Protein AF-A0A0G1GA88-F1 (afdb_monomer_lite)

Foldseek 3Di:
DDWDDADWDDAPLKIKHKDLAWDKIFAQAKDKKKKKWFFWWWWWEAALKWWTFFWFIDTDGIDTDDGGIWTWHWKAWWAWFAFPPLADDFTGWIGWIDTRPDIIKTIWTMKAQRPPPPQDTGETAAICWWTWTGWHQADFDYTYAHDLRWGTWAYWDPDHPAFTHIWWITFRPAYWAYADRQAWTAWHAFAWDCQVPDTAGAGWIATIAGEADDPHAWHHIHGQFHWTAAYPNRHAIGEGAAQRSYIWHYHYHDGGIIHITHMHMMMMMDRPPPPDCAQEEAEAADEAEDESPDRPPHYQEYEYACYAEAEDQDAHAHNAEYYYEHYAEYEYADEYHHAEEYEYAHYEEYYYNDAEYEAAYEYYYEHYEEYEDEAEYEYAAEYEEEQYAEYEAYAYYEYQEEYEYENYHQYEDAYDYPHYQEYEYECYEDYEHEEEDDHEEEYAYENYEEYENHYQEYAYAYEYYAYQYEEYHHEYYYEYEEEYEYENYAEEEDYQEYEYAEEYYYYNHAYYDDDLHYDYDHYQEYEYEEYNDDDDRPDAEDEHDHYYYYDDYPDDDPPQPHDDYVFRWDDDPNFIWTFDDDVPDPDTDTDTD

Structure (mmCIF, N/CA/C/O backbone):
data_AF-A0A0G1GA88-F1
#
_entry.id   AF-A0A0G1GA88-F1
#
loop_
_atom_site.group_PDB
_atom_site.id
_atom_site.type_symbol
_atom_site.label_atom_id
_atom_site.label_alt_id
_atom_site.label_comp_id
_atom_site.label_asym_id
_atom_site.label_entity_id
_atom_site.label_seq_id
_atom_site.pdbx_PDB_ins_code
_atom_site.Cartn_x
_atom_site.Cartn_y
_atom_site.Cartn_z
_atom_site.occupancy
_atom_site.B_iso_or_equiv
_atom_site.auth_seq_id
_atom_site.auth_comp_id
_atom_site.auth_asym_id
_atom_site.auth_atom_id
_atom_site.pdbx_PDB_model_num
ATOM 1 N N . MET A 1 1 ? -11.119 6.695 6.666 1.00 80.75 1 MET A N 1
ATOM 2 C CA . MET A 1 1 ? -10.913 5.857 5.469 1.00 80.75 1 MET A CA 1
ATOM 3 C C . MET A 1 1 ? -10.252 4.564 5.887 1.00 80.75 1 MET A C 1
ATOM 5 O O . MET A 1 1 ? -9.245 4.596 6.592 1.00 80.75 1 MET A O 1
ATOM 9 N N . LEU A 1 2 ? -10.794 3.452 5.393 1.00 86.62 2 LEU A N 1
ATOM 10 C CA . LEU A 1 2 ? -10.327 2.091 5.621 1.00 86.62 2 LEU A CA 1
ATOM 11 C C . LEU A 1 2 ? -10.459 1.292 4.323 1.00 86.62 2 LEU A C 1
ATOM 13 O O . LEU A 1 2 ? -11.441 1.429 3.588 1.00 86.62 2 LEU A O 1
ATOM 17 N N . ALA A 1 3 ? -9.447 0.479 4.035 1.00 90.44 3 ALA A N 1
ATOM 18 C CA . ALA A 1 3 ? -9.379 -0.340 2.841 1.00 90.44 3 ALA A CA 1
ATOM 19 C C . ALA A 1 3 ? -8.477 -1.564 3.053 1.00 90.44 3 ALA A C 1
ATOM 21 O O . ALA A 1 3 ? -7.673 -1.619 3.984 1.00 90.44 3 ALA A O 1
ATOM 22 N N . THR A 1 4 ? -8.601 -2.550 2.167 1.00 93.25 4 THR A N 1
ATOM 23 C CA . THR A 1 4 ? -7.779 -3.769 2.136 1.00 93.25 4 THR A CA 1
ATOM 24 C C . THR A 1 4 ? -7.273 -4.057 0.720 1.00 93.25 4 THR A C 1
ATOM 26 O O . THR A 1 4 ? -7.712 -3.443 -0.254 1.00 93.25 4 THR A O 1
ATOM 29 N N . GLY A 1 5 ? -6.320 -4.986 0.604 1.00 92.62 5 GLY A N 1
ATOM 30 C CA . GLY A 1 5 ? -5.713 -5.389 -0.667 1.00 92.62 5 GLY A CA 1
ATOM 31 C C . GLY A 1 5 ? -4.247 -4.979 -0.789 1.00 92.62 5 GLY A C 1
ATOM 32 O O . GLY A 1 5 ? -3.790 -4.038 -0.140 1.00 92.62 5 GLY A O 1
ATOM 33 N N . GLY A 1 6 ? -3.497 -5.706 -1.618 1.00 93.81 6 GLY A N 1
ATOM 34 C CA . GLY A 1 6 ? -2.049 -5.527 -1.747 1.00 93.81 6 GLY A CA 1
ATOM 35 C C . GLY A 1 6 ? -1.298 -5.794 -0.437 1.00 93.81 6 GLY A C 1
ATOM 36 O O . GLY A 1 6 ? -1.842 -6.344 0.521 1.00 93.81 6 GLY A O 1
ATOM 37 N N . THR A 1 7 ? -0.029 -5.399 -0.395 1.00 93.31 7 THR A N 1
ATOM 38 C CA . THR A 1 7 ? 0.760 -5.391 0.841 1.00 93.31 7 THR A CA 1
ATOM 39 C C . THR A 1 7 ? 0.498 -4.088 1.586 1.00 93.31 7 THR A C 1
ATOM 41 O O . THR A 1 7 ? 0.827 -3.018 1.071 1.00 93.31 7 THR A O 1
ATOM 44 N N . LEU A 1 8 ? -0.079 -4.177 2.785 1.00 91.75 8 LEU A N 1
ATOM 45 C CA . LEU A 1 8 ? -0.352 -3.033 3.654 1.00 91.75 8 LEU A CA 1
ATOM 46 C C . LEU A 1 8 ? 0.834 -2.761 4.590 1.00 91.75 8 LEU A C 1
ATOM 48 O O . LEU A 1 8 ? 1.299 -3.652 5.297 1.00 91.75 8 LEU A O 1
ATOM 52 N N . THR A 1 9 ? 1.288 -1.512 4.616 1.00 88.00 9 THR A N 1
ATOM 53 C CA . THR A 1 9 ? 2.276 -0.978 5.565 1.00 88.00 9 THR A CA 1
ATOM 54 C C . THR A 1 9 ? 1.813 0.371 6.108 1.00 88.00 9 THR A C 1
ATOM 56 O O . THR A 1 9 ? 1.001 1.039 5.471 1.00 88.00 9 THR A O 1
ATOM 59 N N . THR A 1 10 ? 2.355 0.808 7.241 1.00 84.31 10 THR A N 1
ATOM 60 C CA . THR A 1 10 ? 2.098 2.141 7.800 1.00 84.31 10 THR A CA 1
ATOM 61 C C . THR A 1 10 ? 3.313 3.050 7.637 1.00 84.31 10 THR A C 1
ATOM 63 O O . THR A 1 10 ? 4.462 2.613 7.712 1.00 84.31 10 THR A O 1
ATOM 66 N N . ASN A 1 11 ? 3.061 4.334 7.405 1.00 76.19 11 ASN A N 1
ATOM 67 C CA . ASN A 1 11 ? 4.074 5.379 7.372 1.00 76.19 11 ASN A CA 1
ATOM 68 C C . ASN A 1 11 ? 3.533 6.620 8.094 1.00 76.19 11 ASN A C 1
ATOM 70 O O . ASN A 1 11 ? 2.767 7.404 7.528 1.00 76.19 11 ASN A O 1
ATOM 74 N N . GLY A 1 12 ? 3.894 6.772 9.369 1.00 81.12 12 GLY A N 1
ATOM 75 C CA . GLY A 1 12 ? 3.258 7.754 10.245 1.00 81.12 12 GLY A CA 1
ATOM 76 C C . GLY A 1 12 ? 1.763 7.458 10.391 1.00 81.12 12 GLY A C 1
ATOM 77 O O . GLY A 1 12 ? 1.390 6.348 10.754 1.00 81.12 12 GLY A O 1
ATOM 78 N N . ASN A 1 13 ? 0.914 8.436 10.066 1.00 79.50 13 ASN A N 1
ATOM 79 C CA . ASN A 1 13 ? -0.550 8.310 10.086 1.00 79.50 13 ASN A CA 1
ATOM 80 C C . ASN A 1 13 ? -1.156 7.819 8.756 1.00 79.50 13 ASN A C 1
ATOM 82 O O . ASN A 1 13 ? -2.378 7.816 8.599 1.00 79.50 13 ASN A O 1
ATOM 86 N N . LYS A 1 14 ? -0.323 7.457 7.773 1.00 86.56 14 LYS A N 1
ATOM 87 C CA . LYS A 1 14 ? -0.791 6.968 6.475 1.00 86.56 14 LYS A CA 1
ATOM 88 C C . LYS A 1 14 ? -0.715 5.449 6.396 1.00 86.56 14 LYS A C 1
ATOM 90 O O . LYS A 1 14 ? 0.330 4.861 6.677 1.00 86.56 14 LYS A O 1
ATOM 95 N N . ASN A 1 15 ? -1.792 4.840 5.917 1.00 91.25 15 ASN A N 1
ATOM 96 C CA . ASN A 1 15 ? -1.778 3.478 5.405 1.00 91.25 15 ASN A CA 1
ATOM 97 C C . ASN A 1 15 ? -1.314 3.501 3.953 1.00 91.25 15 ASN A C 1
ATOM 99 O O . ASN A 1 15 ? -1.795 4.302 3.154 1.00 91.25 15 ASN A O 1
ATOM 103 N N . VAL A 1 16 ? -0.391 2.605 3.612 1.00 94.19 16 VAL A N 1
ATOM 104 C CA . VAL A 1 16 ? 0.182 2.460 2.275 1.00 94.19 16 VAL A CA 1
ATOM 105 C C . VAL A 1 16 ? -0.074 1.040 1.788 1.00 94.19 16 VAL A C 1
ATOM 107 O O . VAL A 1 16 ? 0.448 0.082 2.354 1.00 94.19 16 VAL A O 1
ATOM 110 N N . HIS A 1 17 ? -0.846 0.912 0.715 1.00 96.06 17 HIS A N 1
ATOM 111 C CA . HIS A 1 17 ? -1.103 -0.340 0.015 1.00 96.06 17 HIS A CA 1
ATOM 112 C C . HIS A 1 17 ? -0.232 -0.414 -1.234 1.00 96.06 17 HIS A C 1
ATOM 114 O O . HIS A 1 17 ? -0.317 0.442 -2.115 1.00 96.06 17 HIS A O 1
ATOM 120 N N . THR A 1 18 ? 0.597 -1.450 -1.323 1.00 97.19 18 THR A N 1
ATOM 121 C CA . THR A 1 18 ? 1.492 -1.675 -2.461 1.00 97.19 18 THR A CA 1
ATOM 122 C C . THR A 1 18 ? 1.086 -2.924 -3.230 1.00 97.19 18 THR A C 1
ATOM 124 O O . THR A 1 18 ? 1.027 -4.020 -2.674 1.00 97.19 18 THR A O 1
ATOM 127 N N . PHE A 1 19 ? 0.860 -2.773 -4.531 1.00 98.31 19 PHE A N 1
ATOM 128 C CA . PHE A 1 19 ? 0.539 -3.855 -5.451 1.00 98.31 19 PHE A CA 1
ATOM 129 C C . PHE A 1 19 ? 1.711 -4.081 -6.407 1.00 98.31 19 PHE A C 1
ATOM 131 O O . PHE A 1 19 ? 2.003 -3.256 -7.273 1.00 98.31 19 PHE A O 1
ATOM 138 N N . THR A 1 20 ? 2.373 -5.227 -6.258 1.00 97.12 20 THR A N 1
ATOM 139 C CA . THR A 1 20 ? 3.399 -5.751 -7.184 1.00 97.12 20 THR A CA 1
ATOM 140 C C . THR A 1 20 ? 2.853 -6.875 -8.072 1.00 97.12 20 THR A C 1
ATOM 142 O O . THR A 1 20 ? 3.552 -7.427 -8.918 1.00 97.12 20 THR A O 1
ATOM 145 N N . SER A 1 21 ? 1.585 -7.237 -7.883 1.00 96.56 21 SER A N 1
ATOM 146 C CA . SER A 1 21 ? 0.805 -8.160 -8.706 1.00 96.56 21 SER A CA 1
ATOM 147 C C . SER A 1 21 ? -0.636 -7.657 -8.773 1.00 96.56 21 SER A C 1
ATOM 149 O O . SER A 1 21 ? -1.081 -6.947 -7.869 1.00 96.56 21 SER A O 1
ATOM 151 N N . SER A 1 22 ? -1.350 -7.982 -9.854 1.00 97.62 22 SER A N 1
ATOM 152 C CA . SER A 1 22 ? -2.746 -7.565 -10.036 1.00 97.62 22 SER A CA 1
ATOM 153 C C . SER A 1 22 ? -3.644 -8.103 -8.921 1.00 97.62 22 SER A C 1
ATOM 155 O O . SER A 1 22 ? -3.422 -9.201 -8.410 1.00 97.62 22 SER A O 1
ATOM 157 N N . GLY A 1 23 ? -4.677 -7.344 -8.570 1.00 97.25 23 GLY A N 1
ATOM 158 C CA . GLY A 1 23 ? -5.604 -7.682 -7.498 1.00 97.25 23 GLY A CA 1
ATOM 159 C C . GLY A 1 23 ? -6.717 -6.651 -7.363 1.00 97.25 23 GLY A C 1
ATOM 160 O O . GLY A 1 23 ? -7.040 -5.933 -8.310 1.00 97.25 23 GLY A O 1
ATOM 161 N N . THR A 1 24 ? -7.284 -6.569 -6.166 1.00 96.38 24 THR A N 1
ATOM 162 C CA . THR A 1 24 ? -8.374 -5.647 -5.844 1.00 96.38 24 THR A CA 1
ATOM 163 C C . THR A 1 24 ? -7.979 -4.796 -4.647 1.00 96.38 24 THR A C 1
ATOM 165 O O . THR A 1 24 ? -7.403 -5.308 -3.686 1.00 96.38 24 THR A O 1
ATOM 168 N N . PHE A 1 25 ? -8.272 -3.502 -4.724 1.00 97.31 25 PHE A N 1
ATOM 169 C CA . PHE A 1 25 ? -8.246 -2.576 -3.602 1.00 97.31 25 PHE A CA 1
ATOM 170 C C . PHE A 1 25 ? -9.686 -2.351 -3.136 1.00 97.31 25 PHE A C 1
ATOM 172 O O . PHE A 1 25 ? -10.487 -1.765 -3.864 1.00 97.31 25 PHE A O 1
ATOM 179 N N . SER A 1 26 ? -10.022 -2.859 -1.955 1.00 95.44 26 SER A N 1
ATOM 180 C CA . SER A 1 26 ? -11.391 -2.880 -1.433 1.00 95.44 26 SER A CA 1
ATOM 181 C C . SER A 1 26 ? -11.553 -1.805 -0.372 1.00 95.44 26 SER A C 1
ATOM 183 O O . SER A 1 26 ? -10.977 -1.919 0.708 1.00 95.44 26 SER A O 1
ATOM 185 N N . VAL A 1 27 ? -12.322 -0.762 -0.676 1.00 94.88 27 VAL A N 1
ATOM 186 C CA . VAL A 1 27 ? -12.597 0.362 0.227 1.00 94.88 27 VAL A CA 1
ATOM 187 C C . VAL A 1 27 ? -13.838 0.045 1.051 1.00 94.88 27 VAL A C 1
ATOM 189 O O . VAL A 1 27 ? -14.925 -0.103 0.495 1.00 94.88 27 VAL A O 1
ATOM 192 N N . THR A 1 28 ? -13.686 -0.027 2.372 1.00 90.44 28 THR A N 1
ATOM 193 C CA . THR A 1 28 ? -14.782 -0.299 3.319 1.00 90.44 28 THR A CA 1
ATOM 194 C C . THR A 1 28 ? -15.318 0.971 3.975 1.00 90.44 28 THR A C 1
ATOM 196 O O . THR A 1 28 ? -16.463 0.998 4.410 1.00 90.44 28 THR A O 1
ATOM 199 N N . GLU A 1 29 ? -14.531 2.046 3.987 1.00 89.44 29 GLU A N 1
ATOM 200 C CA . GLU A 1 29 ? -14.944 3.380 4.427 1.00 89.44 29 GLU A CA 1
ATOM 201 C C . GLU A 1 29 ? -14.401 4.402 3.426 1.00 89.44 29 GLU A C 1
ATOM 203 O O . GLU A 1 29 ? -13.196 4.431 3.167 1.00 89.44 29 GLU A O 1
ATOM 208 N N . ALA A 1 30 ? -15.281 5.225 2.853 1.00 90.38 30 ALA A N 1
ATOM 209 C CA . ALA A 1 30 ? -14.924 6.193 1.819 1.00 90.38 30 ALA A CA 1
ATOM 210 C C . ALA A 1 30 ? -13.864 7.205 2.296 1.00 90.38 30 ALA A C 1
ATOM 212 O O . ALA A 1 30 ? -13.726 7.496 3.486 1.00 90.38 30 ALA A O 1
ATOM 213 N N . GLY A 1 31 ? -13.119 7.776 1.354 1.00 91.06 31 GLY A N 1
ATOM 214 C CA . GLY A 1 31 ? -12.124 8.797 1.663 1.00 91.06 31 GLY A CA 1
ATOM 215 C C . GLY A 1 31 ? -11.255 9.168 0.475 1.00 91.06 31 GLY A C 1
ATOM 216 O O . GLY A 1 31 ? -11.473 8.701 -0.642 1.00 91.06 31 GLY A O 1
ATOM 217 N N . SER A 1 32 ? -10.279 10.040 0.715 1.00 91.88 32 SER A N 1
ATOM 218 C CA . SER A 1 32 ? -9.361 10.512 -0.322 1.00 91.88 32 SER A CA 1
ATOM 219 C C . SER A 1 32 ? -8.015 9.802 -0.231 1.00 91.88 32 SER A C 1
ATOM 221 O O . SER A 1 32 ? -7.433 9.706 0.849 1.00 91.88 32 SER A O 1
ATOM 223 N N . VAL A 1 33 ? -7.512 9.350 -1.379 1.00 95.12 33 VAL A N 1
ATOM 224 C CA . VAL A 1 33 ? -6.223 8.659 -1.507 1.00 95.12 33 VAL A CA 1
ATOM 225 C C . VAL A 1 33 ? -5.252 9.436 -2.392 1.00 95.12 33 VAL A C 1
ATOM 227 O O . VAL A 1 33 ? -5.650 10.090 -3.356 1.00 95.12 33 VAL A O 1
ATOM 230 N N . GLU A 1 34 ? -3.965 9.312 -2.096 1.00 96.25 34 GLU A N 1
ATOM 231 C CA . GLU A 1 34 ? -2.862 9.527 -3.030 1.00 96.25 34 GLU A CA 1
ATOM 232 C C . GLU A 1 34 ? -2.591 8.218 -3.778 1.00 96.25 34 GLU A C 1
ATOM 234 O O . GLU A 1 34 ? -2.625 7.139 -3.184 1.00 96.25 34 GLU A O 1
ATOM 239 N N . SER A 1 35 ? -2.275 8.286 -5.071 1.00 97.25 35 SER A N 1
ATOM 240 C CA . SER A 1 35 ? -1.901 7.096 -5.839 1.00 97.25 35 SER A CA 1
ATOM 241 C C . SER A 1 35 ? -0.737 7.349 -6.783 1.00 97.25 35 SER A C 1
ATOM 243 O O . SER A 1 35 ? -0.683 8.374 -7.463 1.00 97.25 35 SER A O 1
ATOM 245 N N . LEU A 1 36 ? 0.158 6.373 -6.875 1.00 98.06 36 LEU A N 1
ATOM 246 C CA . LEU A 1 36 ? 1.230 6.295 -7.855 1.00 98.06 36 LEU A CA 1
ATOM 247 C C . LEU A 1 36 ? 1.034 5.027 -8.689 1.00 98.06 36 LEU A C 1
ATOM 249 O O . LEU A 1 36 ? 1.139 3.919 -8.166 1.00 98.06 36 LEU A O 1
ATOM 253 N N . VAL A 1 37 ? 0.756 5.190 -9.981 1.00 98.56 37 VAL A N 1
ATOM 254 C CA . VAL A 1 37 ? 0.559 4.096 -10.939 1.00 98.56 37 VAL A CA 1
ATOM 255 C C . VAL A 1 37 ? 1.730 4.102 -11.913 1.00 98.56 37 VAL A C 1
ATOM 257 O O . VAL A 1 37 ? 1.930 5.070 -12.644 1.00 98.56 37 VAL A O 1
ATOM 260 N N . VAL A 1 38 ? 2.506 3.020 -11.930 1.00 98.69 38 VAL A N 1
ATOM 261 C CA . VAL A 1 38 ? 3.664 2.850 -12.814 1.00 98.69 38 VAL A CA 1
ATOM 262 C C . VAL A 1 38 ? 3.436 1.630 -13.698 1.00 98.69 38 VAL A C 1
ATOM 264 O O . VAL A 1 38 ? 3.183 0.531 -13.197 1.00 98.69 38 VAL A O 1
ATOM 267 N N . ALA A 1 39 ? 3.514 1.810 -15.015 1.00 98.75 39 ALA A N 1
ATOM 268 C CA . ALA A 1 39 ? 3.363 0.732 -15.991 1.00 98.75 39 ALA A CA 1
ATOM 269 C C . ALA A 1 39 ? 4.614 -0.159 -16.092 1.00 98.75 39 ALA A C 1
ATOM 271 O O . ALA A 1 39 ? 5.676 0.169 -15.563 1.00 98.75 39 ALA A O 1
ATOM 272 N N . GLY A 1 40 ? 4.509 -1.283 -16.802 1.00 98.75 40 GLY A N 1
ATOM 273 C CA . GLY A 1 40 ? 5.672 -2.109 -17.124 1.00 98.75 40 GLY A CA 1
ATOM 274 C C . GLY A 1 40 ? 6.615 -1.404 -18.105 1.00 98.75 40 GLY A C 1
ATOM 275 O O . GLY A 1 40 ? 6.166 -0.735 -19.038 1.00 98.75 40 GLY A O 1
ATOM 276 N N . GLY A 1 41 ? 7.925 -1.564 -17.915 1.00 98.75 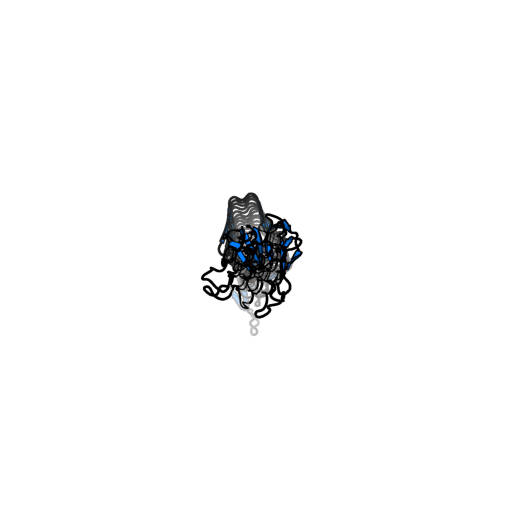41 GLY A N 1
ATOM 277 C CA . GLY A 1 41 ? 8.943 -1.039 -18.829 1.00 98.75 41 GLY A CA 1
ATOM 278 C C . GLY A 1 41 ? 9.083 -1.886 -20.095 1.00 98.75 41 GLY A C 1
ATOM 279 O O . GLY A 1 41 ? 8.787 -3.078 -20.086 1.00 98.75 41 GLY A O 1
ATOM 280 N N . GLY A 1 42 ? 9.548 -1.289 -21.191 1.00 98.62 42 GLY A N 1
ATOM 281 C CA . GLY A 1 42 ? 9.849 -1.993 -22.438 1.00 98.62 42 GLY A CA 1
ATOM 282 C C . GLY A 1 42 ? 11.131 -2.827 -22.350 1.00 98.62 42 GLY A C 1
ATOM 283 O O . GLY A 1 42 ? 12.054 -2.505 -21.598 1.00 98.62 42 GLY A O 1
ATOM 284 N N . GLY A 1 43 ? 11.209 -3.898 -23.139 1.00 98.00 43 GLY A N 1
ATOM 285 C CA . GLY A 1 43 ? 12.430 -4.688 -23.307 1.00 98.00 43 GLY A CA 1
ATOM 286 C C . GLY A 1 43 ? 13.450 -3.987 -24.210 1.00 98.00 43 GLY A C 1
ATOM 287 O O . GLY A 1 43 ? 13.082 -3.203 -25.085 1.00 98.00 43 GLY A O 1
ATOM 288 N N . GLY A 1 44 ? 14.738 -4.271 -24.024 1.00 95.88 44 GLY A N 1
ATOM 289 C CA . GLY A 1 44 ? 15.796 -3.818 -24.931 1.00 95.88 44 GLY A CA 1
ATOM 290 C C . GLY A 1 44 ? 15.789 -4.587 -26.256 1.00 95.88 44 GLY A C 1
ATOM 291 O O . GLY A 1 44 ? 15.361 -5.745 -26.312 1.00 95.88 44 GLY A O 1
ATOM 292 N N . GLY A 1 45 ? 16.278 -3.961 -27.328 1.00 92.88 45 GLY A N 1
ATOM 293 C CA . GLY A 1 45 ? 16.488 -4.647 -28.608 1.00 92.88 45 GLY A CA 1
ATOM 294 C C . GLY A 1 45 ? 17.740 -5.539 -28.600 1.00 92.88 45 GLY A C 1
ATOM 295 O O . GLY A 1 45 ? 18.515 -5.542 -27.639 1.00 92.88 45 GLY A O 1
ATOM 296 N N . SER A 1 46 ? 17.979 -6.261 -29.697 1.00 87.50 46 SER A N 1
ATOM 297 C CA . SER A 1 46 ? 19.162 -7.116 -29.895 1.00 87.50 46 SER A CA 1
ATOM 298 C C . SER A 1 46 ? 20.126 -6.518 -30.921 1.00 87.50 46 SER A C 1
ATOM 300 O O . SER A 1 46 ? 19.666 -5.965 -31.914 1.00 87.50 46 SER A O 1
ATOM 302 N N . ASN A 1 47 ? 21.438 -6.711 -30.740 1.00 83.25 47 ASN A N 1
ATOM 303 C CA . ASN A 1 47 ? 22.496 -6.311 -31.687 1.00 83.25 47 ASN A CA 1
ATOM 304 C C . ASN A 1 47 ? 22.601 -4.788 -31.940 1.00 83.25 47 ASN A C 1
ATOM 306 O O . ASN A 1 47 ? 21.860 -4.223 -32.743 1.00 83.25 47 ASN A O 1
ATOM 310 N N . HIS A 1 48 ? 23.572 -4.137 -31.288 1.00 83.94 48 HIS A N 1
ATOM 311 C CA . HIS A 1 48 ? 23.773 -2.675 -31.332 1.00 83.94 48 HIS A CA 1
ATOM 312 C C . HIS A 1 48 ? 22.496 -1.909 -30.967 1.00 83.94 48 HIS A C 1
ATOM 314 O O . HIS A 1 48 ? 22.126 -0.929 -31.605 1.00 83.94 48 HIS A O 1
ATOM 320 N N . ALA A 1 49 ? 21.758 -2.417 -29.992 1.00 89.88 49 ALA A N 1
ATOM 321 C CA . ALA A 1 49 ? 20.363 -2.068 -29.828 1.00 89.88 49 ALA A CA 1
ATOM 322 C C . ALA A 1 49 ? 20.125 -0.935 -28.842 1.00 89.88 49 ALA A C 1
ATOM 324 O O . ALA A 1 49 ? 20.884 -0.732 -27.889 1.00 89.88 49 ALA A O 1
ATOM 325 N N . GLY A 1 50 ? 19.011 -0.245 -29.052 1.00 93.81 50 GLY A N 1
ATOM 326 C CA . GLY A 1 50 ? 18.505 0.732 -28.112 1.00 93.81 50 GLY A CA 1
ATOM 327 C C . GLY A 1 50 ? 18.006 0.081 -26.823 1.00 93.81 50 GLY A C 1
ATOM 328 O O . GLY A 1 50 ? 17.557 -1.073 -26.808 1.00 93.81 50 GLY A O 1
ATOM 329 N N . GLY A 1 51 ? 18.088 0.833 -25.728 1.00 96.88 51 GLY A N 1
ATOM 330 C CA . GLY A 1 51 ? 17.471 0.456 -24.457 1.00 96.88 51 GLY A CA 1
ATOM 331 C C . GLY A 1 51 ? 15.945 0.559 -24.517 1.00 96.88 51 GLY A C 1
ATOM 332 O O . GLY A 1 51 ? 15.397 1.376 -25.256 1.00 96.88 51 GLY A O 1
ATOM 333 N N . GLY A 1 52 ? 15.241 -0.261 -23.740 1.00 98.31 52 GLY A N 1
ATOM 334 C CA . GLY A 1 52 ? 13.794 -0.142 -23.570 1.00 98.31 52 GLY A CA 1
ATOM 335 C C . GLY A 1 52 ? 13.420 1.133 -22.810 1.00 98.31 52 GLY A C 1
ATOM 336 O O . GLY A 1 52 ? 14.133 1.556 -21.898 1.00 98.31 52 GLY A O 1
ATOM 337 N N . GLY A 1 53 ? 12.307 1.758 -23.186 1.00 98.62 53 GLY A N 1
ATOM 338 C CA . GLY A 1 53 ? 11.724 2.885 -22.464 1.00 98.62 53 GLY A CA 1
ATOM 339 C C . GLY A 1 53 ? 11.095 2.432 -21.149 1.00 98.62 53 GLY A C 1
ATOM 340 O O . GLY A 1 53 ? 10.607 1.305 -21.035 1.00 98.62 53 GLY A O 1
ATOM 341 N N . ALA A 1 54 ? 11.101 3.302 -20.147 1.00 98.69 54 ALA A N 1
ATOM 342 C CA . ALA A 1 54 ? 10.371 3.060 -18.912 1.00 98.69 54 ALA A CA 1
ATOM 343 C C . ALA A 1 54 ? 8.850 2.982 -19.135 1.00 98.69 54 ALA A C 1
ATOM 345 O O . ALA A 1 54 ? 8.316 3.503 -20.119 1.00 98.69 54 ALA A O 1
ATOM 346 N N . GLY A 1 55 ? 8.142 2.354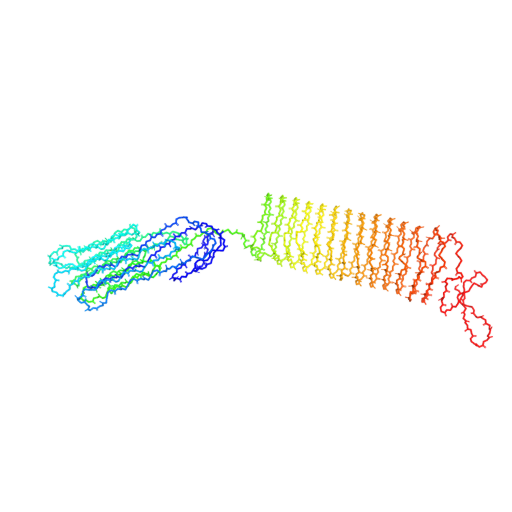 -18.198 1.00 98.56 55 GLY A N 1
ATOM 347 C CA . GLY A 1 55 ? 6.691 2.480 -18.110 1.00 98.56 55 GLY A CA 1
ATOM 348 C C . GLY A 1 55 ? 6.284 3.933 -17.873 1.00 98.56 55 GLY A C 1
ATOM 349 O O . GLY A 1 55 ? 7.037 4.708 -17.283 1.00 98.56 55 GLY A O 1
ATOM 350 N N . GLY A 1 56 ? 5.095 4.308 -18.336 1.00 98.44 56 GLY A N 1
ATOM 351 C CA . GLY A 1 56 ? 4.466 5.564 -17.952 1.00 98.44 56 GLY A CA 1
ATOM 352 C C . GLY A 1 56 ? 4.266 5.615 -16.440 1.00 98.44 56 GLY A C 1
ATOM 353 O O . GLY A 1 56 ? 4.031 4.585 -15.796 1.00 98.44 56 GLY A O 1
ATOM 354 N N . LEU A 1 57 ? 4.384 6.814 -15.882 1.00 98.25 57 LEU A N 1
ATOM 355 C CA . LEU A 1 57 ? 4.164 7.082 -14.471 1.00 98.25 57 LEU A CA 1
ATOM 356 C C . LEU A 1 57 ? 3.069 8.135 -14.329 1.00 98.25 57 LEU A C 1
ATOM 358 O O . LEU A 1 57 ? 3.176 9.236 -14.866 1.00 98.25 57 LEU A O 1
ATOM 362 N N . VAL A 1 58 ? 2.038 7.804 -13.557 1.00 98.31 58 VAL A N 1
ATOM 363 C CA . VAL A 1 58 ? 0.950 8.722 -13.222 1.00 98.31 58 VAL A CA 1
ATOM 364 C C . VAL A 1 58 ? 0.869 8.848 -11.709 1.00 98.31 58 VAL A C 1
ATOM 366 O O . VAL A 1 58 ? 0.645 7.867 -11.000 1.00 98.31 58 VAL A O 1
ATOM 369 N N . TYR A 1 59 ? 1.056 10.070 -11.217 1.00 97.44 59 TYR A N 1
ATOM 370 C CA . TYR A 1 59 ? 0.867 10.415 -9.814 1.00 97.44 59 TYR A CA 1
ATOM 371 C C . TYR A 1 59 ? -0.397 11.249 -9.647 1.00 97.44 59 TYR A C 1
ATOM 373 O O . TYR A 1 59 ? -0.614 12.225 -10.368 1.00 97.44 59 TYR A O 1
ATOM 381 N N . THR A 1 60 ? -1.207 10.895 -8.660 1.00 96.38 60 THR A N 1
ATOM 382 C CA . THR A 1 60 ? -2.412 11.631 -8.297 1.00 96.38 60 THR A CA 1
ATOM 383 C C . THR A 1 60 ? -2.361 11.956 -6.814 1.00 96.38 60 THR A C 1
ATOM 385 O O . THR A 1 60 ? -2.322 11.062 -5.975 1.00 96.38 60 THR A O 1
ATOM 388 N N . ALA A 1 61 ? -2.332 13.253 -6.499 1.00 92.69 61 ALA A N 1
ATOM 389 C CA . ALA A 1 61 ? -2.143 13.752 -5.136 1.00 92.69 61 ALA A CA 1
ATOM 390 C C . ALA A 1 61 ? -3.400 13.645 -4.256 1.00 92.69 61 ALA A C 1
ATOM 392 O O . ALA A 1 61 ? -3.312 13.756 -3.041 1.00 92.69 61 ALA A O 1
ATOM 393 N N . SER A 1 62 ? -4.580 13.504 -4.859 1.00 91.94 62 SER A N 1
ATOM 394 C CA . SER A 1 62 ? -5.831 13.295 -4.132 1.00 91.94 62 SER A CA 1
ATOM 395 C C . SER A 1 62 ? -6.903 12.790 -5.091 1.00 91.94 62 SER A C 1
ATOM 397 O O . SER A 1 62 ? -7.138 13.387 -6.142 1.00 91.94 62 SER A O 1
ATOM 399 N N . THR A 1 63 ? -7.543 11.677 -4.758 1.00 93.25 63 THR A N 1
ATOM 400 C CA . THR A 1 63 ? -8.736 11.160 -5.436 1.00 93.25 63 THR A CA 1
ATOM 401 C C . THR A 1 63 ? -9.692 10.617 -4.395 1.00 93.25 63 THR A C 1
ATOM 403 O O . THR A 1 63 ? -9.312 9.772 -3.588 1.00 93.25 63 THR A O 1
ATOM 406 N N . SER A 1 64 ? -10.931 11.102 -4.405 1.00 92.44 64 SER A N 1
ATOM 407 C CA . SER A 1 64 ? -11.969 10.608 -3.506 1.00 92.44 64 SER A CA 1
ATOM 408 C C . SER A 1 64 ? -12.551 9.306 -4.042 1.00 92.44 64 SER A C 1
ATOM 410 O O . SER A 1 64 ? -13.004 9.245 -5.184 1.00 92.44 64 SER A O 1
ATOM 412 N N . LEU A 1 65 ? -12.539 8.274 -3.206 1.00 94.25 65 LEU A N 1
ATOM 413 C CA . LEU A 1 65 ? -13.077 6.954 -3.496 1.00 94.25 65 LEU A CA 1
ATOM 414 C C . LEU A 1 65 ? -14.285 6.686 -2.599 1.00 94.25 65 LEU A C 1
ATOM 416 O O . LEU A 1 65 ? -14.234 6.890 -1.384 1.00 94.25 65 LEU A O 1
ATOM 420 N N . SER A 1 66 ? -15.374 6.214 -3.203 1.00 94.81 66 SER A N 1
ATOM 421 C CA . SER A 1 66 ? -16.519 5.660 -2.480 1.00 94.81 66 SER A CA 1
ATOM 422 C C . SER A 1 66 ? -16.229 4.237 -2.004 1.00 94.81 66 SER A C 1
ATOM 424 O O . SER A 1 66 ? -15.324 3.577 -2.520 1.00 94.81 66 SER A O 1
ATOM 426 N N . VAL A 1 67 ? -17.039 3.746 -1.064 1.00 94.38 67 VAL A N 1
ATOM 427 C CA . VAL A 1 67 ? -17.053 2.328 -0.673 1.00 94.38 67 VAL A CA 1
ATOM 428 C C . VAL A 1 67 ? -17.256 1.456 -1.913 1.00 94.38 67 VAL A C 1
ATOM 430 O O . VAL A 1 67 ? -18.099 1.764 -2.761 1.00 94.38 67 VAL A O 1
ATOM 433 N N . GLY A 1 68 ? -16.465 0.392 -2.025 1.00 94.19 68 GLY A N 1
ATOM 434 C CA . GLY A 1 68 ? -16.494 -0.521 -3.161 1.00 94.19 68 GLY A CA 1
ATOM 435 C C . GLY A 1 68 ? -15.128 -1.099 -3.515 1.00 94.19 68 GLY A C 1
ATOM 436 O O . GLY A 1 68 ? -14.103 -0.763 -2.920 1.00 94.19 68 GLY A O 1
ATOM 437 N N . ASP A 1 69 ? -15.138 -1.966 -4.522 1.00 95.56 69 ASP A N 1
ATOM 438 C CA . ASP A 1 69 ? -13.957 -2.661 -5.020 1.00 95.56 69 ASP A CA 1
ATOM 439 C C . ASP A 1 69 ? -13.384 -1.971 -6.258 1.00 95.56 69 ASP A C 1
ATOM 441 O O . ASP A 1 69 ? -14.073 -1.764 -7.259 1.00 95.56 69 ASP A O 1
ATOM 445 N N . TYR A 1 70 ? -12.088 -1.671 -6.213 1.00 97.12 70 TYR A N 1
ATOM 446 C CA . TYR A 1 70 ? -11.346 -1.063 -7.309 1.00 97.12 70 TYR A CA 1
ATOM 447 C C . TYR A 1 70 ? -10.329 -2.060 -7.850 1.00 97.12 70 TYR A C 1
ATOM 449 O O . TYR A 1 70 ? -9.433 -2.519 -7.139 1.00 97.12 70 TYR A O 1
ATOM 457 N N . THR A 1 71 ? -10.446 -2.398 -9.132 1.00 96.12 71 THR A N 1
ATOM 458 C CA . THR A 1 71 ? -9.482 -3.282 -9.791 1.00 96.12 71 THR A CA 1
ATOM 459 C C . THR A 1 71 ? -8.115 -2.608 -9.896 1.00 96.12 71 THR A C 1
ATOM 461 O O . THR A 1 71 ? -8.002 -1.461 -10.340 1.00 96.12 71 THR A O 1
ATOM 464 N N . VAL A 1 72 ? -7.074 -3.358 -9.534 1.00 98.44 72 VAL A N 1
ATOM 465 C CA . VAL A 1 72 ? -5.669 -2.987 -9.702 1.00 98.44 72 VAL A CA 1
ATOM 466 C C . VAL A 1 72 ? -5.024 -3.961 -10.682 1.00 98.44 72 VAL A C 1
ATOM 468 O O . VAL A 1 72 ? -4.960 -5.164 -10.433 1.00 98.44 72 VAL A O 1
ATOM 471 N N . THR A 1 73 ? -4.524 -3.453 -11.806 1.00 98.44 73 THR A N 1
ATOM 472 C CA . THR A 1 73 ? -3.773 -4.247 -12.789 1.00 98.44 73 THR A CA 1
ATOM 473 C C . THR A 1 73 ? -2.322 -3.806 -12.799 1.00 98.44 73 THR A C 1
ATOM 475 O O . THR A 1 73 ? -2.045 -2.617 -12.937 1.00 98.44 73 THR A O 1
ATOM 478 N N . ILE A 1 74 ? -1.399 -4.761 -12.696 1.00 98.56 74 ILE A N 1
ATOM 479 C CA . ILE A 1 74 ? 0.036 -4.502 -12.805 1.00 98.56 74 ILE A CA 1
ATOM 480 C C . ILE A 1 74 ? 0.529 -4.908 -14.189 1.00 98.56 74 ILE A C 1
ATOM 482 O O . ILE A 1 74 ? 0.447 -6.072 -14.583 1.00 98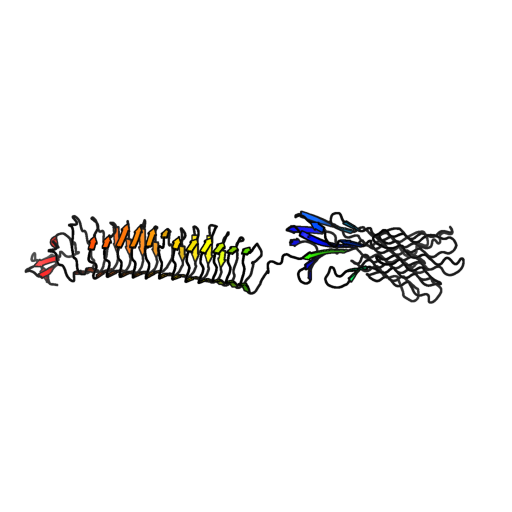.56 74 ILE A O 1
ATOM 486 N N . GLY A 1 75 ? 1.065 -3.933 -14.919 1.00 98.38 75 GLY A N 1
ATOM 487 C CA . GLY A 1 75 ? 1.654 -4.143 -16.230 1.00 98.38 75 GLY A CA 1
ATOM 488 C C . GLY A 1 75 ? 2.910 -5.004 -16.158 1.00 98.38 75 GLY A C 1
ATOM 489 O O . GLY A 1 75 ? 3.830 -4.736 -15.382 1.00 98.38 75 GLY A O 1
ATOM 490 N N . THR A 1 76 ? 2.983 -6.036 -16.994 1.00 98.38 76 THR A N 1
ATOM 491 C CA . THR A 1 76 ? 4.189 -6.858 -17.124 1.00 98.38 76 THR A CA 1
ATOM 492 C C . THR A 1 76 ? 5.297 -6.087 -17.835 1.00 98.38 76 THR A C 1
ATOM 494 O O . THR A 1 76 ? 5.031 -5.262 -18.709 1.00 98.38 76 THR A O 1
ATOM 497 N N . GLY A 1 77 ? 6.553 -6.391 -17.516 1.00 98.44 77 GLY A N 1
ATOM 498 C CA . GLY A 1 77 ? 7.679 -5.902 -18.305 1.00 98.44 77 GLY A CA 1
ATOM 499 C C . GLY A 1 77 ? 7.674 -6.484 -19.722 1.00 98.44 77 GLY A C 1
ATOM 500 O O . GLY A 1 77 ? 7.272 -7.629 -19.936 1.00 98.44 77 GLY A O 1
ATOM 501 N N . GLY A 1 78 ? 8.120 -5.694 -20.693 1.00 98.25 78 GLY A N 1
ATOM 502 C CA . GLY A 1 78 ? 8.281 -6.118 -22.076 1.00 98.25 78 GLY A CA 1
ATOM 503 C C . GLY A 1 78 ? 9.432 -7.109 -22.225 1.00 98.25 78 GLY A C 1
ATOM 504 O O . GLY A 1 78 ? 10.482 -6.975 -21.592 1.00 98.25 78 GLY A O 1
ATOM 505 N N . THR A 1 79 ? 9.255 -8.113 -23.078 1.00 97.06 79 THR A N 1
ATOM 506 C CA . THR A 1 79 ? 10.295 -9.111 -23.357 1.00 97.06 79 THR A CA 1
ATOM 507 C C . THR A 1 79 ? 11.453 -8.486 -24.133 1.00 97.06 79 THR A C 1
ATOM 509 O O . THR A 1 79 ? 11.230 -7.795 -25.125 1.00 97.06 79 THR A O 1
ATOM 512 N N . GLY A 1 80 ? 12.694 -8.740 -23.724 1.00 94.94 80 GLY A N 1
ATOM 513 C CA . GLY A 1 80 ? 13.878 -8.366 -24.492 1.00 94.94 80 GLY A CA 1
ATOM 514 C C . GLY A 1 80 ? 13.957 -9.141 -25.808 1.00 94.94 80 GLY A C 1
ATOM 515 O O . GLY A 1 80 ? 13.453 -10.261 -25.918 1.00 94.94 80 GLY A O 1
ATOM 516 N N . ALA A 1 81 ? 14.580 -8.547 -26.822 1.00 92.38 81 ALA A N 1
ATOM 517 C CA . ALA A 1 81 ? 14.759 -9.221 -28.103 1.00 92.38 81 ALA A CA 1
ATOM 518 C C . ALA A 1 81 ? 15.739 -10.414 -27.981 1.00 92.38 81 ALA A C 1
ATOM 520 O O . ALA A 1 81 ? 16.787 -10.285 -27.338 1.00 92.38 81 ALA A O 1
ATOM 521 N N . PRO A 1 82 ? 15.442 -11.571 -28.600 1.00 86.94 82 PRO A N 1
ATOM 522 C CA . PRO A 1 82 ? 16.246 -12.785 -28.475 1.00 86.94 82 PRO A CA 1
ATOM 523 C C . PRO A 1 82 ? 17.626 -12.670 -29.146 1.00 86.94 82 PRO A C 1
ATOM 525 O O . PRO A 1 82 ? 17.811 -11.961 -30.136 1.00 86.94 82 PRO A O 1
ATOM 528 N N . SER A 1 83 ? 18.600 -13.423 -28.622 1.00 78.50 83 SER A N 1
ATOM 529 C CA . SER A 1 83 ? 19.953 -13.553 -29.193 1.00 78.50 83 SER A CA 1
ATOM 530 C C . SER A 1 83 ? 19.925 -14.204 -30.584 1.00 78.50 83 SER A C 1
ATOM 532 O O . SER A 1 83 ? 19.043 -15.003 -30.888 1.00 78.50 83 SER A O 1
ATOM 534 N N . GLY A 1 84 ? 20.914 -13.892 -31.428 1.00 62.41 84 GLY A N 1
ATOM 535 C CA . GLY A 1 84 ? 21.169 -14.614 -32.687 1.00 62.41 84 GLY A CA 1
ATOM 536 C C . GLY A 1 84 ? 20.317 -14.188 -33.882 1.00 62.41 84 GLY A C 1
ATOM 537 O O . GLY A 1 84 ? 20.557 -14.643 -35.000 1.00 62.41 84 GLY A O 1
ATOM 538 N N . THR A 1 85 ? 19.361 -13.283 -33.684 1.00 57.78 85 THR A N 1
ATOM 539 C CA . THR A 1 85 ? 18.506 -12.798 -34.767 1.00 57.78 85 THR A CA 1
ATOM 540 C C . THR A 1 85 ? 19.125 -11.549 -35.389 1.00 57.78 85 THR A C 1
ATOM 542 O O . THR A 1 85 ? 18.889 -10.430 -34.953 1.00 57.78 85 THR A O 1
ATOM 545 N N . TYR A 1 86 ? 19.898 -11.721 -36.462 1.00 57.12 86 TYR A N 1
ATOM 546 C CA . TYR A 1 86 ? 20.327 -10.621 -37.348 1.00 57.12 86 TYR A CA 1
ATOM 547 C C . TYR A 1 86 ? 19.144 -9.932 -38.071 1.00 57.12 86 TYR A C 1
ATOM 549 O O . TYR A 1 86 ? 19.323 -8.978 -38.825 1.00 57.12 86 TYR A O 1
ATOM 557 N N . LYS A 1 87 ? 17.919 -10.427 -37.856 1.00 58.50 87 LYS A N 1
ATOM 558 C CA . LYS A 1 87 ? 16.685 -9.990 -38.505 1.00 58.50 87 LYS A CA 1
ATOM 559 C C . LYS A 1 87 ? 15.730 -9.378 -37.474 1.00 58.50 87 LYS A C 1
ATOM 561 O O . LYS A 1 87 ? 15.252 -10.090 -36.606 1.00 58.50 87 LYS A O 1
ATOM 566 N N . THR A 1 88 ? 15.481 -8.073 -37.596 1.00 61.00 88 THR A N 1
ATOM 567 C CA . THR A 1 88 ? 14.232 -7.363 -37.228 1.00 61.00 88 THR A CA 1
ATOM 568 C C . THR A 1 88 ? 13.497 -7.804 -35.947 1.00 61.00 88 THR A C 1
ATOM 570 O O . THR A 1 88 ? 12.303 -8.104 -36.012 1.00 61.00 88 THR A O 1
ATOM 573 N N . VAL A 1 89 ? 14.147 -7.836 -34.777 1.00 76.06 89 VAL A N 1
ATOM 574 C CA . VAL A 1 89 ? 13.409 -7.980 -33.506 1.00 76.06 89 VAL A CA 1
ATOM 575 C C . VAL A 1 89 ? 13.741 -6.827 -32.569 1.00 76.06 89 VAL A C 1
ATOM 577 O O . VAL A 1 89 ? 14.773 -6.812 -31.897 1.00 76.06 89 VAL A O 1
ATOM 580 N N . LYS A 1 90 ? 12.833 -5.849 -32.528 1.00 87.62 90 LYS A N 1
ATOM 581 C CA . LYS A 1 90 ? 12.789 -4.842 -31.468 1.00 87.62 90 LYS A CA 1
ATOM 582 C C . LYS A 1 90 ? 12.403 -5.499 -30.145 1.00 87.62 90 LYS A C 1
ATOM 584 O O . LYS A 1 90 ? 11.775 -6.560 -30.132 1.00 87.62 90 LYS A O 1
ATOM 589 N N . GLY A 1 91 ? 12.731 -4.852 -29.035 1.00 94.00 91 GLY A N 1
ATOM 590 C CA . GLY A 1 91 ? 12.187 -5.251 -27.742 1.00 94.00 91 GLY A CA 1
ATOM 591 C C . GLY A 1 91 ? 10.654 -5.198 -27.735 1.00 94.00 91 GLY A C 1
ATOM 592 O O . GLY A 1 91 ? 10.032 -4.414 -28.457 1.00 94.00 91 GLY A O 1
ATOM 593 N N . GLY A 1 92 ? 10.034 -6.040 -26.916 1.00 96.50 92 GLY A N 1
ATOM 594 C CA . GLY A 1 92 ? 8.603 -5.983 -26.642 1.00 96.50 92 GLY A CA 1
ATOM 595 C C . GLY A 1 92 ? 8.254 -4.748 -25.814 1.00 96.50 92 GLY A C 1
ATOM 596 O O . GLY A 1 92 ? 9.029 -4.327 -24.953 1.00 96.50 92 GLY A O 1
ATOM 597 N N . ASN A 1 93 ? 7.076 -4.178 -26.056 1.00 98.19 93 ASN A N 1
ATOM 598 C CA . ASN A 1 93 ? 6.540 -3.114 -25.210 1.00 98.19 93 ASN A CA 1
ATOM 599 C C . ASN A 1 93 ? 6.126 -3.678 -23.843 1.00 98.19 93 ASN A C 1
ATOM 601 O O . ASN A 1 93 ? 5.746 -4.846 -23.737 1.00 98.19 93 ASN A O 1
ATOM 605 N N . GLY A 1 94 ? 6.186 -2.842 -22.809 1.00 98.56 94 GLY A N 1
ATOM 606 C CA . GLY A 1 94 ? 5.612 -3.157 -21.506 1.00 98.56 94 GLY A CA 1
ATOM 607 C C . GLY A 1 94 ? 4.083 -3.133 -21.528 1.00 98.56 94 GLY A C 1
ATOM 608 O O . GLY A 1 94 ? 3.465 -2.542 -22.415 1.00 98.56 94 GLY A O 1
ATOM 609 N N . GLY A 1 95 ? 3.469 -3.785 -20.543 1.00 98.62 95 GLY A N 1
ATOM 610 C CA . GLY A 1 95 ? 2.028 -3.740 -20.308 1.00 98.62 95 GLY A CA 1
ATOM 611 C C . GLY A 1 95 ? 1.609 -2.508 -19.503 1.00 98.62 95 GLY A C 1
ATOM 612 O O . GLY A 1 95 ? 2.393 -1.969 -18.720 1.00 98.62 95 GLY A O 1
ATOM 613 N N . ASN A 1 96 ? 0.356 -2.087 -19.669 1.00 98.69 96 ASN A N 1
ATOM 614 C CA . ASN A 1 96 ? -0.231 -0.988 -18.899 1.00 98.69 96 ASN A CA 1
ATOM 615 C C . ASN A 1 96 ? -0.490 -1.406 -17.445 1.00 98.69 96 ASN A C 1
ATOM 617 O O . ASN A 1 96 ? -0.858 -2.553 -17.191 1.00 98.69 96 ASN A O 1
ATOM 621 N N . SER A 1 97 ? -0.369 -0.456 -16.518 1.00 98.75 97 SER A N 1
ATOM 622 C CA . SER A 1 97 ? -0.885 -0.603 -15.150 1.00 98.75 97 SER A CA 1
ATOM 623 C C . SER A 1 97 ? -2.147 0.238 -14.982 1.00 98.75 97 SER A C 1
ATOM 625 O O . SER A 1 97 ? -2.260 1.308 -15.582 1.00 98.75 97 SER A O 1
ATOM 627 N N . VAL A 1 98 ? -3.092 -0.240 -14.174 1.00 98.31 98 VAL A N 1
ATOM 628 C CA . VAL A 1 98 ? -4.398 0.402 -13.976 1.00 98.31 98 VAL A CA 1
ATOM 629 C C . VAL A 1 98 ? -4.759 0.422 -12.497 1.00 98.31 98 VAL A C 1
ATOM 631 O O . VAL A 1 98 ? -4.616 -0.592 -11.816 1.00 98.31 98 VAL A O 1
ATOM 634 N N . PHE A 1 99 ? -5.271 1.557 -12.028 1.00 97.75 99 PHE A N 1
ATOM 635 C CA . PHE A 1 99 ? -5.951 1.698 -10.743 1.00 97.75 99 PHE A CA 1
ATOM 636 C C . PHE A 1 99 ? -7.263 2.459 -10.945 1.00 97.75 99 PHE A C 1
ATOM 638 O O . PHE A 1 99 ? -7.254 3.656 -11.236 1.00 97.75 99 PHE A O 1
ATOM 645 N N . GLY A 1 100 ? -8.400 1.767 -10.828 1.00 92.69 100 GLY A N 1
ATOM 646 C CA . GLY A 1 100 ? -9.702 2.368 -11.131 1.00 92.69 100 GLY A CA 1
ATOM 647 C C . GLY A 1 100 ? -9.747 2.907 -12.568 1.00 92.69 100 GLY A C 1
ATOM 648 O O . GLY A 1 100 ? -9.581 2.148 -13.520 1.00 92.69 100 GLY A O 1
ATOM 649 N N . SER A 1 101 ? -9.945 4.219 -12.733 1.00 91.31 101 SER A N 1
ATOM 650 C CA . SER A 1 101 ? -9.919 4.897 -14.041 1.00 91.31 101 SER A CA 1
ATOM 651 C C . SER A 1 101 ? -8.533 5.399 -14.468 1.00 91.31 101 SER A C 1
ATOM 653 O O . SER A 1 101 ? -8.378 5.871 -15.593 1.00 91.31 101 SER A O 1
ATOM 655 N N . ILE A 1 102 ? -7.529 5.342 -13.588 1.00 96.06 102 ILE A N 1
ATOM 656 C CA . ILE A 1 102 ? -6.170 5.813 -13.869 1.00 96.06 102 ILE A CA 1
ATOM 657 C C . ILE A 1 102 ? -5.425 4.705 -14.610 1.00 96.06 102 ILE A C 1
ATOM 659 O O . ILE A 1 102 ? -5.263 3.604 -14.087 1.00 96.06 102 ILE A O 1
ATOM 663 N N . THR A 1 103 ? -4.956 4.996 -15.822 1.00 97.81 103 THR A N 1
ATOM 664 C CA . THR A 1 103 ? -4.148 4.074 -16.631 1.00 97.81 103 THR A CA 1
ATOM 665 C C . THR A 1 103 ? -2.786 4.695 -16.885 1.00 97.81 103 THR A C 1
ATOM 667 O O . THR A 1 103 ? -2.723 5.818 -17.367 1.00 97.81 103 THR A O 1
ATOM 670 N N . ALA A 1 104 ? -1.719 3.954 -16.597 1.00 98.31 104 ALA A N 1
ATOM 671 C CA . ALA A 1 104 ? -0.369 4.288 -17.027 1.00 98.31 104 ALA A CA 1
ATOM 672 C C . ALA A 1 104 ? 0.024 3.400 -18.214 1.00 98.31 104 ALA A C 1
ATOM 674 O O . ALA A 1 104 ? -0.162 2.176 -18.181 1.00 98.31 104 ALA A O 1
ATOM 675 N N . THR A 1 105 ? 0.575 4.008 -19.261 1.00 98.62 105 THR A N 1
ATOM 676 C CA . THR A 1 105 ? 0.893 3.332 -20.523 1.00 98.62 105 THR A CA 1
ATOM 677 C C . THR A 1 105 ? 2.227 2.594 -20.438 1.00 98.62 105 THR A C 1
ATOM 679 O O . THR A 1 105 ? 3.225 3.153 -19.994 1.00 98.62 105 THR A O 1
ATOM 682 N N . GLY A 1 106 ? 2.291 1.347 -20.903 1.00 98.62 106 GLY A N 1
ATOM 683 C CA . GLY A 1 106 ? 3.524 0.559 -20.932 1.00 98.62 106 GLY A CA 1
ATOM 684 C C . GLY A 1 106 ? 4.654 1.201 -21.748 1.00 98.62 106 GLY A C 1
ATOM 685 O O . GLY A 1 106 ? 4.421 1.958 -22.694 1.00 98.62 106 GLY A O 1
ATOM 686 N N . GLY A 1 107 ? 5.898 0.907 -21.373 1.00 98.62 107 GLY A N 1
ATOM 687 C CA . GLY A 1 107 ? 7.091 1.457 -22.017 1.00 98.62 107 GLY A CA 1
ATOM 688 C C . GLY A 1 107 ? 7.345 0.892 -23.413 1.00 98.62 107 GLY A C 1
ATOM 689 O O . GLY A 1 107 ? 7.062 -0.276 -23.690 1.00 98.62 107 GLY A O 1
ATOM 690 N N . GLY A 1 108 ? 7.907 1.711 -24.298 1.00 98.44 108 GLY A N 1
ATOM 691 C CA . GLY A 1 108 ? 8.266 1.305 -25.652 1.00 98.44 108 GLY A CA 1
ATOM 692 C C . GLY A 1 108 ? 9.505 0.406 -25.685 1.00 98.44 108 GLY A C 1
ATOM 693 O O . GLY A 1 108 ? 10.503 0.680 -25.022 1.00 98.44 108 GLY A O 1
ATOM 694 N N . GLY A 1 109 ? 9.473 -0.672 -26.464 1.00 97.50 109 GLY A N 1
ATOM 695 C CA . GLY A 1 109 ? 10.633 -1.536 -26.683 1.00 97.50 109 GLY A CA 1
ATOM 696 C C . GLY A 1 109 ? 11.772 -0.860 -27.459 1.00 97.50 109 GLY A C 1
ATOM 697 O O . GLY A 1 109 ? 11.542 -0.014 -28.326 1.00 97.50 109 GLY A O 1
ATOM 698 N N . GLY A 1 110 ? 13.013 -1.240 -27.153 1.00 95.62 110 GLY A N 1
ATOM 699 C CA . GLY A 1 110 ? 14.215 -0.713 -27.802 1.00 95.62 110 GLY A CA 1
ATOM 700 C C . GLY A 1 110 ? 14.371 -1.190 -29.249 1.00 95.62 110 GLY A C 1
ATOM 701 O O . GLY A 1 110 ? 14.079 -2.346 -29.568 1.00 95.62 110 GLY A O 1
ATOM 702 N N . GLY A 1 111 ? 14.844 -0.300 -30.119 1.00 91.75 111 GLY A N 1
ATOM 703 C CA . GLY A 1 111 ? 15.122 -0.593 -31.523 1.00 91.75 111 GLY A CA 1
ATOM 704 C C . GLY A 1 111 ? 16.340 -1.500 -31.708 1.00 91.75 111 GLY A C 1
ATOM 705 O O . GLY A 1 111 ? 17.200 -1.609 -30.832 1.00 91.75 111 GLY A O 1
ATOM 706 N N . ASN A 1 112 ? 16.438 -2.144 -32.866 1.00 85.81 112 ASN A N 1
ATOM 707 C CA . ASN A 1 112 ? 17.560 -3.005 -33.241 1.00 85.81 112 ASN A CA 1
ATOM 708 C C . ASN A 1 112 ? 18.159 -2.582 -34.585 1.00 85.81 112 ASN A C 1
ATOM 710 O O . ASN A 1 112 ? 17.476 -2.017 -35.444 1.00 85.81 112 ASN A O 1
ATOM 714 N N . ARG A 1 113 ? 19.428 -2.938 -34.797 1.00 81.00 113 ARG A N 1
ATOM 715 C CA . ARG A 1 113 ? 20.044 -2.879 -36.124 1.00 81.00 113 ARG A CA 1
ATOM 716 C C . ARG A 1 113 ? 19.486 -4.008 -37.000 1.00 81.00 113 ARG A C 1
ATOM 718 O O . ARG A 1 113 ? 19.345 -5.135 -36.510 1.00 81.00 113 ARG A O 1
ATOM 725 N N . ARG A 1 114 ? 19.138 -3.738 -38.266 1.00 73.69 114 ARG A N 1
ATOM 726 C CA . ARG A 1 114 ? 18.829 -4.804 -39.239 1.00 73.69 114 ARG A CA 1
ATOM 727 C C . ARG A 1 114 ? 20.106 -5.181 -39.987 1.00 73.69 114 ARG A C 1
ATOM 729 O O . ARG A 1 114 ? 20.756 -4.314 -40.557 1.00 73.69 114 ARG A O 1
ATOM 736 N N . ASP A 1 115 ? 20.414 -6.476 -40.022 1.00 63.72 115 ASP A N 1
ATOM 737 C CA . ASP A 1 115 ? 21.581 -7.039 -40.718 1.00 63.72 115 ASP A CA 1
ATOM 738 C C . ASP A 1 115 ? 21.144 -7.943 -41.897 1.00 63.72 115 ASP A C 1
ATOM 740 O O . ASP A 1 115 ? 21.853 -8.869 -42.286 1.00 63.72 115 ASP A O 1
ATOM 744 N N . ASP A 1 116 ? 19.957 -7.717 -42.476 1.00 61.31 116 ASP A N 1
ATOM 745 C CA . ASP A 1 116 ? 19.386 -8.550 -43.552 1.00 61.31 116 ASP A CA 1
ATOM 746 C C . ASP A 1 116 ? 19.778 -8.117 -44.980 1.00 61.31 116 ASP A C 1
ATOM 748 O O . ASP A 1 116 ? 19.259 -8.655 -45.959 1.00 61.31 116 ASP A O 1
ATOM 752 N N . GLY A 1 117 ? 20.708 -7.167 -45.112 1.00 54.66 117 GLY A N 1
ATOM 753 C CA . GLY A 1 117 ? 21.160 -6.633 -46.400 1.00 54.66 117 GLY A CA 1
ATOM 754 C C . GLY A 1 117 ? 20.220 -5.594 -47.020 1.00 54.66 117 GLY A C 1
ATOM 755 O O . GLY A 1 117 ? 20.559 -5.030 -48.060 1.00 54.66 117 GLY A O 1
ATOM 756 N N . THR A 1 118 ? 19.081 -5.292 -46.388 1.00 55.75 118 THR A N 1
ATOM 757 C CA . THR A 1 118 ? 18.287 -4.098 -46.691 1.00 55.75 118 THR A CA 1
ATOM 758 C C . THR A 1 118 ? 18.704 -2.983 -45.731 1.00 55.75 118 THR A C 1
ATOM 760 O O . THR A 1 118 ? 18.663 -3.151 -44.516 1.00 55.75 118 THR A O 1
ATOM 763 N N . SER A 1 119 ? 19.176 -1.846 -46.249 1.00 52.38 119 SER A N 1
ATOM 764 C CA . SER A 1 119 ? 19.539 -0.692 -45.415 1.00 52.38 119 SER A CA 1
ATOM 765 C C . SER A 1 119 ? 18.309 -0.188 -44.654 1.00 52.38 119 SER A C 1
ATOM 767 O O . SER A 1 119 ? 17.481 0.530 -45.207 1.00 52.38 119 SER A O 1
ATOM 769 N N . GLY A 1 120 ? 18.173 -0.563 -43.384 1.00 58.56 120 GLY A N 1
ATOM 770 C CA . GLY A 1 120 ? 17.111 -0.081 -42.511 1.00 58.56 120 GLY A CA 1
ATOM 771 C C . GLY A 1 120 ? 17.412 -0.386 -41.051 1.00 58.56 120 GLY A C 1
ATOM 772 O O . GLY A 1 120 ? 18.099 -1.350 -40.736 1.00 58.56 120 GLY A O 1
ATOM 773 N N . ILE A 1 121 ? 16.897 0.434 -40.148 1.00 63.97 121 ILE A N 1
ATOM 774 C CA . ILE A 1 121 ? 16.940 0.183 -38.708 1.00 63.97 121 ILE A CA 1
ATOM 775 C C . ILE A 1 121 ? 15.516 0.043 -38.180 1.00 63.97 121 ILE A C 1
ATOM 777 O O . ILE A 1 121 ? 14.588 0.616 -38.753 1.00 63.97 121 ILE A O 1
ATOM 781 N N . GLU A 1 122 ? 15.325 -0.717 -37.102 1.00 74.00 122 GLU A N 1
ATOM 782 C CA . GLU A 1 122 ? 14.069 -0.626 -36.361 1.00 74.00 122 GLU A CA 1
ATOM 783 C C . GLU A 1 122 ? 14.155 0.567 -35.414 1.00 74.00 122 GLU A C 1
ATOM 785 O O . GLU A 1 122 ? 14.995 0.606 -34.508 1.00 74.00 122 GLU A O 1
ATOM 790 N N . SER A 1 123 ? 13.263 1.530 -35.624 1.00 88.25 123 SER A N 1
ATOM 791 C CA . SER A 1 123 ? 13.032 2.617 -34.682 1.00 88.25 123 SER A CA 1
ATOM 792 C C . SER A 1 123 ? 12.681 2.069 -33.299 1.00 88.25 123 SER A C 1
ATOM 794 O O . SER A 1 123 ? 12.065 1.004 -33.166 1.00 88.25 123 SER A O 1
ATOM 796 N N . GLY A 1 124 ? 13.034 2.827 -32.262 1.00 92.38 124 GLY A N 1
ATOM 797 C CA . GLY A 1 124 ? 12.498 2.567 -30.930 1.00 92.38 124 GLY A CA 1
ATOM 798 C C . GLY A 1 124 ? 10.970 2.630 -30.967 1.00 92.38 124 GLY A C 1
ATOM 799 O O . GLY A 1 124 ? 10.388 3.432 -31.699 1.00 92.38 124 GLY A O 1
ATOM 800 N N . ALA A 1 125 ? 10.297 1.762 -30.217 1.00 96.12 125 ALA A N 1
ATOM 801 C CA . ALA A 1 125 ? 8.845 1.796 -30.155 1.00 96.12 125 ALA A CA 1
ATOM 802 C C . ALA A 1 125 ? 8.363 2.936 -29.250 1.00 96.12 125 ALA A C 1
ATOM 804 O O . ALA A 1 125 ? 9.012 3.295 -28.266 1.00 96.12 125 ALA A O 1
ATOM 805 N N . ASN A 1 126 ? 7.189 3.473 -29.569 1.00 97.62 126 ASN A N 1
ATOM 806 C CA . ASN A 1 126 ? 6.497 4.434 -28.716 1.00 97.62 126 ASN A CA 1
ATOM 807 C C . ASN A 1 126 ? 5.880 3.721 -27.503 1.00 97.62 126 ASN A C 1
ATOM 809 O O . ASN A 1 126 ? 5.553 2.532 -27.573 1.00 97.62 126 ASN A O 1
ATOM 813 N N . GLY A 1 127 ? 5.683 4.465 -26.420 1.00 97.75 127 GLY A N 1
ATOM 814 C CA . GLY A 1 127 ? 5.048 3.995 -25.189 1.00 97.75 127 GLY A CA 1
ATOM 815 C C . GLY A 1 127 ? 4.894 5.138 -24.191 1.00 97.75 127 GLY A C 1
ATOM 816 O O . GLY A 1 127 ? 5.083 6.294 -24.567 1.00 97.75 127 GLY A O 1
ATOM 817 N N . GLY A 1 128 ? 4.592 4.825 -22.926 1.00 97.62 128 GLY A N 1
ATOM 818 C CA . GLY A 1 128 ? 4.586 5.823 -21.847 1.00 97.62 128 GLY A CA 1
ATOM 819 C C . GLY A 1 128 ? 5.906 6.600 -21.811 1.00 97.62 128 GLY A C 1
ATOM 820 O O . GLY A 1 128 ? 5.912 7.824 -21.919 1.00 97.62 128 GLY A O 1
ATOM 821 N N . SER A 1 129 ? 7.028 5.874 -21.833 1.00 98.56 129 SER A N 1
ATOM 822 C CA . SER A 1 129 ? 8.310 6.394 -22.324 1.00 98.56 129 SER A CA 1
ATOM 823 C C . SER A 1 129 ? 8.741 5.674 -23.603 1.00 98.56 129 SER A C 1
ATOM 825 O O . SER A 1 129 ? 8.486 4.480 -23.784 1.00 98.56 129 SER A O 1
ATOM 827 N N . GLY A 1 130 ? 9.419 6.395 -24.492 1.00 98.19 130 GLY A N 1
ATOM 828 C CA . GLY A 1 130 ? 9.879 5.875 -25.775 1.00 98.19 130 GLY A CA 1
ATOM 829 C C . GLY A 1 130 ? 11.136 5.008 -25.669 1.00 98.19 130 GLY A C 1
ATOM 830 O O . GLY A 1 130 ? 12.045 5.298 -24.887 1.00 98.19 130 GLY A O 1
ATOM 831 N N . GLY A 1 131 ? 11.209 3.948 -26.475 1.00 97.81 131 GLY A N 1
ATOM 832 C CA . GLY A 1 131 ? 12.408 3.117 -26.602 1.00 97.81 131 GLY A CA 1
ATOM 833 C C . GLY A 1 131 ? 13.548 3.839 -27.325 1.00 97.81 131 GLY A C 1
ATOM 834 O O . GLY A 1 131 ? 13.318 4.687 -28.187 1.00 97.81 131 GLY A O 1
ATOM 835 N N . GLY A 1 132 ? 14.789 3.495 -26.991 1.00 95.88 132 GLY A N 1
ATOM 836 C CA . GLY A 1 132 ? 15.972 3.995 -27.683 1.00 95.88 132 GLY A CA 1
ATOM 837 C C . GLY A 1 132 ? 16.071 3.449 -29.105 1.00 95.88 132 GLY A C 1
ATOM 838 O O . GLY A 1 132 ? 15.596 2.351 -29.406 1.00 95.88 132 GLY A O 1
ATOM 839 N N . GLU A 1 133 ? 16.698 4.214 -29.988 1.00 92.44 133 GLU A N 1
ATOM 840 C CA . GLU A 1 133 ? 16.950 3.800 -31.367 1.00 92.44 133 GLU A CA 1
ATOM 841 C C . GLU A 1 133 ? 18.042 2.713 -31.441 1.00 92.44 133 GLU A C 1
ATOM 843 O O . GLU A 1 133 ? 19.004 2.732 -30.666 1.00 92.44 133 GLU A O 1
ATOM 848 N N . GLY A 1 134 ? 17.918 1.772 -32.383 1.00 88.56 134 GLY A N 1
ATOM 849 C CA . GLY A 1 134 ? 19.002 0.846 -32.722 1.00 88.56 134 GLY A CA 1
ATOM 850 C C . GLY A 1 134 ? 20.138 1.534 -33.491 1.00 88.56 134 GLY A C 1
ATOM 851 O O . GLY A 1 134 ? 19.932 2.548 -34.148 1.00 88.56 134 GLY A O 1
ATOM 852 N N . GLY A 1 135 ? 21.346 0.983 -33.421 1.00 82.31 135 GLY A N 1
ATOM 853 C CA . GLY A 1 135 ? 22.524 1.505 -34.111 1.00 82.31 135 GLY A CA 1
ATOM 854 C C . GLY A 1 135 ? 22.397 1.467 -35.643 1.00 82.31 135 GLY A C 1
ATOM 855 O O . GLY A 1 135 ? 21.815 0.536 -36.199 1.00 82.31 135 GLY A O 1
ATOM 856 N N . GLN A 1 136 ? 22.973 2.466 -36.323 1.00 71.69 136 GLN A N 1
ATOM 857 C CA . GLN A 1 136 ? 22.855 2.690 -37.772 1.00 71.69 136 GLN A CA 1
ATOM 858 C C . GLN A 1 136 ? 24.136 2.380 -38.562 1.00 71.69 136 GLN A C 1
ATOM 860 O O . GLN A 1 136 ? 25.209 2.840 -38.190 1.00 71.69 136 GLN A O 1
ATOM 865 N N . ASP A 1 137 ? 24.004 1.731 -39.728 1.00 59.91 137 ASP A N 1
ATOM 866 C CA . ASP A 1 137 ? 25.109 1.603 -40.700 1.00 59.91 137 ASP A CA 1
ATOM 867 C C . ASP A 1 137 ? 24.970 2.561 -41.913 1.00 59.91 137 ASP A C 1
ATOM 869 O O . ASP A 1 137 ? 25.983 2.932 -42.507 1.00 59.91 137 ASP A O 1
ATOM 873 N N . SER A 1 138 ? 23.752 2.973 -42.324 1.00 55.28 138 SER A N 1
ATOM 874 C CA . SER A 1 138 ? 23.568 3.800 -43.548 1.00 55.28 138 SER A CA 1
ATOM 875 C C . SER A 1 138 ? 22.216 4.526 -43.758 1.00 55.28 138 SER A C 1
ATOM 877 O O . SER A 1 138 ? 22.073 5.232 -44.757 1.00 55.28 138 SER A O 1
ATOM 879 N N . SER A 1 139 ? 21.207 4.403 -42.882 1.00 58.59 139 SER A N 1
ATOM 880 C CA . SER A 1 139 ? 19.941 5.163 -42.998 1.00 58.59 139 SER A CA 1
ATOM 881 C C . SER A 1 139 ? 19.343 5.505 -41.630 1.00 58.59 139 SER A C 1
ATOM 883 O O . SER A 1 139 ? 19.332 4.627 -40.765 1.00 58.59 139 SER A O 1
ATOM 885 N N . PRO A 1 140 ? 18.840 6.740 -41.433 1.00 62.28 140 PRO A N 1
ATOM 886 C CA . PRO A 1 140 ? 18.337 7.176 -40.142 1.00 62.28 140 PRO A CA 1
ATOM 887 C C . PRO A 1 140 ? 16.953 6.600 -39.849 1.00 62.28 140 PRO A C 1
ATOM 889 O O . PRO A 1 140 ? 16.059 6.649 -40.693 1.00 62.28 140 PRO A O 1
ATOM 892 N N . GLY A 1 141 ? 16.769 6.071 -38.645 1.00 71.19 141 GLY A N 1
ATOM 893 C CA . GLY A 1 141 ? 15.459 5.798 -38.069 1.00 71.19 141 GLY A CA 1
ATOM 894 C C . GLY A 1 141 ? 15.169 6.836 -37.001 1.00 71.19 141 GLY A C 1
ATOM 895 O O . GLY A 1 141 ? 15.609 7.985 -37.092 1.00 71.19 141 GLY A O 1
ATOM 896 N N . SER A 1 142 ? 14.344 6.488 -36.019 1.00 87.75 142 SER A N 1
ATOM 897 C CA . SER A 1 142 ? 13.979 7.434 -34.966 1.00 87.75 142 SER A CA 1
ATOM 898 C C . SER A 1 142 ? 13.877 6.751 -33.608 1.00 87.75 142 SER A C 1
ATOM 900 O O . SER A 1 142 ? 13.468 5.588 -33.528 1.00 87.75 142 SER A O 1
ATOM 902 N N . PRO A 1 143 ? 14.229 7.449 -32.519 1.00 91.75 143 PRO A N 1
ATOM 903 C CA . PRO A 1 143 ? 13.869 6.986 -31.192 1.00 91.75 143 PRO A CA 1
ATOM 904 C C . PRO A 1 143 ? 12.346 6.930 -31.056 1.00 91.75 143 PRO A C 1
ATOM 906 O O . PRO A 1 143 ? 11.616 7.683 -31.706 1.00 91.75 143 PRO A O 1
ATOM 909 N N . GLY A 1 144 ? 11.873 6.052 -30.180 1.00 95.62 144 GLY A N 1
ATOM 910 C CA . GLY A 1 144 ? 10.475 6.031 -29.790 1.00 95.62 144 GLY A CA 1
ATOM 911 C C . GLY A 1 144 ? 10.101 7.309 -29.046 1.00 95.62 144 GLY A C 1
ATOM 912 O O . GLY A 1 144 ? 10.908 7.876 -28.300 1.00 95.62 144 GLY A O 1
ATOM 913 N N . THR A 1 145 ? 8.861 7.751 -29.215 1.00 97.25 145 THR A N 1
ATOM 914 C CA . THR A 1 145 ? 8.307 8.891 -28.483 1.00 97.25 145 THR A CA 1
ATOM 915 C C . THR A 1 145 ? 7.630 8.436 -27.192 1.00 97.25 145 THR A C 1
ATOM 917 O O . THR A 1 145 ? 6.946 7.407 -27.179 1.00 97.25 145 THR A O 1
ATOM 920 N N . GLY A 1 146 ? 7.810 9.210 -26.121 1.00 93.69 146 GLY A N 1
ATOM 921 C CA . GLY A 1 146 ? 7.029 9.096 -24.890 1.00 93.69 146 GLY A CA 1
ATOM 922 C C . GLY A 1 146 ? 5.694 9.837 -24.994 1.00 93.69 146 GLY A C 1
ATOM 923 O O . GLY A 1 146 ? 5.474 10.615 -25.927 1.00 93.69 146 GLY A O 1
ATOM 924 N N . THR A 1 147 ? 4.803 9.598 -24.036 1.00 95.69 147 THR A N 1
ATOM 925 C CA . THR A 1 147 ? 3.589 10.403 -23.829 1.00 95.69 147 THR A CA 1
ATOM 926 C C . THR A 1 147 ? 3.855 11.490 -22.782 1.00 95.69 147 THR A C 1
ATOM 928 O O . THR A 1 147 ? 4.995 11.758 -22.431 1.00 95.69 147 THR A O 1
ATOM 931 N N . THR A 1 148 ? 2.813 12.123 -22.243 1.00 94.44 148 THR A N 1
ATOM 932 C CA . THR A 1 148 ? 2.937 13.026 -21.085 1.00 94.44 148 THR A CA 1
ATOM 933 C C . THR A 1 148 ? 3.364 12.316 -19.794 1.00 94.44 148 THR A C 1
ATOM 935 O O . THR A 1 148 ? 3.701 12.982 -18.823 1.00 94.44 148 THR A O 1
ATOM 938 N N . GLU A 1 149 ? 3.329 10.982 -19.768 1.00 95.12 149 GLU A N 1
ATOM 939 C CA . GLU A 1 149 ? 3.666 10.134 -18.612 1.00 95.12 149 GLU A CA 1
ATOM 940 C C . GLU A 1 149 ? 5.151 9.738 -18.582 1.00 95.12 149 GLU A C 1
ATOM 942 O O . GLU A 1 149 ? 5.581 8.983 -17.707 1.00 95.12 149 GLU A O 1
ATOM 947 N N . GLY A 1 150 ? 5.927 10.196 -19.566 1.00 97.31 150 GLY A N 1
ATOM 948 C CA . GLY A 1 150 ? 7.333 9.869 -19.707 1.00 97.31 150 GLY A CA 1
ATOM 949 C C . GLY A 1 150 ? 8.025 10.684 -20.788 1.00 97.31 150 GLY A C 1
ATOM 950 O O . GLY A 1 150 ? 7.555 11.738 -21.205 1.00 97.31 150 GLY A O 1
ATOM 951 N N . SER A 1 151 ? 9.195 10.222 -21.217 1.00 98.50 151 SER A N 1
ATOM 952 C CA . SER A 1 151 ? 10.044 10.961 -22.156 1.00 98.50 151 SER A CA 1
ATOM 953 C C . SER A 1 151 ? 10.413 10.138 -23.385 1.00 98.50 151 SER A C 1
ATOM 955 O O . SER A 1 151 ? 10.300 8.911 -23.411 1.00 98.50 151 SER A O 1
ATOM 957 N N . ASN A 1 152 ? 10.893 10.822 -24.422 1.00 98.44 152 ASN A N 1
ATOM 958 C CA . ASN A 1 152 ? 11.393 10.184 -25.639 1.00 98.44 152 ASN A CA 1
ATOM 959 C C . ASN A 1 152 ? 12.675 9.379 -25.376 1.00 98.44 152 ASN A C 1
ATOM 961 O O . ASN A 1 152 ? 13.461 9.702 -24.479 1.00 98.44 152 ASN A O 1
ATOM 965 N N . GLY A 1 153 ? 12.902 8.359 -26.202 1.00 97.69 153 GLY A N 1
ATOM 966 C CA . GLY A 1 153 ? 14.186 7.670 -26.273 1.00 97.69 153 GLY A CA 1
ATOM 967 C C . GLY A 1 153 ? 15.285 8.544 -26.882 1.00 97.69 153 GLY A C 1
ATOM 968 O O . GLY A 1 153 ? 15.025 9.590 -27.477 1.00 97.69 153 GLY A O 1
ATOM 969 N N . GLY A 1 154 ? 16.524 8.090 -26.736 1.00 95.44 154 GLY A N 1
ATOM 970 C CA . GLY A 1 154 ? 17.701 8.666 -27.367 1.00 95.44 154 GLY A CA 1
ATOM 971 C C . GLY A 1 154 ? 17.943 8.083 -28.755 1.00 95.44 154 GLY A C 1
ATOM 972 O O . GLY A 1 154 ? 17.666 6.907 -29.020 1.00 95.44 154 GLY A O 1
ATOM 973 N N . SER A 1 155 ? 18.487 8.913 -29.635 1.00 92.12 155 SER A N 1
ATOM 974 C CA . SER A 1 155 ? 18.920 8.528 -30.975 1.00 92.12 155 SER A CA 1
ATOM 975 C C . SER A 1 155 ? 20.234 7.747 -30.957 1.00 92.12 155 SER A C 1
ATOM 977 O O . SER A 1 155 ? 21.028 7.822 -30.016 1.00 92.12 155 SER A O 1
ATOM 979 N N . SER A 1 156 ? 20.485 7.024 -32.036 1.00 86.69 156 SER A N 1
ATOM 980 C CA . SER A 1 156 ? 21.785 6.447 -32.369 1.00 86.69 156 SER A CA 1
ATOM 981 C C . SER A 1 156 ? 22.758 7.515 -32.904 1.00 86.69 156 SER A C 1
ATOM 983 O O . SER A 1 156 ? 22.411 8.690 -33.053 1.00 86.69 156 SER A O 1
ATOM 985 N N . ASN A 1 157 ? 24.009 7.131 -33.171 1.00 78.12 157 ASN A N 1
ATOM 986 C CA . ASN A 1 157 ? 25.016 8.017 -33.754 1.00 78.12 157 ASN A CA 1
ATOM 987 C C . ASN A 1 157 ? 24.922 8.052 -35.297 1.00 78.12 157 ASN A C 1
ATOM 989 O O . ASN A 1 157 ? 25.184 7.062 -35.966 1.00 78.12 157 ASN A O 1
ATOM 993 N N . ASN A 1 158 ? 24.638 9.224 -35.879 1.00 62.84 158 ASN A N 1
ATOM 994 C CA . ASN A 1 158 ? 24.399 9.416 -37.326 1.00 62.84 158 ASN A CA 1
ATOM 995 C C . ASN A 1 158 ? 25.666 9.421 -38.224 1.00 62.84 158 ASN A C 1
ATOM 997 O O . ASN A 1 158 ? 25.646 9.999 -39.312 1.00 62.84 158 ASN A O 1
ATOM 1001 N N . ASN A 1 159 ? 26.794 8.844 -37.795 1.00 60.72 159 ASN A N 1
ATOM 1002 C CA . ASN A 1 159 ? 28.030 8.885 -38.588 1.00 60.72 159 ASN A CA 1
ATOM 1003 C C . ASN A 1 159 ? 28.135 7.674 -39.523 1.00 60.72 159 ASN A C 1
ATOM 1005 O O . ASN A 1 159 ? 28.549 6.591 -39.113 1.00 60.72 159 ASN A O 1
ATOM 1009 N N . SER A 1 160 ? 27.822 7.889 -40.802 1.00 53.38 160 SER A N 1
ATOM 1010 C CA . SER A 1 160 ? 27.980 6.910 -41.880 1.00 53.38 160 SER A CA 1
ATOM 1011 C C . SER A 1 160 ? 29.390 6.297 -41.886 1.00 53.38 160 SER A C 1
ATOM 1013 O O . SER A 1 160 ? 30.376 7.001 -42.107 1.00 53.38 160 SER A O 1
ATOM 1015 N N . GLY A 1 161 ? 29.489 4.981 -41.666 1.00 56.94 161 GLY A N 1
ATOM 1016 C CA . GLY A 1 161 ? 30.736 4.211 -41.791 1.00 56.94 161 GLY A CA 1
ATOM 1017 C C . GLY A 1 161 ? 31.592 4.053 -40.523 1.00 56.94 161 GLY A C 1
ATOM 1018 O O . GLY A 1 161 ? 32.712 3.555 -40.624 1.00 56.94 161 GLY A O 1
ATOM 1019 N N . ALA A 1 162 ? 31.097 4.440 -39.343 1.00 58.88 162 ALA A N 1
ATOM 1020 C CA . ALA A 1 162 ? 31.786 4.294 -38.055 1.00 58.88 162 ALA A CA 1
ATOM 1021 C C . ALA A 1 162 ? 30.878 3.530 -37.053 1.00 58.88 162 ALA A C 1
ATOM 1023 O O . ALA A 1 162 ? 29.663 3.562 -37.206 1.00 58.88 162 ALA A O 1
ATOM 1024 N N . PRO A 1 163 ? 31.431 2.824 -36.049 1.00 65.75 163 PRO A N 1
ATOM 1025 C CA . PRO A 1 163 ? 30.711 1.863 -35.180 1.00 65.75 163 PRO A CA 1
ATOM 1026 C C . PRO A 1 163 ? 29.333 2.321 -34.674 1.00 65.75 163 PRO A C 1
ATOM 1028 O O . PRO A 1 163 ? 29.202 3.330 -33.974 1.00 65.75 163 PRO A O 1
ATOM 1031 N N . CYS A 1 164 ? 28.312 1.516 -34.923 1.00 79.50 164 CYS A N 1
ATOM 1032 C CA . CYS A 1 164 ? 26.957 1.801 -34.481 1.00 79.50 164 CYS A CA 1
ATOM 1033 C C . CYS A 1 164 ? 26.736 1.409 -33.010 1.00 79.50 164 CYS A C 1
ATOM 1035 O O . CYS A 1 164 ? 27.074 0.307 -32.589 1.00 79.50 164 CYS A O 1
ATOM 1037 N N . ALA A 1 165 ? 26.172 2.309 -32.206 1.00 87.62 165 ALA A N 1
ATOM 1038 C CA . ALA A 1 165 ? 25.724 2.017 -30.842 1.00 87.62 165 ALA A CA 1
ATOM 1039 C C . ALA A 1 165 ? 24.265 2.458 -30.672 1.00 87.62 165 ALA A C 1
ATOM 1041 O O . ALA A 1 165 ? 23.796 3.359 -31.371 1.00 87.62 165 ALA A O 1
ATOM 1042 N N . GLY A 1 166 ? 23.541 1.799 -29.769 1.00 90.25 166 GLY A N 1
ATOM 1043 C CA . GLY A 1 166 ? 22.125 2.079 -29.546 1.00 90.25 166 GLY A CA 1
ATOM 1044 C C . GLY A 1 166 ? 21.900 3.254 -28.599 1.00 90.25 166 GLY A C 1
ATOM 1045 O O . GLY A 1 166 ? 22.676 3.468 -27.662 1.00 90.25 166 GLY A O 1
ATOM 1046 N N . GLY A 1 167 ? 20.826 4.008 -28.822 1.00 93.75 167 GLY A N 1
ATOM 1047 C CA . GLY A 1 167 ? 20.390 5.070 -27.916 1.00 93.75 167 GLY A CA 1
ATOM 1048 C C . GLY A 1 167 ? 19.783 4.522 -26.618 1.00 93.75 167 GLY A C 1
ATOM 1049 O O . GLY A 1 167 ? 19.322 3.380 -26.556 1.00 93.75 167 GLY A O 1
ATOM 1050 N N . GLY A 1 168 ? 19.781 5.322 -25.553 1.00 96.94 168 GLY A N 1
ATOM 1051 C CA . GLY A 1 168 ? 19.109 4.959 -24.303 1.00 96.94 168 GLY A CA 1
ATOM 1052 C C . GLY A 1 168 ? 17.588 5.085 -24.413 1.00 96.94 168 GLY A C 1
ATOM 1053 O O . GLY A 1 168 ? 17.085 5.905 -25.173 1.00 96.94 168 GLY A O 1
ATOM 1054 N N . GLY A 1 169 ? 16.831 4.297 -23.656 1.00 98.12 169 GLY A N 1
ATOM 1055 C CA . GLY A 1 169 ? 15.385 4.477 -23.520 1.00 98.12 169 GLY A CA 1
ATOM 1056 C C . GLY A 1 169 ? 15.042 5.710 -22.683 1.00 98.12 169 GLY A C 1
ATOM 1057 O O . GLY A 1 169 ? 15.814 6.103 -21.806 1.00 98.12 169 GLY A O 1
ATOM 1058 N N . GLY A 1 170 ? 13.888 6.324 -22.940 1.00 98.56 170 GLY A N 1
ATOM 1059 C CA . GLY A 1 170 ? 13.366 7.424 -22.129 1.00 98.56 170 GLY A CA 1
ATOM 1060 C C . GLY A 1 170 ? 12.969 6.961 -20.727 1.00 98.56 170 GLY A C 1
ATOM 1061 O O . GLY A 1 170 ? 12.543 5.817 -20.547 1.00 98.56 170 GLY A O 1
ATOM 1062 N N . GLY A 1 171 ? 13.127 7.842 -19.741 1.00 98.50 171 GLY A N 1
ATOM 1063 C CA . GLY A 1 171 ? 12.600 7.659 -18.389 1.00 98.50 171 GLY A CA 1
ATOM 1064 C C . GLY A 1 171 ? 11.413 8.582 -18.119 1.00 98.50 171 GLY A C 1
ATOM 1065 O O . GLY A 1 171 ? 11.047 9.406 -18.960 1.00 98.50 171 GLY A O 1
ATOM 1066 N N . ALA A 1 172 ? 10.834 8.478 -16.924 1.00 98.19 172 ALA A N 1
ATOM 1067 C CA . ALA A 1 172 ? 9.707 9.321 -16.531 1.00 98.19 172 ALA A CA 1
ATOM 1068 C C . ALA A 1 172 ? 10.051 10.821 -16.437 1.00 98.19 172 ALA A C 1
ATOM 1070 O O . ALA A 1 172 ? 9.172 11.649 -16.651 1.00 98.19 172 ALA A O 1
ATOM 1071 N N . SER A 1 173 ? 11.304 11.193 -16.132 1.00 97.56 173 SER A N 1
ATOM 1072 C CA . SER A 1 173 ? 11.694 12.598 -15.898 1.00 97.56 173 SER A CA 1
ATOM 1073 C C . SER A 1 173 ? 12.723 13.160 -16.880 1.00 97.56 173 SER A C 1
ATOM 1075 O O . SER A 1 173 ? 12.952 14.370 -16.901 1.00 97.56 173 SER A O 1
ATOM 1077 N N . ALA A 1 174 ? 13.352 12.313 -17.697 1.00 98.31 174 ALA A N 1
ATOM 1078 C CA . ALA A 1 174 ? 14.318 12.758 -18.689 1.00 98.31 174 ALA A CA 1
ATOM 1079 C C . ALA A 1 174 ? 14.319 11.870 -19.933 1.00 98.31 174 ALA A C 1
ATOM 1081 O O . ALA A 1 174 ? 14.109 10.654 -19.870 1.00 98.31 174 ALA A O 1
ATOM 1082 N N . THR A 1 175 ? 14.630 12.486 -21.070 1.00 98.44 175 THR A N 1
ATOM 1083 C CA . THR A 1 175 ? 14.859 11.785 -22.334 1.00 98.44 175 THR A CA 1
ATOM 1084 C C . THR A 1 175 ? 16.050 10.840 -22.236 1.00 98.44 175 THR A C 1
ATOM 1086 O O . THR A 1 175 ? 17.017 11.113 -21.519 1.00 98.44 175 THR A O 1
ATOM 1089 N N . GLY A 1 176 ? 16.004 9.749 -22.999 1.00 97.94 176 GLY A N 1
ATOM 1090 C CA . GLY A 1 176 ? 17.151 8.865 -23.166 1.00 97.94 176 GLY A CA 1
ATOM 1091 C C . GLY A 1 176 ? 18.340 9.614 -23.768 1.00 97.94 176 GLY A C 1
ATOM 1092 O O . GLY A 1 176 ? 18.185 10.473 -24.634 1.00 97.94 176 GLY A O 1
ATOM 1093 N N . GLY A 1 177 ? 19.540 9.295 -23.300 1.00 96.31 177 GLY A N 1
ATOM 1094 C CA . GLY A 1 177 ? 20.779 9.809 -23.861 1.00 96.31 177 GLY A CA 1
ATOM 1095 C C . GLY A 1 177 ? 21.007 9.252 -25.261 1.00 96.31 177 GLY A C 1
ATOM 1096 O O . GLY A 1 177 ? 20.792 8.064 -25.517 1.00 96.31 177 GLY A O 1
ATOM 1097 N N . ASN A 1 178 ? 21.475 10.105 -26.165 1.00 93.75 178 ASN A N 1
ATOM 1098 C CA . ASN A 1 178 ? 21.887 9.669 -27.492 1.00 93.75 178 ASN A CA 1
ATOM 1099 C C . ASN A 1 178 ? 23.157 8.814 -27.400 1.00 93.75 178 ASN A C 1
ATOM 1101 O O . ASN A 1 178 ? 24.003 9.025 -26.525 1.00 93.75 178 ASN A O 1
ATOM 1105 N N . ALA A 1 179 ? 23.303 7.863 -28.316 1.00 90.38 179 ALA A N 1
ATOM 1106 C CA . ALA A 1 179 ? 24.543 7.121 -28.467 1.00 90.38 179 ALA A CA 1
ATOM 1107 C C . ALA A 1 179 ? 25.679 8.042 -28.939 1.00 90.38 179 ALA A C 1
ATOM 1109 O O . ALA A 1 179 ? 25.464 9.043 -29.626 1.00 90.38 179 ALA A O 1
ATOM 1110 N N . SER A 1 180 ? 26.912 7.674 -28.603 1.00 86.56 180 SER A N 1
ATOM 1111 C CA . SER A 1 180 ? 28.121 8.322 -29.120 1.00 86.56 180 SER A CA 1
ATOM 1112 C C . SER A 1 180 ? 29.081 7.266 -29.673 1.00 86.56 180 SER A C 1
ATOM 1114 O O . SER A 1 180 ? 28.750 6.083 -29.715 1.00 86.56 180 SER A O 1
ATOM 1116 N N . ASN A 1 181 ? 30.261 7.666 -30.154 1.00 82.31 181 ASN A N 1
ATOM 1117 C CA . ASN A 1 181 ? 31.195 6.747 -30.812 1.00 82.31 181 ASN A CA 1
ATOM 1118 C C . ASN A 1 181 ? 31.501 5.521 -29.934 1.00 82.31 181 ASN A C 1
ATOM 1120 O O . ASN A 1 181 ? 32.155 5.651 -28.903 1.00 82.31 181 ASN A O 1
ATOM 1124 N N . TYR A 1 182 ? 31.059 4.337 -30.376 1.00 82.50 182 TYR A N 1
ATOM 1125 C CA . TYR A 1 182 ? 31.171 3.045 -29.677 1.00 82.50 182 TYR A CA 1
ATOM 1126 C C . TYR A 1 182 ? 30.409 2.922 -28.339 1.00 82.50 182 TYR A C 1
ATOM 1128 O O . TYR A 1 182 ? 30.357 1.820 -27.792 1.00 82.50 182 TYR A O 1
ATOM 1136 N N . ILE A 1 183 ? 29.827 4.000 -27.808 1.00 88.38 183 ILE A N 1
ATOM 1137 C CA . ILE A 1 183 ? 29.248 4.063 -26.458 1.00 88.38 183 ILE A CA 1
ATOM 1138 C C . ILE A 1 183 ? 27.727 4.137 -26.567 1.00 88.38 183 ILE A C 1
ATOM 1140 O O . ILE A 1 183 ? 27.180 5.035 -27.213 1.00 88.38 183 ILE A O 1
ATOM 1144 N N . GLY A 1 184 ? 27.051 3.202 -25.900 1.00 90.81 184 GLY A N 1
ATOM 1145 C CA . GLY A 1 184 ? 25.593 3.186 -25.830 1.00 90.81 184 GLY A CA 1
ATOM 1146 C C . GLY A 1 184 ? 25.047 4.387 -25.058 1.00 90.81 184 GLY A C 1
ATOM 1147 O O . GLY A 1 184 ? 25.643 4.836 -24.077 1.00 90.81 184 GLY A O 1
ATOM 1148 N N . GLY A 1 185 ? 23.901 4.906 -25.489 1.00 94.56 185 GLY A N 1
ATOM 1149 C CA . GLY A 1 185 ? 23.238 6.023 -24.822 1.00 94.56 185 GLY A CA 1
ATOM 1150 C C . GLY A 1 185 ? 22.762 5.658 -23.412 1.00 94.56 185 GLY A C 1
ATOM 1151 O O . GLY A 1 185 ? 22.302 4.542 -23.169 1.00 94.56 185 GLY A O 1
ATOM 1152 N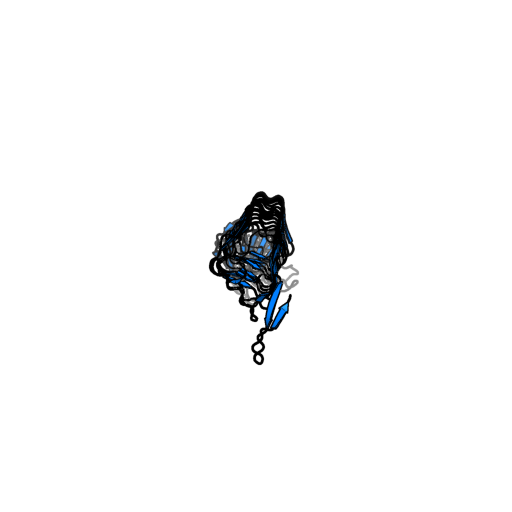 N . THR A 1 186 ? 22.870 6.579 -22.456 1.00 97.06 186 THR A N 1
ATOM 1153 C CA . THR A 1 186 ? 22.366 6.363 -21.089 1.00 97.06 186 THR A CA 1
ATOM 1154 C C . THR A 1 186 ? 20.841 6.347 -21.065 1.00 97.06 186 THR A C 1
ATOM 1156 O O . THR A 1 186 ? 20.207 7.128 -21.765 1.00 97.06 186 THR A O 1
ATOM 1159 N N . GLY A 1 187 ? 20.232 5.508 -20.235 1.00 98.25 187 GLY A N 1
ATOM 1160 C CA . GLY A 1 187 ? 18.796 5.556 -19.990 1.00 98.25 187 GLY A CA 1
ATOM 1161 C C . GLY A 1 187 ? 18.374 6.873 -19.336 1.00 98.25 187 GLY A C 1
ATOM 1162 O O . GLY A 1 187 ? 19.106 7.432 -18.517 1.00 98.25 187 GLY A O 1
ATOM 1163 N N . GLY A 1 188 ? 17.198 7.373 -19.706 1.00 98.56 188 GLY A N 1
ATOM 1164 C CA . GLY A 1 188 ? 16.598 8.557 -19.102 1.00 98.56 188 GLY A CA 1
ATOM 1165 C C . GLY A 1 188 ? 16.254 8.324 -17.630 1.00 98.56 188 GLY A C 1
ATOM 1166 O O . GLY A 1 188 ? 15.877 7.219 -17.233 1.00 98.56 188 GLY A O 1
ATOM 1167 N N . ALA A 1 189 ? 16.401 9.358 -16.806 1.00 98.56 189 ALA A N 1
ATOM 1168 C CA . ALA A 1 189 ? 16.113 9.286 -15.379 1.00 98.56 189 ALA A CA 1
ATOM 1169 C C . ALA A 1 189 ? 14.620 9.035 -15.104 1.00 98.56 189 ALA A C 1
ATOM 1171 O O . ALA A 1 189 ? 13.738 9.542 -15.802 1.00 98.56 189 ALA A O 1
ATOM 1172 N N . GLY A 1 190 ? 14.352 8.255 -14.060 1.00 98.00 190 GLY A N 1
ATOM 1173 C CA . GLY A 1 190 ? 13.026 8.086 -13.483 1.00 98.00 190 GLY A CA 1
ATOM 1174 C C . GLY A 1 190 ? 12.611 9.271 -12.613 1.00 98.00 190 GLY A C 1
ATOM 1175 O O . GLY A 1 190 ? 13.360 10.238 -12.455 1.00 98.00 190 GLY A O 1
ATOM 1176 N N . ALA A 1 191 ? 11.417 9.202 -12.035 1.00 97.56 191 ALA A N 1
ATOM 1177 C CA . ALA A 1 191 ? 10.890 10.220 -11.128 1.00 97.56 191 ALA A CA 1
ATOM 1178 C C . ALA A 1 191 ? 10.806 9.677 -9.696 1.00 97.56 191 ALA A C 1
ATOM 1180 O O . ALA A 1 191 ? 10.438 8.518 -9.487 1.00 97.56 191 ALA A O 1
ATOM 1181 N N . SER A 1 192 ? 11.165 10.509 -8.716 1.00 96.81 192 SER A N 1
ATOM 1182 C CA . SER A 1 192 ? 11.181 10.124 -7.302 1.00 96.81 192 SER A CA 1
ATOM 1183 C C . SER A 1 192 ? 9.919 10.563 -6.576 1.00 96.81 192 SER A C 1
ATOM 1185 O O . SER A 1 192 ? 9.522 11.722 -6.672 1.00 96.81 192 SER A O 1
ATOM 1187 N N . TYR A 1 193 ? 9.338 9.650 -5.800 1.00 95.44 193 TYR A N 1
ATOM 1188 C CA . TYR A 1 193 ? 8.156 9.894 -4.976 1.00 95.44 193 TYR A CA 1
ATOM 1189 C C . TYR A 1 193 ? 8.360 9.338 -3.571 1.00 95.44 193 TYR A C 1
ATOM 1191 O O . TYR A 1 193 ? 8.900 8.247 -3.400 1.00 95.44 193 TYR A O 1
ATOM 1199 N N . SER A 1 194 ? 7.868 10.069 -2.570 1.00 93.38 194 SER A N 1
ATOM 1200 C CA . SER A 1 194 ? 7.917 9.668 -1.155 1.00 93.38 194 SER A CA 1
ATOM 1201 C C . SER A 1 194 ? 6.618 9.013 -0.669 1.00 93.38 194 SER A C 1
ATOM 1203 O O . SER A 1 194 ? 6.334 9.011 0.526 1.00 93.38 194 SER A O 1
ATOM 1205 N N . ILE A 1 195 ? 5.808 8.473 -1.588 1.00 91.50 195 ILE A N 1
ATOM 1206 C CA . ILE A 1 195 ? 4.464 7.943 -1.293 1.00 91.50 195 ILE A CA 1
ATOM 1207 C C . ILE A 1 195 ? 4.488 6.753 -0.315 1.00 91.50 195 ILE A C 1
ATOM 1209 O O . ILE A 1 195 ? 3.559 6.582 0.470 1.00 91.50 195 ILE A O 1
ATOM 1213 N N . SER A 1 196 ? 5.578 5.980 -0.307 1.00 84.12 196 SER A N 1
ATOM 1214 C CA . SER A 1 196 ? 5.821 4.860 0.612 1.00 84.12 196 SER A CA 1
ATOM 1215 C C . SER A 1 196 ? 6.623 5.245 1.866 1.00 84.12 196 SER A C 1
ATOM 1217 O O . SER A 1 196 ? 7.084 4.370 2.590 1.00 84.12 196 SER A O 1
ATOM 1219 N N . GLY A 1 197 ? 6.838 6.542 2.114 1.00 82.19 197 GLY A N 1
ATOM 1220 C CA . GLY A 1 197 ? 7.533 7.076 3.296 1.00 82.19 197 GLY A CA 1
ATOM 1221 C C . GLY A 1 197 ? 9.019 7.352 3.155 1.00 82.19 197 GLY A C 1
ATOM 1222 O O . GLY A 1 197 ? 9.565 8.167 3.894 1.00 82.19 197 GLY A O 1
ATOM 1223 N N . SER A 1 198 ? 9.659 6.782 2.143 1.00 85.88 198 SER A N 1
ATOM 1224 C CA . SER A 1 198 ? 10.996 7.167 1.703 1.00 85.88 198 SER A CA 1
ATOM 1225 C C . SER A 1 198 ? 10.955 7.580 0.236 1.00 85.88 198 SER A C 1
ATOM 1227 O O . SER A 1 198 ? 10.103 7.119 -0.522 1.00 85.88 198 SER A O 1
ATOM 1229 N N . SER A 1 199 ? 11.855 8.483 -0.162 1.00 92.12 199 SER A N 1
ATOM 1230 C CA . SER A 1 199 ? 11.961 8.912 -1.559 1.00 92.12 199 SER A CA 1
ATOM 1231 C C . SER A 1 199 ? 12.519 7.767 -2.403 1.00 92.12 199 SER A C 1
ATOM 1233 O O . SER A 1 199 ? 13.687 7.399 -2.264 1.00 92.12 199 SER A O 1
ATOM 1235 N N . VAL A 1 200 ? 11.679 7.198 -3.267 1.00 95.62 200 VAL A N 1
ATOM 1236 C CA . VAL A 1 200 ? 12.033 6.098 -4.171 1.00 95.62 200 VAL A CA 1
ATOM 1237 C C . VAL A 1 200 ? 11.840 6.553 -5.612 1.00 95.62 200 VAL A C 1
ATOM 1239 O O . VAL A 1 200 ? 10.818 7.149 -5.948 1.00 95.62 200 VAL A O 1
ATOM 1242 N N . ALA A 1 201 ? 12.827 6.274 -6.465 1.00 97.06 201 ALA A N 1
ATOM 1243 C CA . ALA A 1 201 ? 12.746 6.534 -7.898 1.00 97.06 201 ALA A CA 1
ATOM 1244 C C . ALA A 1 201 ? 12.053 5.378 -8.630 1.00 97.06 201 ALA A C 1
ATOM 1246 O O . ALA A 1 201 ? 12.367 4.212 -8.387 1.00 97.06 201 ALA A O 1
ATOM 1247 N N . TYR A 1 202 ? 11.187 5.711 -9.584 1.00 98.25 202 TYR A N 1
ATOM 1248 C CA . TYR A 1 202 ? 10.476 4.767 -10.447 1.00 98.25 202 TYR A CA 1
ATOM 1249 C C . TYR A 1 202 ? 10.612 5.174 -11.916 1.00 98.25 202 TYR A C 1
ATOM 1251 O O . TYR A 1 202 ? 10.891 6.332 -12.224 1.00 98.25 202 TYR A O 1
ATOM 1259 N N . ALA A 1 203 ? 10.384 4.222 -12.818 1.00 98.31 203 ALA A N 1
ATOM 1260 C CA . ALA A 1 203 ? 10.339 4.411 -14.263 1.00 98.31 203 ALA A CA 1
ATOM 1261 C C . ALA A 1 203 ? 11.644 4.979 -14.862 1.00 98.31 203 ALA A C 1
ATOM 1263 O O . ALA A 1 203 ? 11.642 5.964 -15.604 1.00 98.31 203 ALA A O 1
ATOM 1264 N N . GLY A 1 204 ? 12.777 4.338 -14.551 1.00 98.62 204 GLY A N 1
ATOM 1265 C CA . GLY A 1 204 ? 14.065 4.614 -15.199 1.00 98.62 204 GLY A CA 1
ATOM 1266 C C . GLY A 1 204 ? 14.210 3.932 -16.561 1.00 98.62 204 GLY A C 1
ATOM 1267 O O . GLY A 1 204 ? 13.921 2.743 -16.692 1.00 98.62 204 GLY A O 1
ATOM 1268 N N . GLY A 1 205 ? 14.684 4.652 -17.579 1.00 98.56 205 GLY A N 1
ATOM 1269 C CA . GLY A 1 205 ? 14.915 4.103 -18.920 1.00 98.56 205 GLY A CA 1
ATOM 1270 C C . GLY A 1 205 ? 16.107 3.141 -18.979 1.00 98.56 205 GLY A C 1
ATOM 1271 O O . GLY A 1 205 ? 17.052 3.250 -18.197 1.00 98.56 205 GLY A O 1
ATOM 1272 N N . GLY A 1 206 ? 16.095 2.193 -19.915 1.00 98.50 206 GLY A N 1
ATOM 1273 C CA . GLY A 1 206 ? 17.210 1.269 -20.140 1.00 98.50 206 GLY A CA 1
ATOM 1274 C C . GLY A 1 206 ? 18.375 1.924 -20.890 1.00 98.50 206 GLY A C 1
ATOM 1275 O O . GLY A 1 206 ? 18.173 2.771 -21.756 1.00 98.50 206 GLY A O 1
ATOM 1276 N N . GLY A 1 207 ? 19.608 1.525 -20.596 1.00 97.12 207 GLY A N 1
ATOM 1277 C CA . GLY A 1 207 ? 20.790 1.957 -21.343 1.00 97.12 207 GLY A CA 1
ATOM 1278 C C . GLY A 1 207 ? 20.935 1.229 -22.683 1.00 97.12 207 GLY A C 1
ATOM 1279 O O . GLY A 1 207 ? 20.612 0.046 -22.798 1.00 97.12 207 GLY A O 1
ATOM 1280 N N . GLY A 1 208 ? 21.443 1.926 -23.697 1.00 94.00 208 GLY A N 1
ATOM 1281 C CA . GLY A 1 208 ? 21.735 1.369 -25.016 1.00 94.00 208 GLY A CA 1
ATOM 1282 C C . GLY A 1 208 ? 22.961 0.450 -25.028 1.00 94.00 208 GLY A C 1
ATOM 1283 O O . GLY A 1 208 ? 23.882 0.587 -24.213 1.00 94.00 208 GLY A O 1
ATOM 1284 N N . GLY A 1 209 ? 22.973 -0.500 -25.961 1.00 91.44 209 GLY A N 1
ATOM 1285 C CA . GLY A 1 209 ? 24.082 -1.425 -26.178 1.00 91.44 209 GLY A CA 1
ATOM 1286 C C . GLY A 1 209 ? 25.269 -0.769 -26.887 1.00 91.44 209 GLY A C 1
ATOM 1287 O O . GLY A 1 209 ? 25.097 0.070 -27.775 1.00 91.44 209 GLY A O 1
ATOM 1288 N N . ALA A 1 210 ? 26.480 -1.168 -26.499 1.00 88.75 210 ALA A N 1
ATOM 1289 C CA . ALA A 1 210 ? 27.725 -0.698 -27.105 1.00 88.75 210 ALA A CA 1
ATOM 1290 C C . ALA A 1 210 ? 28.105 -1.482 -28.378 1.00 88.75 210 ALA A C 1
ATOM 1292 O O . ALA A 1 210 ? 27.607 -2.584 -28.642 1.00 88.75 210 ALA A O 1
ATOM 1293 N N . HIS A 1 211 ? 29.034 -0.913 -29.150 1.00 84.25 211 HIS A N 1
ATOM 1294 C CA . HIS A 1 211 ? 29.604 -1.547 -30.342 1.00 84.25 211 HIS A CA 1
ATOM 1295 C C . HIS A 1 211 ? 30.674 -2.600 -30.001 1.00 84.25 211 HIS A C 1
ATOM 1297 O O . HIS A 1 211 ? 31.332 -2.517 -28.965 1.00 84.25 211 HIS A O 1
ATOM 1303 N N . SER A 1 212 ? 30.902 -3.564 -30.901 1.00 71.62 212 SER A N 1
ATOM 1304 C CA . SER A 1 212 ? 31.723 -4.748 -30.624 1.00 71.62 212 SER A CA 1
ATOM 1305 C C . SER A 1 212 ? 33.240 -4.591 -30.589 1.00 71.62 212 SER A C 1
ATOM 1307 O O . SER A 1 212 ? 33.927 -5.438 -30.029 1.00 71.62 212 SER A O 1
ATOM 1309 N N . SER A 1 213 ? 33.788 -3.559 -31.225 1.00 62.50 213 SER A N 1
ATOM 1310 C CA . SER A 1 213 ? 35.213 -3.530 -31.595 1.00 62.50 213 SER A CA 1
ATOM 1311 C C . SER A 1 213 ? 36.097 -2.547 -30.815 1.00 62.50 213 SER A C 1
ATOM 1313 O O . SER A 1 213 ? 37.226 -2.300 -31.230 1.00 62.50 213 SER A O 1
ATOM 1315 N N . SER A 1 214 ? 35.632 -1.965 -29.705 1.00 58.47 214 SER A N 1
ATOM 1316 C CA . SER A 1 214 ? 36.419 -0.993 -28.923 1.00 58.47 214 SER A CA 1
ATOM 1317 C C . SER A 1 214 ? 35.997 -1.005 -27.443 1.00 58.47 214 SER A C 1
ATOM 1319 O O . SER A 1 214 ? 34.904 -1.499 -27.167 1.00 58.47 214 SER A O 1
ATOM 1321 N N . PRO A 1 215 ? 36.774 -0.454 -26.481 1.00 61.47 215 PRO A N 1
ATOM 1322 C CA . PRO A 1 215 ? 36.430 -0.400 -25.049 1.00 61.47 215 PRO A CA 1
ATOM 1323 C C . PRO A 1 215 ? 35.180 0.431 -24.697 1.00 61.47 215 PRO A C 1
ATOM 1325 O O . PRO A 1 215 ? 35.062 0.891 -23.567 1.00 61.47 215 PRO A O 1
ATOM 1328 N N . GLY A 1 216 ? 34.277 0.680 -25.651 1.00 60.41 216 GLY A N 1
ATOM 1329 C CA . GLY A 1 216 ? 33.080 1.489 -25.476 1.00 60.41 216 GLY A CA 1
ATOM 1330 C C . GLY A 1 216 ? 32.229 0.983 -24.317 1.00 60.41 216 GLY A C 1
ATOM 1331 O O . GLY A 1 216 ? 31.840 -0.190 -24.254 1.00 60.41 216 GLY A O 1
ATOM 1332 N N . ASN A 1 217 ? 31.950 1.884 -23.380 1.00 78.62 217 ASN A N 1
ATOM 1333 C CA . ASN A 1 217 ? 31.107 1.581 -22.240 1.00 78.62 217 ASN A CA 1
ATOM 1334 C C . ASN A 1 217 ? 29.660 1.395 -22.719 1.00 78.62 217 ASN A C 1
ATOM 1336 O O . ASN A 1 217 ? 29.149 2.148 -23.548 1.00 78.62 217 ASN A O 1
ATOM 1340 N N . SER A 1 218 ? 28.984 0.389 -22.176 1.00 86.50 218 SER A N 1
ATOM 1341 C CA . SER A 1 218 ? 27.528 0.277 -22.264 1.00 86.50 218 SER A CA 1
ATOM 1342 C C . SER A 1 218 ? 26.852 1.517 -21.680 1.00 86.50 218 SER A C 1
ATOM 1344 O O . SER A 1 218 ? 27.333 2.046 -20.672 1.00 86.50 218 SER A O 1
ATOM 1346 N N . GLY A 1 219 ? 25.697 1.907 -22.219 1.00 93.31 219 GLY A N 1
ATOM 1347 C CA . GLY A 1 219 ? 24.873 2.938 -21.599 1.00 93.31 219 GLY A CA 1
ATOM 1348 C C . GLY A 1 219 ? 24.443 2.520 -20.194 1.00 93.31 219 GLY A C 1
ATOM 1349 O O . GLY A 1 219 ? 23.950 1.405 -19.996 1.00 93.31 219 GLY A O 1
ATOM 1350 N N . ALA A 1 220 ? 24.637 3.394 -19.204 1.00 96.00 220 ALA A N 1
ATOM 1351 C CA . ALA A 1 220 ? 24.077 3.196 -17.869 1.00 96.00 220 ALA A CA 1
ATOM 1352 C C . ALA A 1 220 ? 22.542 3.193 -17.937 1.00 96.00 220 ALA A C 1
ATOM 1354 O O . ALA A 1 220 ? 21.966 3.902 -18.760 1.00 96.00 220 ALA A O 1
ATOM 1355 N N . GLY A 1 221 ? 21.883 2.405 -17.088 1.00 97.50 221 GLY A N 1
ATOM 1356 C CA . GLY A 1 221 ? 20.437 2.516 -16.903 1.00 97.50 221 GLY A CA 1
ATOM 1357 C C . GLY A 1 221 ? 20.080 3.777 -16.115 1.00 97.50 221 GLY A C 1
ATOM 1358 O O . GLY A 1 221 ? 20.882 4.260 -15.312 1.00 97.50 221 GLY A O 1
ATOM 1359 N N . GLY A 1 222 ? 18.888 4.313 -16.354 1.00 98.25 222 GLY A N 1
ATOM 1360 C CA . GLY A 1 222 ? 18.358 5.454 -15.620 1.00 98.25 222 GLY A CA 1
ATOM 1361 C C . GLY A 1 222 ? 18.020 5.114 -14.168 1.00 98.25 222 GLY A C 1
ATOM 1362 O O . GLY A 1 222 ? 17.706 3.968 -13.826 1.00 98.25 222 GLY A O 1
ATOM 1363 N N . THR A 1 223 ? 18.046 6.129 -13.302 1.00 97.81 223 THR A N 1
ATOM 1364 C CA . THR A 1 223 ? 17.550 6.017 -11.921 1.00 97.81 223 THR A CA 1
ATOM 1365 C C . THR A 1 223 ? 16.091 5.556 -11.920 1.00 97.81 223 THR A C 1
ATOM 1367 O O . THR A 1 223 ? 15.330 5.925 -12.803 1.00 97.81 223 THR A O 1
ATOM 1370 N N . GLY A 1 224 ? 15.689 4.730 -10.953 1.00 96.81 224 GLY A N 1
ATOM 1371 C CA . GLY A 1 224 ? 14.354 4.110 -10.949 1.00 96.81 224 GLY A CA 1
ATOM 1372 C C . GLY A 1 224 ? 14.282 2.742 -11.633 1.00 96.81 224 GLY A C 1
ATOM 1373 O O . GLY A 1 224 ? 13.232 2.334 -12.131 1.00 96.81 224 GLY A O 1
ATOM 1374 N N . GLY A 1 225 ? 15.409 2.025 -11.643 1.00 97.88 225 GLY A N 1
ATOM 1375 C CA . GLY A 1 225 ? 15.481 0.614 -12.023 1.00 97.88 225 GLY A CA 1
ATOM 1376 C C . GLY A 1 225 ? 15.717 0.352 -13.507 1.00 97.88 225 GLY A C 1
ATOM 1377 O O . GLY A 1 225 ? 15.415 -0.741 -13.976 1.00 97.88 225 GLY A O 1
ATOM 1378 N N . GLY A 1 226 ? 16.247 1.322 -14.255 1.00 98.44 226 GLY A N 1
ATOM 1379 C CA . GLY A 1 226 ? 16.662 1.095 -15.634 1.00 98.44 226 GLY A CA 1
ATOM 1380 C C . GLY A 1 226 ? 17.806 0.080 -15.722 1.00 98.44 226 GLY A C 1
ATOM 1381 O O . GLY A 1 226 ? 18.793 0.161 -14.988 1.00 98.44 226 GLY A O 1
ATOM 1382 N N . GLY A 1 227 ? 17.695 -0.868 -16.645 1.00 98.25 227 GLY A N 1
ATOM 1383 C CA . GLY A 1 227 ? 18.730 -1.850 -16.929 1.00 98.25 227 GLY A CA 1
ATOM 1384 C C . GLY A 1 227 ? 19.896 -1.243 -17.710 1.00 98.25 227 GLY A C 1
ATOM 1385 O O . GLY A 1 227 ? 19.698 -0.504 -18.673 1.00 98.25 227 GLY A O 1
ATOM 1386 N N . ARG A 1 228 ? 21.137 -1.551 -17.325 1.00 96.69 228 ARG A N 1
ATOM 1387 C CA . ARG A 1 228 ? 22.337 -1.163 -18.087 1.00 96.69 228 ARG A CA 1
ATOM 1388 C C . ARG A 1 228 ? 22.386 -1.912 -19.423 1.00 96.69 228 ARG A C 1
ATOM 1390 O O . ARG A 1 228 ? 22.104 -3.109 -19.459 1.00 96.69 228 ARG A O 1
ATOM 1397 N N . GLY A 1 229 ? 22.800 -1.239 -20.494 1.00 94.56 229 GLY A N 1
ATOM 1398 C CA . GLY A 1 229 ? 23.065 -1.886 -21.780 1.00 94.56 229 GLY A CA 1
ATOM 1399 C C . GLY A 1 229 ? 24.211 -2.901 -21.706 1.00 94.56 229 GLY A C 1
ATOM 1400 O O . GLY A 1 229 ? 24.968 -2.952 -20.734 1.00 94.56 229 GLY A O 1
ATOM 1401 N N . GLY A 1 230 ? 24.355 -3.720 -22.739 1.00 91.62 230 GLY A N 1
ATOM 1402 C CA . GLY A 1 230 ? 25.453 -4.676 -22.837 1.00 91.62 230 GLY A CA 1
ATOM 1403 C C . GLY A 1 230 ? 26.713 -4.075 -23.468 1.00 91.62 230 GLY A C 1
ATOM 1404 O O . GLY A 1 230 ? 26.640 -3.113 -24.237 1.00 91.62 230 GLY A O 1
ATOM 1405 N N . SER A 1 231 ? 27.871 -4.667 -23.177 1.00 88.44 231 SER A N 1
ATOM 1406 C CA . SER A 1 231 ? 29.138 -4.434 -23.888 1.00 88.44 231 SER A CA 1
ATOM 1407 C C . SER A 1 231 ? 30.056 -5.650 -23.739 1.00 88.44 231 SER A C 1
ATOM 1409 O O . SER A 1 231 ? 29.924 -6.428 -22.797 1.00 88.44 231 SER A O 1
ATOM 1411 N N . PHE A 1 232 ? 31.047 -5.783 -24.620 1.00 79.88 232 PHE A N 1
ATOM 1412 C CA . PHE A 1 232 ? 32.098 -6.798 -24.486 1.00 79.88 232 PHE A CA 1
ATOM 1413 C C . PHE A 1 232 ? 32.902 -6.646 -23.191 1.00 79.88 232 PHE A C 1
ATOM 1415 O O . PHE A 1 232 ? 33.401 -7.635 -22.664 1.00 79.88 232 PHE A O 1
ATOM 1422 N N . THR A 1 233 ? 33.024 -5.421 -22.671 1.00 77.81 233 THR A N 1
ATOM 1423 C CA . THR A 1 233 ? 33.790 -5.128 -21.452 1.00 77.81 233 THR A CA 1
ATOM 1424 C C . THR A 1 233 ? 32.952 -5.216 -20.176 1.00 77.81 233 THR A C 1
ATOM 1426 O O . THR A 1 233 ? 33.473 -5.608 -19.136 1.00 77.81 233 THR A O 1
ATOM 1429 N N . THR A 1 234 ? 31.660 -4.867 -20.233 1.00 78.31 234 THR A N 1
ATOM 1430 C CA . THR A 1 234 ? 30.760 -4.809 -19.062 1.00 78.31 234 THR A CA 1
ATOM 1431 C C . THR A 1 234 ? 29.800 -5.998 -18.949 1.00 78.31 234 THR A C 1
ATOM 1433 O O . THR A 1 234 ? 29.106 -6.121 -17.935 1.00 78.31 234 THR A O 1
ATOM 1436 N N . GLY A 1 235 ? 29.775 -6.881 -19.951 1.00 85.50 235 GLY A N 1
ATOM 1437 C CA . GLY A 1 235 ? 28.981 -8.107 -19.981 1.00 85.50 235 GLY A CA 1
ATOM 1438 C C . GLY A 1 235 ? 27.600 -7.951 -20.626 1.00 85.50 235 GLY A C 1
ATOM 1439 O O . GLY A 1 235 ? 27.308 -6.983 -21.332 1.00 85.50 235 GLY A O 1
ATOM 1440 N N . ALA A 1 236 ? 26.745 -8.950 -20.397 1.00 90.50 236 ALA A N 1
ATOM 1441 C CA . ALA A 1 236 ? 25.370 -8.975 -20.892 1.00 90.50 236 ALA A CA 1
ATOM 1442 C C . ALA A 1 236 ? 24.548 -7.770 -20.380 1.00 90.50 236 ALA A C 1
ATOM 1444 O O . ALA A 1 236 ? 24.827 -7.266 -19.285 1.00 90.50 236 ALA A O 1
ATOM 1445 N N . PRO A 1 237 ? 23.537 -7.304 -21.141 1.00 93.62 237 PRO A N 1
ATOM 1446 C CA . PRO A 1 237 ? 22.642 -6.263 -20.654 1.00 93.62 237 PRO A CA 1
ATOM 1447 C C . PRO A 1 237 ? 21.868 -6.729 -19.421 1.00 93.62 237 PRO A C 1
ATOM 1449 O O . PRO A 1 237 ? 21.606 -7.917 -19.227 1.00 93.62 237 PRO A O 1
ATOM 1452 N N . VAL A 1 238 ? 21.482 -5.765 -18.596 1.00 97.00 238 VAL A N 1
ATOM 1453 C CA . VAL A 1 238 ? 20.755 -5.990 -17.347 1.00 97.00 238 VAL A CA 1
ATOM 1454 C C . VAL A 1 238 ? 19.271 -5.723 -17.578 1.00 97.00 238 VAL A C 1
ATOM 1456 O O . VAL A 1 238 ? 18.908 -4.784 -18.290 1.00 97.00 238 VAL A O 1
ATOM 1459 N N . ALA A 1 239 ? 18.410 -6.556 -16.995 1.00 98.25 239 ALA A N 1
ATOM 1460 C CA . ALA A 1 239 ? 16.966 -6.344 -17.028 1.00 98.25 239 ALA A CA 1
ATOM 1461 C C . ALA A 1 239 ? 16.569 -5.099 -16.226 1.00 98.25 239 ALA A C 1
ATOM 1463 O O . ALA A 1 239 ? 17.279 -4.691 -15.306 1.00 98.25 239 ALA A O 1
ATOM 1464 N N . GLY A 1 240 ? 15.423 -4.514 -16.565 1.00 98.31 240 GLY A N 1
ATOM 1465 C CA . GLY A 1 240 ? 14.797 -3.521 -15.702 1.00 98.31 240 GLY A CA 1
ATOM 1466 C C . GLY A 1 240 ? 14.445 -4.141 -14.349 1.00 98.31 240 GLY A C 1
ATOM 1467 O O . GLY A 1 240 ? 14.057 -5.310 -14.271 1.00 98.31 240 GLY A O 1
ATOM 1468 N N . THR A 1 241 ? 14.589 -3.372 -13.274 1.00 98.50 241 THR A N 1
ATOM 1469 C CA . THR A 1 241 ? 14.233 -3.825 -11.928 1.00 98.50 241 THR A CA 1
ATOM 1470 C C . THR A 1 241 ? 12.733 -4.111 -11.861 1.00 98.50 241 THR A C 1
ATOM 1472 O O . THR A 1 241 ? 11.908 -3.303 -12.288 1.00 98.50 241 THR A O 1
ATOM 1475 N N . ALA A 1 242 ? 12.361 -5.277 -11.332 1.00 98.12 242 ALA A N 1
ATOM 1476 C CA . ALA A 1 242 ? 10.958 -5.617 -11.125 1.00 98.12 242 ALA A CA 1
ATOM 1477 C C . ALA A 1 242 ? 10.282 -4.609 -10.180 1.00 98.12 242 ALA A C 1
ATOM 1479 O O . ALA A 1 242 ? 10.900 -4.122 -9.233 1.00 98.12 242 ALA A O 1
ATOM 1480 N N . ASN A 1 243 ? 9.002 -4.333 -10.425 1.00 97.56 243 ASN A N 1
ATOM 1481 C CA . ASN A 1 243 ? 8.159 -3.425 -9.643 1.00 97.56 243 ASN A CA 1
ATOM 1482 C C . ASN A 1 243 ? 8.649 -1.971 -9.623 1.00 97.56 243 ASN A C 1
ATOM 1484 O O . ASN A 1 243 ? 8.351 -1.224 -8.695 1.00 97.56 243 ASN A O 1
ATOM 1488 N N . SER A 1 244 ? 9.415 -1.563 -10.635 1.00 97.31 244 SER A N 1
ATOM 1489 C CA . SER A 1 244 ? 9.841 -0.173 -10.795 1.00 97.31 244 SER A CA 1
ATOM 1490 C C . SER A 1 244 ? 9.399 0.441 -12.119 1.00 97.31 244 SER A C 1
ATOM 1492 O O . SER A 1 244 ? 9.607 1.632 -12.318 1.00 97.31 244 SER A O 1
ATOM 1494 N N . GLY A 1 245 ? 8.840 -0.349 -13.042 1.00 98.38 245 GLY A N 1
ATOM 1495 C CA . GLY A 1 245 ? 8.582 0.073 -14.421 1.00 98.38 245 GLY A CA 1
ATOM 1496 C C . GLY A 1 245 ? 9.850 0.376 -15.225 1.00 98.38 245 GLY A C 1
ATOM 1497 O O . GLY A 1 245 ? 9.783 1.077 -16.234 1.00 98.38 245 GLY A O 1
ATOM 1498 N N . GLY A 1 246 ? 11.020 -0.093 -14.777 1.00 98.56 246 GLY A N 1
ATOM 1499 C CA . GLY A 1 246 ? 12.299 0.197 -15.422 1.00 98.56 246 GLY A CA 1
ATOM 1500 C C . GLY A 1 246 ? 12.442 -0.452 -16.802 1.00 98.56 246 GLY A C 1
ATOM 1501 O O . GLY A 1 246 ? 12.027 -1.590 -17.011 1.00 98.56 246 GLY A O 1
ATOM 1502 N N . GLY A 1 247 ? 13.049 0.250 -17.757 1.00 98.62 247 GLY A N 1
ATOM 1503 C CA . GLY A 1 247 ? 13.331 -0.278 -19.094 1.00 98.62 247 GLY A CA 1
ATOM 1504 C C . GLY A 1 247 ? 14.506 -1.264 -19.112 1.00 98.62 247 GLY A C 1
ATOM 1505 O O . GLY A 1 247 ? 15.461 -1.118 -18.350 1.00 98.62 247 GLY A O 1
ATOM 1506 N N . GLY A 1 248 ? 14.459 -2.267 -19.990 1.00 98.38 248 GLY A N 1
ATOM 1507 C CA . GLY A 1 248 ? 15.538 -3.248 -20.160 1.00 98.38 248 GLY A CA 1
ATOM 1508 C C . GLY A 1 248 ? 16.736 -2.705 -20.947 1.00 98.38 248 GLY A C 1
ATOM 1509 O O . GLY A 1 248 ? 16.576 -1.905 -21.870 1.00 98.38 248 GLY A O 1
ATOM 1510 N N . GLY A 1 249 ? 17.951 -3.149 -20.616 1.00 97.19 249 GLY A N 1
ATOM 1511 C CA . GLY A 1 249 ? 19.165 -2.773 -21.345 1.00 97.19 249 GLY A CA 1
ATOM 1512 C C . GLY A 1 249 ? 19.225 -3.334 -22.774 1.00 97.19 249 GLY A C 1
ATOM 1513 O O . GLY A 1 249 ? 18.814 -4.469 -23.029 1.00 97.19 249 GLY A O 1
ATOM 1514 N N . GLY A 1 250 ? 19.767 -2.550 -23.708 1.00 94.19 250 GLY A N 1
ATOM 1515 C CA . GLY A 1 250 ? 19.970 -2.952 -25.103 1.00 94.19 250 GLY A CA 1
ATOM 1516 C C . GLY A 1 250 ? 21.142 -3.923 -25.289 1.00 94.19 250 GLY A C 1
ATOM 1517 O O . GLY A 1 250 ? 22.175 -3.812 -24.622 1.00 94.19 250 GLY A O 1
ATOM 1518 N N . GLY A 1 251 ? 20.997 -4.875 -26.211 1.00 90.69 251 GLY A N 1
ATOM 1519 C CA . GLY A 1 251 ? 22.045 -5.832 -26.568 1.00 90.69 251 GLY A CA 1
ATOM 1520 C C . GLY A 1 251 ? 23.227 -5.195 -27.309 1.00 90.69 251 GLY A C 1
ATOM 1521 O O . GLY A 1 251 ? 23.058 -4.290 -28.129 1.00 90.69 251 GLY A O 1
ATOM 1522 N N . PHE A 1 252 ? 24.437 -5.692 -27.049 1.00 86.62 252 PHE A N 1
ATOM 1523 C CA . PHE A 1 252 ? 25.657 -5.282 -27.751 1.00 86.62 252 PHE A CA 1
ATOM 1524 C C . PHE A 1 252 ? 25.828 -6.019 -29.087 1.00 86.62 252 PHE A C 1
ATOM 1526 O O . PHE A 1 252 ? 25.134 -6.999 -29.374 1.00 86.62 252 PHE A O 1
ATOM 1533 N N . GLY A 1 253 ? 26.734 -5.528 -29.931 1.00 77.19 253 GLY A N 1
ATOM 1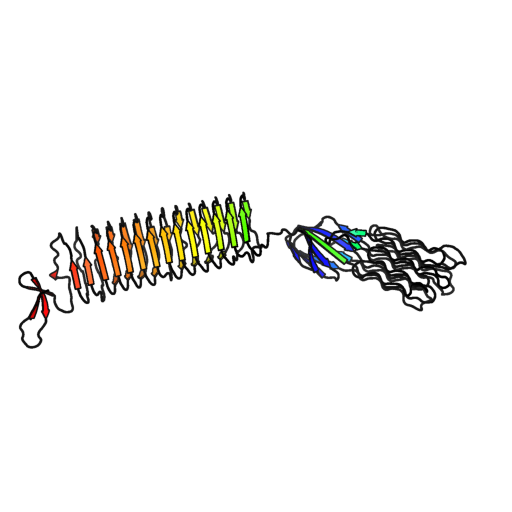534 C CA . GLY A 1 253 ? 26.954 -6.087 -31.263 1.00 77.19 253 GLY A CA 1
ATOM 1535 C C . GLY A 1 253 ? 27.481 -7.527 -31.278 1.00 77.19 253 GLY A C 1
ATOM 1536 O O . GLY A 1 253 ? 28.297 -7.898 -30.438 1.00 77.19 253 GLY A O 1
ATOM 1537 N N . GLY A 1 254 ? 27.070 -8.334 -32.260 1.00 69.31 254 GLY A N 1
ATOM 1538 C CA . GLY A 1 254 ? 27.528 -9.728 -32.394 1.00 69.31 254 GLY A CA 1
ATOM 1539 C C . GLY A 1 254 ? 26.628 -10.755 -31.699 1.00 69.31 254 GLY A C 1
ATOM 1540 O O . GLY A 1 254 ? 27.130 -11.731 -31.153 1.00 69.31 254 GLY A O 1
ATOM 1541 N N . ALA A 1 255 ? 25.306 -10.539 -31.761 1.00 63.69 255 ALA A N 1
ATOM 1542 C CA . ALA A 1 255 ? 24.234 -11.419 -31.268 1.00 63.69 255 ALA A CA 1
ATOM 1543 C C . ALA A 1 255 ? 23.878 -11.348 -29.765 1.00 63.69 255 ALA A C 1
ATOM 1545 O O . ALA A 1 255 ? 23.202 -12.249 -29.265 1.00 63.69 255 ALA A O 1
ATOM 1546 N N . GLY A 1 256 ? 24.227 -10.279 -29.041 1.00 73.06 256 GLY A N 1
ATOM 1547 C CA . GLY A 1 256 ? 23.733 -10.075 -27.672 1.00 73.06 256 GLY A CA 1
ATOM 1548 C C . GLY A 1 256 ? 22.207 -9.887 -27.628 1.00 73.06 256 GLY A C 1
ATOM 1549 O O . GLY A 1 256 ? 21.681 -8.998 -28.303 1.00 73.06 256 GLY A O 1
ATOM 1550 N N . ALA A 1 257 ? 21.503 -10.714 -26.842 1.00 88.94 257 ALA A N 1
ATOM 1551 C CA . ALA A 1 257 ? 20.077 -10.526 -26.547 1.00 88.94 257 ALA A CA 1
ATOM 1552 C C . ALA A 1 257 ? 19.851 -9.195 -25.822 1.00 88.94 257 ALA A C 1
ATOM 1554 O O . ALA A 1 257 ? 20.712 -8.765 -25.054 1.00 88.94 257 ALA A O 1
ATOM 1555 N N . GLY A 1 258 ? 18.695 -8.572 -26.039 1.00 92.94 258 GLY A N 1
ATOM 1556 C CA . GLY A 1 258 ? 18.221 -7.486 -25.189 1.00 92.94 258 GLY A CA 1
ATOM 1557 C C . GLY A 1 258 ? 17.696 -8.026 -23.862 1.00 92.94 258 GLY A C 1
ATOM 1558 O O . GLY A 1 258 ? 17.266 -9.177 -23.773 1.00 92.94 258 GLY A O 1
ATOM 1559 N N . ALA A 1 259 ? 17.719 -7.200 -22.822 1.00 96.75 259 ALA A N 1
ATOM 1560 C CA . ALA A 1 259 ? 17.174 -7.584 -21.528 1.00 96.75 259 ALA A CA 1
ATOM 1561 C C . ALA A 1 259 ? 15.688 -7.209 -21.399 1.00 96.75 259 ALA A C 1
ATOM 1563 O O . ALA A 1 259 ? 15.208 -6.274 -22.042 1.00 96.75 259 ALA A O 1
ATOM 1564 N N . ASN A 1 260 ? 14.958 -7.936 -20.552 1.00 98.19 260 ASN A N 1
ATOM 1565 C CA . ASN A 1 260 ? 13.545 -7.668 -20.276 1.00 98.19 260 ASN A CA 1
ATOM 1566 C C . ASN A 1 260 ? 13.361 -6.339 -19.527 1.00 98.19 260 ASN A C 1
ATOM 1568 O O . ASN A 1 260 ? 14.231 -5.930 -18.755 1.00 98.19 260 ASN A O 1
ATOM 1572 N N . GLY A 1 261 ? 12.214 -5.692 -19.722 1.00 98.50 261 GLY A N 1
ATOM 1573 C CA . GLY A 1 261 ? 11.762 -4.600 -18.866 1.00 98.50 261 GLY A CA 1
ATOM 1574 C C . GLY A 1 261 ? 11.274 -5.106 -17.505 1.00 98.50 261 GLY A C 1
ATOM 1575 O O . GLY A 1 261 ? 10.932 -6.279 -17.344 1.00 98.50 261 GLY A O 1
ATOM 1576 N N . GLY A 1 262 ? 11.241 -4.212 -16.524 1.00 98.69 262 GLY A N 1
ATOM 1577 C CA . GLY A 1 262 ? 10.677 -4.455 -15.201 1.00 98.69 262 GLY A CA 1
ATOM 1578 C C . GLY A 1 262 ? 9.151 -4.361 -15.201 1.00 98.69 262 GLY A C 1
ATOM 1579 O O . GLY A 1 262 ? 8.565 -3.606 -15.981 1.00 98.69 262 GLY A O 1
ATOM 1580 N N . SER A 1 263 ? 8.495 -5.115 -14.316 1.00 98.81 263 SER A N 1
ATOM 1581 C CA . SER A 1 263 ? 7.059 -4.965 -14.048 1.00 98.81 263 SER A CA 1
ATOM 1582 C C . SER A 1 263 ? 6.731 -3.588 -13.467 1.00 98.81 263 SER A C 1
ATOM 1584 O O . SER A 1 263 ? 7.578 -2.937 -12.848 1.00 98.81 263 SER A O 1
ATOM 1586 N N . GLY A 1 264 ? 5.485 -3.165 -13.665 1.00 98.56 264 GLY A N 1
ATOM 1587 C CA . GLY A 1 264 ? 4.916 -1.986 -13.032 1.00 98.56 264 GLY A CA 1
ATOM 1588 C C . GLY A 1 264 ? 4.668 -2.171 -11.534 1.00 98.56 264 GLY A C 1
ATOM 1589 O O . GLY A 1 264 ? 4.920 -3.231 -10.961 1.00 98.56 264 GLY A O 1
ATOM 1590 N N . ILE A 1 265 ? 4.149 -1.123 -10.906 1.00 98.62 265 ILE A N 1
ATOM 1591 C CA . ILE A 1 265 ? 3.759 -1.098 -9.494 1.00 98.62 265 ILE A CA 1
ATOM 1592 C C . ILE A 1 265 ? 2.618 -0.097 -9.315 1.00 98.62 265 ILE A C 1
ATOM 1594 O O . ILE A 1 265 ? 2.565 0.921 -10.008 1.00 98.62 265 ILE A O 1
ATOM 1598 N N . VAL A 1 266 ? 1.705 -0.380 -8.390 1.00 98.69 266 VAL A N 1
ATOM 1599 C CA . VAL A 1 266 ? 0.688 0.578 -7.946 1.00 98.69 266 VAL A CA 1
ATOM 1600 C C . VAL A 1 266 ? 0.827 0.764 -6.443 1.00 98.69 266 VAL A C 1
ATOM 1602 O O . VAL A 1 266 ? 0.837 -0.215 -5.698 1.00 98.69 266 VAL A O 1
ATOM 1605 N N . ILE A 1 267 ? 0.951 2.013 -6.001 1.00 98.06 267 ILE A N 1
ATOM 1606 C CA . ILE A 1 267 ? 1.036 2.378 -4.585 1.00 98.06 267 ILE A CA 1
ATOM 1607 C C . ILE A 1 267 ? -0.103 3.338 -4.278 1.00 98.06 267 ILE A C 1
ATOM 1609 O O . ILE A 1 267 ? -0.249 4.355 -4.953 1.00 98.06 267 ILE A O 1
ATOM 1613 N N . ILE A 1 268 ? -0.900 3.016 -3.268 1.00 97.50 268 ILE A N 1
ATOM 1614 C CA . ILE A 1 268 ? -2.038 3.816 -2.818 1.00 97.50 268 ILE A CA 1
ATOM 1615 C C . ILE A 1 268 ? -1.780 4.178 -1.363 1.00 97.50 268 ILE A C 1
ATOM 1617 O O . ILE A 1 268 ? -1.449 3.306 -0.564 1.00 97.50 268 ILE A O 1
ATOM 1621 N N . SER A 1 269 ? -1.897 5.454 -1.021 1.00 94.81 269 SER A N 1
ATOM 1622 C CA . SER A 1 269 ? -1.626 5.958 0.320 1.00 94.81 269 SER A CA 1
ATOM 1623 C C . SER A 1 269 ? -2.768 6.843 0.784 1.00 94.81 269 SER A C 1
ATOM 1625 O O . SER A 1 269 ? -3.263 7.671 0.025 1.00 94.81 269 SER A O 1
ATOM 1627 N N . TYR A 1 270 ? -3.209 6.678 2.021 1.00 93.12 270 TYR A N 1
ATOM 1628 C CA . TYR A 1 270 ? -4.240 7.528 2.604 1.00 93.12 270 TYR A CA 1
ATOM 1629 C C . TYR A 1 270 ? -4.017 7.676 4.098 1.00 93.12 270 TYR A C 1
ATOM 1631 O O . TYR A 1 270 ? -3.471 6.784 4.744 1.00 93.12 270 TYR A O 1
ATOM 1639 N N . ILE A 1 271 ? -4.440 8.811 4.651 1.00 87.00 271 ILE A N 1
ATOM 1640 C CA . ILE A 1 271 ? -4.462 8.993 6.102 1.00 87.00 271 ILE A CA 1
ATOM 1641 C C . ILE A 1 271 ? -5.540 8.057 6.636 1.00 87.00 271 ILE A C 1
ATOM 1643 O O . ILE A 1 271 ? -6.717 8.201 6.292 1.00 87.00 271 ILE A O 1
ATOM 1647 N N . ALA A 1 272 ? -5.129 7.066 7.420 1.00 68.94 272 ALA A N 1
ATOM 1648 C CA . ALA A 1 272 ? -6.093 6.258 8.132 1.00 68.94 272 ALA A CA 1
ATOM 1649 C C . ALA A 1 272 ? -6.748 7.165 9.172 1.00 68.94 272 ALA A C 1
ATOM 1651 O O . ALA A 1 272 ? -6.071 7.923 9.871 1.00 68.94 272 ALA A O 1
ATOM 1652 N N . ASN A 1 273 ? -8.076 7.105 9.261 1.00 60.09 273 ASN A N 1
ATOM 1653 C CA . ASN A 1 273 ? -8.754 7.629 10.436 1.00 60.09 273 ASN A CA 1
ATOM 1654 C C . ASN A 1 273 ? -8.390 6.651 11.555 1.00 60.09 273 ASN A C 1
ATOM 1656 O O . ASN A 1 273 ? -9.110 5.690 11.803 1.00 60.09 273 ASN A O 1
ATOM 1660 N N . ASN A 1 274 ? -7.201 6.815 12.136 1.00 46.75 274 ASN A N 1
ATOM 1661 C CA . ASN A 1 274 ? -6.805 6.110 13.336 1.00 46.75 274 ASN A CA 1
ATOM 1662 C C . ASN A 1 274 ? -7.733 6.614 14.441 1.00 46.75 274 ASN A C 1
ATOM 1664 O O . ASN A 1 274 ? -7.389 7.546 15.163 1.00 46.75 274 ASN A O 1
ATOM 1668 N N . LEU A 1 275 ? -8.900 5.985 14.598 1.00 47.25 275 LEU A N 1
ATOM 1669 C CA . LEU A 1 275 ? -9.343 5.762 15.960 1.00 47.25 275 LEU A CA 1
ATOM 1670 C C . LEU A 1 275 ? -8.232 4.943 16.612 1.00 47.25 275 LEU A C 1
ATOM 1672 O O . LEU A 1 275 ? -7.778 3.954 16.024 1.00 47.25 275 LEU A O 1
ATOM 1676 N N . PRO A 1 276 ? -7.684 5.424 17.729 1.00 42.91 276 PRO A N 1
ATOM 1677 C CA . PRO A 1 276 ? -6.495 4.839 18.293 1.00 42.91 276 PRO A CA 1
ATOM 1678 C C . PRO A 1 276 ? -6.838 3.403 18.701 1.00 42.91 276 PRO A C 1
ATOM 1680 O O . PRO A 1 276 ? -7.644 3.169 19.594 1.00 42.91 276 PRO A O 1
ATOM 1683 N N . SER A 1 277 ? -6.248 2.423 18.017 1.00 41.47 277 SER A N 1
ATOM 1684 C CA . SER A 1 277 ? -6.195 1.054 18.516 1.00 41.47 277 SER A CA 1
ATOM 1685 C C . SER A 1 277 ? -5.181 1.057 19.658 1.00 41.47 277 SER A C 1
ATOM 1687 O O . SER A 1 277 ? -4.008 0.733 19.455 1.00 41.47 277 SER A O 1
ATOM 1689 N N . VAL A 1 278 ? -5.584 1.558 20.825 1.00 49.44 278 VAL A N 1
ATOM 1690 C CA . VAL A 1 278 ? -4.702 1.595 21.988 1.00 49.44 278 VAL A CA 1
ATOM 1691 C C . VAL A 1 278 ? -4.711 0.212 22.609 1.00 49.44 278 VAL A C 1
ATOM 1693 O O . VAL A 1 278 ? -5.709 -0.190 23.194 1.00 49.44 278 VAL A O 1
ATOM 1696 N N . SER A 1 279 ? -3.608 -0.516 22.433 1.00 47.12 279 SER A N 1
ATOM 1697 C CA . SER A 1 279 ? -3.402 -1.855 23.002 1.00 47.12 279 SER A CA 1
ATOM 1698 C C . SER A 1 279 ? -3.031 -1.855 24.489 1.00 47.12 279 SER A C 1
ATOM 1700 O O . SER A 1 279 ? -2.695 -2.909 25.008 1.00 47.12 279 SER A O 1
ATOM 1702 N N . ASP A 1 280 ? -3.032 -0.684 25.126 1.00 54.69 280 ASP A N 1
ATOM 1703 C CA . ASP A 1 280 ? -2.519 -0.459 26.480 1.00 54.69 280 ASP A CA 1
ATOM 1704 C C . ASP A 1 280 ? -3.617 0.236 27.311 1.00 54.69 280 ASP A C 1
ATOM 1706 O O . ASP A 1 280 ? -4.539 -0.428 27.769 1.00 54.69 280 ASP A O 1
ATOM 1710 N N . SER A 1 281 ? -3.675 1.569 27.356 1.00 60.41 281 SER A N 1
ATOM 1711 C CA . SER A 1 281 ? -4.745 2.314 28.046 1.00 60.41 281 SER A CA 1
ATOM 1712 C C . SER A 1 281 ? -5.293 3.472 27.209 1.00 60.41 281 SER A C 1
ATOM 1714 O O . SER A 1 281 ? -4.537 4.225 26.597 1.00 60.41 281 SER A O 1
ATOM 1716 N N . LEU A 1 282 ? -6.617 3.633 27.168 1.00 62.47 282 LEU A N 1
ATOM 1717 C CA . LEU A 1 282 ? -7.272 4.763 26.501 1.00 62.47 282 LEU A CA 1
ATOM 1718 C C . LEU A 1 282 ? -7.732 5.784 27.547 1.00 62.47 282 LEU A C 1
ATOM 1720 O O . LEU A 1 282 ? -8.694 5.521 28.260 1.00 62.47 282 LEU A O 1
ATOM 1724 N N . SER A 1 283 ? -7.084 6.953 27.599 1.00 65.75 283 SER A N 1
ATOM 1725 C CA . SER A 1 283 ? -7.494 8.072 28.460 1.00 65.75 283 SER A CA 1
ATOM 1726 C C . SER A 1 283 ? -8.093 9.218 27.640 1.00 65.75 283 SER A C 1
ATOM 1728 O O . SER A 1 283 ? -7.435 9.747 26.737 1.00 65.75 283 SER A O 1
ATOM 1730 N N . VAL A 1 284 ? -9.313 9.631 27.968 1.00 62.41 284 VAL A N 1
ATOM 1731 C CA . VAL A 1 284 ? -9.994 10.789 27.373 1.00 62.41 284 VAL A CA 1
ATOM 1732 C C . VAL A 1 284 ? -10.233 11.831 28.468 1.00 62.41 284 VAL A C 1
ATOM 1734 O O . VAL A 1 284 ? -10.947 11.550 29.424 1.00 62.41 284 VAL A O 1
ATOM 1737 N N . THR A 1 285 ? -9.657 13.027 28.314 1.00 61.41 285 THR A N 1
ATOM 1738 C CA . THR A 1 285 ? -9.716 14.132 29.293 1.00 61.41 285 THR A CA 1
ATOM 1739 C C . THR A 1 285 ? -9.970 15.456 28.557 1.00 61.41 285 THR A C 1
ATOM 1741 O O . THR A 1 285 ? -9.530 15.602 27.414 1.00 61.41 285 THR A O 1
ATOM 1744 N N . GLU A 1 286 ? -10.696 16.399 29.172 1.00 61.06 286 GLU A N 1
ATOM 1745 C CA . GLU A 1 286 ? -10.997 17.742 28.630 1.00 61.06 286 GLU A CA 1
ATOM 1746 C C . GLU A 1 286 ? -11.670 17.747 27.234 1.00 61.06 286 GLU A C 1
ATOM 1748 O O . GLU A 1 286 ? -11.260 18.461 26.311 1.00 61.06 286 GLU A O 1
ATOM 1753 N N . SER A 1 287 ? -12.728 16.950 27.036 1.00 57.62 287 SER A N 1
ATOM 1754 C CA . SER A 1 287 ? -13.383 16.822 25.723 1.00 57.62 287 SER A CA 1
ATOM 1755 C C . SER A 1 287 ? -14.830 17.345 25.685 1.00 57.62 287 SER A C 1
ATOM 1757 O O . SER A 1 287 ? -15.664 17.042 26.539 1.00 57.62 287 SER A O 1
ATOM 1759 N N . VAL A 1 288 ? -15.157 18.151 24.663 1.00 43.38 288 VAL A N 1
ATOM 1760 C CA . VAL A 1 288 ? -16.499 18.761 24.506 1.00 43.38 288 VAL A CA 1
ATOM 1761 C C . VAL A 1 288 ? -17.518 17.767 23.930 1.00 43.38 288 VAL A C 1
ATOM 1763 O O . VAL A 1 288 ? -18.696 17.791 24.286 1.00 43.38 288 VAL A O 1
ATOM 1766 N N . THR A 1 289 ? -17.097 16.894 23.013 1.00 50.34 289 THR A N 1
ATOM 1767 C CA . THR A 1 289 ? -17.929 15.826 22.432 1.00 50.34 289 THR A CA 1
ATOM 1768 C C . THR A 1 289 ? -17.019 14.725 21.906 1.00 50.34 289 THR A C 1
ATOM 1770 O O . THR A 1 289 ? -16.195 14.983 21.026 1.00 50.34 289 THR A O 1
ATOM 1773 N N . THR A 1 290 ? -17.168 13.505 22.415 1.00 54.03 290 THR A N 1
ATOM 1774 C CA . THR A 1 290 ? -16.435 12.328 21.928 1.00 54.03 290 THR A CA 1
ATOM 1775 C C . THR A 1 290 ? -17.410 11.251 21.452 1.00 54.03 290 THR A C 1
ATOM 1777 O O . THR A 1 290 ? -18.311 10.828 22.177 1.00 54.03 290 THR A O 1
ATOM 1780 N N . MET A 1 291 ? -17.248 10.829 20.193 1.00 48.25 291 MET A N 1
ATOM 1781 C CA . MET A 1 291 ? -17.913 9.649 19.631 1.00 48.25 291 MET A CA 1
ATOM 1782 C C . MET A 1 291 ? -16.856 8.570 19.420 1.00 48.25 291 MET A C 1
ATOM 1784 O O . MET A 1 291 ? -15.969 8.721 18.576 1.00 48.25 291 MET A O 1
ATOM 1788 N N . LEU A 1 292 ? -16.920 7.499 20.209 1.00 55.09 292 LEU A N 1
ATOM 1789 C CA . LEU A 1 292 ? -15.973 6.391 20.117 1.00 55.09 292 LEU A CA 1
ATOM 1790 C C . LEU A 1 292 ? -16.514 5.348 19.129 1.00 55.09 292 LEU A C 1
ATOM 1792 O O . LEU A 1 292 ? -17.119 4.349 19.507 1.00 55.09 292 LEU A O 1
ATOM 1796 N N . GLU A 1 293 ? -16.346 5.615 17.835 1.00 45.16 293 GLU A N 1
ATOM 1797 C CA . GLU A 1 293 ? -16.862 4.749 16.773 1.00 45.16 293 GLU A CA 1
ATOM 1798 C C . GLU A 1 293 ? -15.836 3.674 16.361 1.00 45.16 293 GLU A C 1
ATOM 1800 O O . GLU A 1 293 ? -14.845 3.939 15.691 1.00 45.16 293 GLU A O 1
ATOM 1805 N N . SER A 1 294 ? -16.140 2.411 16.668 1.00 42.19 294 SER A N 1
ATOM 1806 C CA . SER A 1 294 ? -15.760 1.200 15.906 1.00 42.19 294 SER A CA 1
ATOM 1807 C C . SER A 1 294 ? -14.386 0.516 16.038 1.00 42.19 294 SER A C 1
ATOM 1809 O O . SER A 1 294 ? -14.232 -0.521 15.398 1.00 42.19 294 SER A O 1
ATOM 1811 N N . HIS A 1 295 ? -13.414 0.950 16.852 1.00 43.72 295 HIS A N 1
ATOM 1812 C CA . HIS A 1 295 ? -12.110 0.239 16.902 1.00 43.72 295 HIS A CA 1
ATOM 1813 C C . HIS A 1 295 ? -11.456 0.038 18.283 1.00 43.72 295 HIS A C 1
ATOM 1815 O O . HIS A 1 295 ? -10.288 -0.351 18.337 1.00 43.72 295 HIS A O 1
ATOM 1821 N N . VAL A 1 296 ? -12.183 0.178 19.398 1.00 51.12 296 VAL A N 1
ATOM 1822 C CA . VAL A 1 296 ? -11.667 -0.271 20.710 1.00 51.12 296 VAL A CA 1
ATOM 1823 C C . VAL A 1 296 ? -11.864 -1.780 20.845 1.00 51.12 296 VAL A C 1
ATOM 1825 O O . VAL A 1 296 ? -12.682 -2.268 21.612 1.00 51.12 296 VAL A O 1
ATOM 1828 N N . ASN A 1 297 ? -11.141 -2.540 20.028 1.00 49.88 297 ASN A N 1
ATOM 1829 C CA . ASN A 1 297 ? -10.919 -3.952 20.286 1.00 49.88 297 ASN A CA 1
ATOM 1830 C C . ASN A 1 297 ? -9.499 -4.072 20.836 1.00 49.88 297 ASN A C 1
ATOM 1832 O O . ASN A 1 297 ? -8.539 -4.014 20.064 1.00 49.88 297 ASN A O 1
ATOM 1836 N N . LYS A 1 298 ? -9.421 -4.285 22.161 1.00 51.72 298 LYS A N 1
ATOM 1837 C CA . LYS A 1 298 ? -8.227 -4.516 23.000 1.00 51.72 298 LYS A CA 1
ATOM 1838 C C . LYS A 1 298 ? -7.577 -3.277 23.634 1.00 51.72 298 LYS A C 1
ATOM 1840 O O . LYS A 1 298 ? -6.375 -3.117 23.482 1.00 51.72 298 LYS A O 1
ATOM 1845 N N . SER A 1 299 ? -8.317 -2.453 24.373 1.00 57.16 299 SER A N 1
ATOM 1846 C CA . SER A 1 299 ? -7.684 -1.660 25.445 1.00 57.16 299 SER A CA 1
ATOM 1847 C C . SER A 1 299 ? -7.691 -2.484 26.734 1.00 57.16 299 SER A C 1
ATOM 1849 O O . SER A 1 299 ? -8.659 -3.208 26.977 1.00 57.16 299 SER A O 1
ATOM 1851 N N . GLU A 1 300 ? -6.598 -2.436 27.499 1.00 63.50 300 GLU A N 1
ATOM 1852 C CA . GLU A 1 300 ? -6.524 -3.022 28.841 1.00 63.50 300 GLU A CA 1
ATOM 1853 C C . GLU A 1 300 ? -7.517 -2.242 29.707 1.00 63.50 300 GLU A C 1
ATOM 1855 O O . GLU A 1 300 ? -8.589 -2.763 29.992 1.00 63.50 300 GLU A O 1
ATOM 1860 N N . SER A 1 301 ? -7.295 -0.940 29.906 1.00 68.56 301 SER A N 1
ATOM 1861 C CA . SER A 1 301 ? -8.223 -0.048 30.617 1.00 68.56 301 SER A CA 1
ATOM 1862 C C . SER A 1 301 ? -8.723 1.130 29.770 1.00 68.56 301 SER A C 1
ATOM 1864 O O . SER A 1 301 ? -8.071 1.573 28.814 1.00 68.56 301 SER A O 1
ATOM 1866 N N . VAL A 1 302 ? -9.902 1.652 30.123 1.00 69.19 302 VAL A N 1
ATOM 1867 C CA . VAL A 1 302 ? -10.492 2.867 29.537 1.00 69.19 302 VAL A CA 1
ATOM 1868 C C . VAL A 1 302 ? -10.841 3.843 30.659 1.00 69.19 302 VAL A C 1
ATOM 1870 O O . VAL A 1 302 ? -11.597 3.491 31.558 1.00 69.19 302 VAL A O 1
ATOM 1873 N N . SER A 1 303 ? -10.331 5.074 30.593 1.00 73.00 303 SER A N 1
ATOM 1874 C CA . SER A 1 303 ? -10.671 6.153 31.526 1.00 73.00 303 SER A CA 1
ATOM 1875 C C . SER A 1 303 ? -11.218 7.379 30.796 1.00 73.00 303 SER A C 1
ATOM 1877 O O . SER A 1 303 ? -10.662 7.827 29.788 1.00 73.00 303 SER A O 1
ATOM 1879 N N . VAL A 1 304 ? -12.329 7.924 31.292 1.00 69.56 304 VAL A N 1
ATOM 1880 C CA . VAL A 1 304 ? -12.952 9.135 30.745 1.00 69.56 304 VAL A CA 1
ATOM 1881 C C . VAL A 1 304 ? -13.223 10.127 31.870 1.00 69.56 304 VAL A C 1
ATOM 1883 O O . VAL A 1 304 ? -14.045 9.839 32.737 1.00 69.56 304 VAL A O 1
ATOM 1886 N N . SER A 1 305 ? -12.568 11.287 31.822 1.00 69.94 305 SER A N 1
ATOM 1887 C CA . SER A 1 305 ? -12.715 12.362 32.807 1.00 69.94 305 SER A CA 1
ATOM 1888 C C . SER A 1 305 ? -13.066 13.709 32.167 1.00 69.94 305 SER A C 1
ATOM 1890 O O . SER A 1 305 ? -12.799 13.939 30.979 1.00 69.94 305 SER A O 1
ATOM 1892 N N . GLU A 1 306 ? -13.666 14.606 32.954 1.00 69.44 306 GLU A N 1
ATOM 1893 C CA . GLU A 1 306 ? -13.887 16.026 32.625 1.00 69.44 306 GLU A CA 1
ATOM 1894 C C . GLU A 1 306 ? -14.524 16.265 31.237 1.00 69.44 306 GLU A C 1
ATOM 1896 O O . GLU A 1 306 ? -14.152 17.175 30.486 1.00 69.44 306 GLU A O 1
ATOM 1901 N N . SER A 1 307 ? -15.468 15.409 30.838 1.00 61.84 307 SER A N 1
ATOM 1902 C CA . SER A 1 307 ? -16.077 15.433 29.506 1.00 61.84 307 SER A CA 1
ATOM 1903 C C . SER A 1 307 ? -17.541 15.882 29.551 1.00 61.84 307 SER A C 1
ATOM 1905 O O . SER A 1 307 ? -18.341 15.440 30.375 1.00 61.84 307 SER A O 1
ATOM 1907 N N . SER A 1 308 ? -17.926 16.777 28.631 1.00 62.22 308 SER A N 1
ATOM 1908 C CA . SER A 1 308 ? -19.296 17.325 28.602 1.00 62.22 308 SER A CA 1
ATOM 1909 C C . SER A 1 308 ? -20.323 16.314 28.080 1.00 62.22 308 SER A C 1
ATOM 1911 O O . SER A 1 308 ? -21.392 16.178 28.660 1.00 62.22 308 SER A O 1
ATOM 1913 N N . ASN A 1 309 ? -20.007 15.600 26.995 1.00 63.84 309 ASN A N 1
ATOM 1914 C CA . ASN A 1 309 ? -20.862 14.561 26.414 1.00 63.84 309 ASN A CA 1
ATOM 1915 C C . ASN A 1 309 ? -20.000 13.418 25.866 1.00 63.84 309 ASN A C 1
ATOM 1917 O O . ASN A 1 309 ? -19.169 13.643 24.979 1.00 63.84 309 ASN A O 1
ATOM 1921 N N . VAL A 1 310 ? -20.239 12.199 26.344 1.00 60.88 310 VAL A N 1
ATOM 1922 C CA . VAL A 1 310 ? -19.554 10.977 25.896 1.00 60.88 310 VAL A CA 1
ATOM 1923 C C . VAL A 1 310 ? -20.578 10.037 25.273 1.00 60.88 310 VAL A C 1
ATOM 1925 O O . VAL A 1 310 ? -21.596 9.747 25.896 1.00 60.88 310 VAL A O 1
ATOM 1928 N N . SER A 1 311 ? -20.323 9.547 24.057 1.00 61.41 311 SER A N 1
ATOM 1929 C CA . SER A 1 311 ? -21.177 8.547 23.400 1.00 61.41 311 SER A CA 1
ATOM 1930 C C . SER A 1 311 ? -20.369 7.336 22.919 1.00 61.41 311 SER A C 1
ATOM 1932 O O . SER A 1 311 ? -19.411 7.472 22.152 1.00 61.41 311 SER A O 1
ATOM 1934 N N . LEU A 1 312 ? -20.759 6.143 23.374 1.00 60.59 312 LEU A N 1
ATOM 1935 C CA . LEU A 1 312 ? -20.171 4.854 22.997 1.00 60.59 312 LEU A CA 1
ATOM 1936 C C . LEU A 1 312 ? -21.158 4.103 22.090 1.00 60.59 312 LEU A C 1
ATOM 1938 O O . LEU A 1 312 ? -22.144 3.553 22.571 1.00 60.59 312 LEU A O 1
ATOM 1942 N N . SER A 1 313 ? -20.939 4.101 20.774 1.00 51.38 313 SER A N 1
ATOM 1943 C CA . SER A 1 313 ? -21.922 3.635 19.774 1.00 51.38 313 SER A CA 1
ATOM 1944 C C . SER A 1 313 ? -21.671 2.227 19.208 1.00 51.38 313 SER A C 1
ATOM 1946 O O . SER A 1 313 ? -22.397 1.791 18.317 1.00 51.38 313 SER A O 1
ATOM 1948 N N . VAL A 1 314 ? -20.664 1.497 19.702 1.00 46.16 314 VAL A N 1
ATOM 1949 C CA . VAL A 1 314 ? -20.306 0.136 19.250 1.00 46.16 314 VAL A CA 1
ATOM 1950 C C . VAL A 1 314 ? -19.976 -0.729 20.459 1.00 46.16 314 VAL A C 1
ATOM 1952 O O . VAL A 1 314 ? -19.393 -0.186 21.388 1.00 46.16 314 VAL A O 1
ATOM 1955 N N . THR A 1 315 ? -20.301 -2.032 20.424 1.00 54.84 315 THR A N 1
ATOM 1956 C CA . THR A 1 315 ? -20.124 -2.991 21.532 1.00 54.84 315 THR A CA 1
ATOM 1957 C C . THR A 1 315 ? -18.669 -3.037 22.012 1.00 54.84 315 THR A C 1
ATOM 1959 O O . THR A 1 315 ? -17.855 -3.704 21.358 1.00 54.84 315 THR A O 1
ATOM 1962 N N . PRO A 1 316 ? -18.290 -2.324 23.088 1.00 59.25 316 PRO A N 1
ATOM 1963 C CA . PRO A 1 316 ? -16.907 -2.283 23.534 1.00 59.25 316 PRO A CA 1
ATOM 1964 C C . PRO A 1 316 ? -16.583 -3.570 24.296 1.00 59.25 316 PRO A C 1
ATOM 1966 O O . PRO A 1 316 ? -17.374 -4.002 25.136 1.00 59.25 316 PRO A O 1
ATOM 1969 N N . VAL A 1 317 ? -15.408 -4.147 24.031 1.00 61.31 317 VAL A N 1
ATOM 1970 C CA . VAL A 1 317 ? -14.806 -5.187 24.879 1.00 61.31 317 VAL A CA 1
ATOM 1971 C C . VAL A 1 317 ? -13.612 -4.563 25.599 1.00 61.31 317 VAL A C 1
ATOM 1973 O O . VAL A 1 317 ? -12.593 -4.268 24.966 1.00 61.31 317 VAL A O 1
ATOM 1976 N N . VAL A 1 318 ? -13.754 -4.346 26.907 1.00 67.12 318 VAL A N 1
ATOM 1977 C CA . VAL A 1 318 ? -12.698 -3.837 27.798 1.00 67.12 318 VAL A CA 1
ATOM 1978 C C . VAL A 1 318 ? -12.095 -5.022 28.555 1.00 67.12 318 VAL A C 1
ATOM 1980 O O . VAL A 1 318 ? -12.823 -5.795 29.177 1.00 67.12 318 VAL A O 1
ATOM 1983 N N . ASN A 1 319 ? -10.776 -5.214 28.455 1.00 64.94 319 ASN A N 1
ATOM 1984 C CA . ASN A 1 319 ? -10.102 -6.396 29.015 1.00 64.94 319 ASN A CA 1
ATOM 1985 C C . ASN A 1 319 ? -9.749 -6.284 30.503 1.00 64.94 319 ASN A C 1
ATOM 1987 O O . ASN A 1 319 ? -9.455 -7.309 31.109 1.00 64.94 319 ASN A O 1
ATOM 1991 N N . ASP A 1 320 ? -9.752 -5.080 31.054 1.00 74.31 320 ASP A N 1
ATOM 1992 C CA . ASP A 1 320 ? -9.510 -4.794 32.464 1.00 74.31 320 ASP A CA 1
ATOM 1993 C C . ASP A 1 320 ? -10.664 -3.907 32.957 1.00 74.31 320 ASP A C 1
ATOM 1995 O O . ASP A 1 320 ? -11.813 -4.358 32.957 1.00 74.31 320 ASP A O 1
ATOM 1999 N N . SER A 1 321 ? -10.403 -2.640 33.287 1.00 71.44 321 SER A N 1
ATOM 2000 C CA . SER A 1 321 ? -11.359 -1.750 33.952 1.00 71.44 321 SER A CA 1
ATOM 2001 C C . SER A 1 321 ? -11.850 -0.570 33.096 1.00 71.44 321 SER A C 1
ATOM 2003 O O . SER A 1 321 ? -11.162 -0.074 32.195 1.00 71.44 321 SER A O 1
ATOM 2005 N N . LEU A 1 322 ? -13.063 -0.097 33.403 1.00 74.38 322 LEU A N 1
ATOM 2006 C CA . LEU A 1 322 ? -13.664 1.129 32.866 1.00 74.38 322 LEU A CA 1
ATOM 2007 C C . LEU A 1 322 ? -13.869 2.147 33.999 1.00 74.38 322 LEU A C 1
ATOM 2009 O O . LEU A 1 322 ? -14.652 1.902 34.914 1.00 74.38 322 LEU A O 1
ATOM 2013 N N . GLY A 1 323 ? -13.196 3.296 33.918 1.00 74.81 323 GLY A N 1
ATOM 2014 C CA . GLY A 1 323 ? -13.334 4.411 34.861 1.00 74.81 323 GLY A CA 1
ATOM 2015 C C . GLY A 1 323 ? -13.993 5.636 34.226 1.00 74.81 323 GLY A C 1
ATOM 2016 O O . GLY A 1 323 ? -13.580 6.084 33.154 1.00 74.81 323 GLY A O 1
ATOM 2017 N N . VAL A 1 324 ? -15.002 6.201 34.885 1.00 72.25 324 VAL A N 1
ATOM 2018 C CA . VAL A 1 324 ? -15.696 7.424 34.456 1.00 72.25 324 VAL A CA 1
ATOM 2019 C C . VAL A 1 324 ? -15.747 8.415 35.617 1.00 72.25 324 VAL A C 1
ATOM 2021 O O . VAL A 1 324 ? -16.276 8.078 36.674 1.00 72.25 324 VAL A O 1
ATOM 2024 N N . SER A 1 325 ? -15.236 9.634 35.431 1.00 72.94 325 SER A N 1
ATOM 2025 C CA . SER A 1 325 ? -15.287 10.686 36.457 1.00 72.94 325 SER A CA 1
ATOM 2026 C C . SER A 1 325 ? -15.663 12.057 35.899 1.00 72.94 325 SER A C 1
ATOM 2028 O O . SER A 1 325 ? -15.377 12.344 34.743 1.00 72.94 325 SER A O 1
ATOM 2030 N N . GLU A 1 326 ? -16.289 12.921 36.703 1.00 72.31 326 GLU A N 1
ATOM 2031 C CA . GLU A 1 326 ? -16.461 14.358 36.395 1.00 72.31 326 GLU A CA 1
ATOM 2032 C C . GLU A 1 326 ? -17.164 14.660 35.050 1.00 72.31 326 GLU A C 1
ATOM 2034 O O . GLU A 1 326 ? -16.926 15.688 34.407 1.00 72.31 326 GLU A O 1
ATOM 2039 N N . ASN A 1 327 ? -18.044 13.764 34.589 1.00 64.19 327 ASN A N 1
ATOM 2040 C CA . ASN A 1 327 ? -18.701 13.895 33.288 1.00 64.19 327 ASN A CA 1
ATOM 2041 C C . ASN A 1 327 ? -20.131 14.430 33.412 1.00 64.19 327 ASN A C 1
ATOM 2043 O O . ASN A 1 327 ? -20.925 13.965 34.231 1.00 64.19 327 ASN A O 1
ATOM 2047 N N . SER A 1 328 ? -20.512 15.362 32.530 1.00 62.88 328 SER A N 1
ATOM 2048 C CA . SER A 1 328 ? -21.876 15.919 32.527 1.00 62.88 328 SER A CA 1
ATOM 2049 C C . SER A 1 328 ? -22.908 14.950 31.932 1.00 62.88 328 SER A C 1
ATOM 2051 O O . SER A 1 328 ? -24.063 14.925 32.365 1.00 62.88 328 SER A O 1
ATOM 2053 N N . GLN A 1 329 ? -22.523 14.159 30.931 1.00 66.69 329 GLN A N 1
ATOM 2054 C CA . GLN A 1 329 ? -23.382 13.131 30.349 1.00 66.69 329 GLN A CA 1
ATOM 2055 C C . GLN A 1 329 ? -22.552 12.019 29.702 1.00 66.69 329 GLN A C 1
ATOM 2057 O O . GLN A 1 329 ? -21.675 12.282 28.876 1.00 66.69 329 GLN A O 1
ATOM 2062 N N . VAL A 1 330 ? -22.879 10.768 30.022 1.00 64.75 330 VAL A N 1
ATOM 2063 C CA . VAL A 1 330 ? -22.327 9.565 29.387 1.00 64.75 330 VAL A CA 1
ATOM 2064 C C . VAL A 1 330 ? -23.465 8.744 28.800 1.00 64.75 330 VAL A C 1
ATOM 2066 O O . VAL A 1 330 ? -24.439 8.448 29.483 1.00 64.75 330 VAL A O 1
ATOM 2069 N N . SER A 1 331 ? -23.363 8.373 27.526 1.00 66.50 331 SER A N 1
ATOM 2070 C CA . SER A 1 331 ? -24.339 7.530 26.846 1.00 66.50 331 SER A CA 1
ATOM 2071 C C . SER A 1 331 ? -23.682 6.313 26.199 1.00 66.50 331 SER A C 1
ATOM 2073 O O . SER A 1 331 ? -22.714 6.444 25.451 1.00 66.50 331 SER A O 1
ATOM 2075 N N . VAL A 1 332 ? -24.214 5.121 26.466 1.00 63.41 332 VAL A N 1
ATOM 2076 C CA . VAL A 1 332 ? -23.717 3.849 25.922 1.00 63.41 332 VAL A CA 1
ATOM 2077 C C . VAL A 1 332 ? -24.804 3.221 25.060 1.00 63.41 332 VAL A C 1
ATOM 2079 O O . VAL A 1 332 ? -25.806 2.732 25.567 1.00 63.41 332 VAL A O 1
ATOM 2082 N N . GLY A 1 333 ? -24.626 3.257 23.744 1.00 53.50 333 GLY A N 1
ATOM 2083 C CA . GLY A 1 333 ? -25.639 2.882 22.757 1.00 53.50 333 GLY A CA 1
ATOM 2084 C C . GLY A 1 333 ? -25.717 1.398 22.400 1.00 53.50 333 GLY A C 1
ATOM 2085 O O . GLY A 1 333 ? -26.511 1.049 21.537 1.00 53.50 333 GLY A O 1
ATOM 2086 N N . THR A 1 334 ? -24.892 0.527 22.991 1.00 57.12 334 THR A N 1
ATOM 2087 C CA . THR A 1 334 ? -24.777 -0.903 22.620 1.00 57.12 334 THR A CA 1
ATOM 2088 C C . THR A 1 334 ? -24.373 -1.774 23.821 1.00 57.12 334 THR A C 1
ATOM 2090 O O . THR A 1 334 ? -24.125 -1.241 24.900 1.00 57.12 334 THR A O 1
ATOM 2093 N N . THR A 1 335 ? -24.290 -3.103 23.646 1.00 59.69 335 THR A N 1
ATOM 2094 C CA . THR A 1 335 ? -23.817 -4.048 24.678 1.00 59.69 335 THR A CA 1
ATOM 2095 C C . THR A 1 335 ? -22.380 -3.766 25.121 1.00 59.69 335 THR A C 1
ATOM 2097 O O . THR A 1 335 ? -21.473 -3.767 24.290 1.00 59.69 335 THR A O 1
ATOM 2100 N N . LEU A 1 336 ? -22.173 -3.580 26.427 1.00 66.25 336 LEU A N 1
ATOM 2101 C CA . LEU A 1 336 ? -20.863 -3.363 27.048 1.00 66.25 336 LEU A CA 1
ATOM 2102 C C . LEU A 1 336 ? -20.373 -4.643 27.742 1.00 66.25 336 LEU A C 1
ATOM 2104 O O . LEU A 1 336 ? -21.103 -5.200 28.560 1.00 66.25 336 LEU A O 1
ATOM 2108 N N . GLN A 1 337 ? -19.150 -5.085 27.420 1.00 66.69 337 GLN A N 1
ATOM 2109 C CA . GLN A 1 337 ? -18.465 -6.186 28.107 1.00 66.69 337 GLN A CA 1
ATOM 2110 C C . GLN A 1 337 ? -17.184 -5.679 28.781 1.00 66.69 337 GLN A C 1
ATOM 2112 O O . GLN A 1 337 ? -16.297 -5.147 28.105 1.00 66.69 337 GLN A O 1
ATOM 2117 N N . VAL A 1 338 ? -17.081 -5.868 30.098 1.00 67.69 338 VAL A N 1
ATOM 2118 C CA . VAL A 1 338 ? -15.907 -5.498 30.911 1.00 67.69 338 VAL A CA 1
ATOM 2119 C C . VAL A 1 338 ? -15.423 -6.728 31.681 1.00 67.69 338 VAL A C 1
ATOM 2121 O O . VAL A 1 338 ? -16.208 -7.385 32.362 1.00 67.69 338 VAL A O 1
ATOM 2124 N N . GLN A 1 339 ? -14.142 -7.079 31.538 1.00 69.81 339 GLN A N 1
ATOM 2125 C CA . GLN A 1 339 ? -13.576 -8.280 32.167 1.00 69.81 339 GLN A CA 1
ATOM 2126 C C . GLN A 1 339 ? -13.177 -8.102 33.637 1.00 69.81 339 GLN A C 1
ATOM 2128 O O . GLN A 1 339 ? -13.100 -9.101 34.346 1.00 69.81 339 GLN A O 1
ATOM 2133 N N . ASP A 1 340 ? -12.934 -6.877 34.089 1.00 75.00 340 ASP A N 1
ATOM 2134 C CA . ASP A 1 340 ? -12.747 -6.575 35.503 1.00 75.00 340 ASP A CA 1
ATOM 2135 C C . ASP A 1 340 ? -13.865 -5.627 35.960 1.00 75.00 340 ASP A C 1
ATOM 2137 O O . ASP A 1 340 ? -15.039 -6.012 35.939 1.00 75.00 340 ASP A O 1
ATOM 2141 N N . SER A 1 341 ? -13.529 -4.402 36.360 1.00 70.00 341 SER A N 1
ATOM 2142 C CA . SER A 1 341 ? -14.419 -3.532 37.125 1.00 70.00 341 SER A CA 1
ATOM 2143 C C . SER A 1 341 ? -14.909 -2.303 36.354 1.00 70.00 341 SER A C 1
ATOM 2145 O O . SER A 1 341 ? -14.234 -1.763 35.471 1.00 70.00 341 SER A O 1
ATOM 2147 N N . ILE A 1 342 ? -16.102 -1.825 36.716 1.00 70.56 342 ILE A N 1
ATOM 2148 C CA . ILE A 1 342 ? -16.615 -0.509 36.315 1.00 70.56 342 ILE A CA 1
ATOM 2149 C C . ILE A 1 342 ? -16.606 0.401 37.541 1.00 70.56 342 ILE A C 1
ATOM 2151 O O . ILE A 1 342 ? -17.214 0.063 38.552 1.00 70.56 342 ILE A O 1
ATOM 2155 N N . SER A 1 343 ? -15.966 1.567 37.438 1.00 75.38 343 SER A N 1
ATOM 2156 C CA . SER A 1 343 ? -16.001 2.613 38.466 1.00 75.38 343 SER A CA 1
ATOM 2157 C C . SER A 1 343 ? -16.536 3.925 37.902 1.00 75.38 343 SER A C 1
ATOM 2159 O O . SER A 1 343 ? -16.106 4.396 36.846 1.00 75.38 343 SER A O 1
ATOM 2161 N N . VAL A 1 344 ? -17.486 4.519 38.616 1.00 73.25 344 VAL A N 1
ATOM 2162 C CA . VAL A 1 344 ? -18.068 5.820 38.288 1.00 73.25 344 VAL A CA 1
ATOM 2163 C C . VAL A 1 344 ? -17.990 6.725 39.512 1.00 73.25 344 VAL A C 1
ATOM 2165 O O . VAL A 1 344 ? -18.433 6.318 40.582 1.00 73.25 344 VAL A O 1
ATOM 2168 N N . SER A 1 345 ? -17.475 7.945 39.343 1.00 73.81 345 SER A N 1
ATOM 2169 C CA . SER A 1 345 ? -17.459 8.984 40.383 1.00 73.81 345 SER A CA 1
ATOM 2170 C C . SER A 1 345 ? -17.888 10.342 39.827 1.00 73.81 345 SER A C 1
ATOM 2172 O O . SER A 1 345 ? -17.677 10.617 38.646 1.00 73.81 345 SER A O 1
ATOM 2174 N N . GLU A 1 346 ? -18.474 11.209 40.650 1.00 71.69 346 GLU A N 1
ATOM 2175 C CA . GLU A 1 346 ? -18.676 12.641 40.350 1.00 71.69 346 GLU A CA 1
ATOM 2176 C C . GLU A 1 346 ? -19.352 12.929 38.987 1.00 71.69 346 GLU A C 1
ATOM 2178 O O . GLU A 1 346 ? -19.061 13.913 38.304 1.00 71.69 346 GLU A O 1
ATOM 2183 N N . SER A 1 347 ? -20.238 12.038 38.533 1.00 67.12 347 SER A N 1
ATOM 2184 C CA . SER A 1 347 ? -20.827 12.091 37.188 1.00 67.12 347 SER A CA 1
ATOM 2185 C C . SER A 1 347 ? -22.307 12.471 37.238 1.00 67.12 347 SER A C 1
ATOM 2187 O O . SER A 1 347 ? -23.093 11.936 38.020 1.00 67.12 347 SER A O 1
ATOM 2189 N N . VAL A 1 348 ? -22.720 13.400 36.374 1.00 62.97 348 VAL A N 1
ATOM 2190 C CA . VAL A 1 348 ? -24.067 13.993 36.413 1.00 62.97 348 VAL A CA 1
ATOM 2191 C C . VAL A 1 348 ? -25.122 13.048 35.831 1.00 62.97 348 VAL A C 1
ATOM 2193 O O . VAL A 1 348 ? -26.172 12.857 36.436 1.00 62.97 348 VAL A O 1
ATOM 2196 N N . SER A 1 349 ? -24.894 12.451 34.658 1.00 62.31 349 SER A N 1
ATOM 2197 C CA . SER A 1 349 ? -25.896 11.562 34.053 1.00 62.31 349 SER A CA 1
ATOM 2198 C C . SER A 1 349 ? -25.295 10.436 33.217 1.00 62.31 349 SER A C 1
ATOM 2200 O O . SER A 1 349 ? -24.399 10.669 32.406 1.00 62.31 349 SER A O 1
ATOM 2202 N N . ILE A 1 350 ? -25.806 9.213 33.395 1.00 59.59 350 ILE A N 1
ATOM 2203 C CA . ILE A 1 350 ? -25.380 8.017 32.652 1.00 59.59 350 ILE A CA 1
ATOM 2204 C C . ILE A 1 350 ? -26.601 7.323 32.043 1.00 59.59 350 ILE A C 1
ATOM 2206 O O . ILE A 1 350 ? -27.524 6.933 32.759 1.00 59.59 350 ILE A O 1
ATOM 2210 N N . PHE A 1 351 ? -26.594 7.161 30.717 1.00 63.31 351 PHE A N 1
ATOM 2211 C CA . PHE A 1 351 ? -27.689 6.592 29.931 1.00 63.31 351 PHE A CA 1
ATOM 2212 C C . PHE A 1 351 ? -27.223 5.416 29.073 1.00 63.31 351 PHE A C 1
ATOM 2214 O O . PHE A 1 351 ? -26.555 5.597 28.053 1.00 63.31 351 PHE A O 1
ATOM 2221 N N . PHE A 1 352 ? -27.657 4.209 29.399 1.00 59.34 352 PHE A N 1
ATOM 2222 C CA . PHE A 1 352 ? -27.461 3.046 28.536 1.00 59.34 352 PHE A CA 1
ATOM 2223 C C . PHE A 1 352 ? -28.685 2.898 27.614 1.00 59.34 352 PHE A C 1
ATOM 2225 O O . PHE A 1 352 ? -29.821 2.817 28.072 1.00 59.34 352 PHE A O 1
ATOM 2232 N N . THR A 1 353 ? -28.481 2.931 26.298 1.00 50.47 353 THR A N 1
ATOM 2233 C CA . THR A 1 353 ? -29.563 3.041 25.303 1.00 50.47 353 THR A CA 1
ATOM 2234 C C . THR A 1 353 ? -30.047 1.683 24.769 1.00 50.47 353 THR A C 1
ATOM 2236 O O . THR A 1 353 ? -31.129 1.629 24.187 1.00 50.47 353 THR A O 1
ATOM 2239 N N . GLU A 1 354 ? -29.310 0.581 24.995 1.00 52.25 354 GLU A N 1
ATOM 2240 C CA . GLU A 1 354 ? -29.664 -0.780 24.533 1.00 52.25 354 GLU A CA 1
ATOM 2241 C C . GLU A 1 354 ? -29.417 -1.916 25.564 1.00 52.25 354 GLU A C 1
ATOM 2243 O O . GLU A 1 354 ? -28.724 -1.746 26.555 1.00 52.25 354 GLU A O 1
ATOM 2248 N N . ARG A 1 355 ? -30.018 -3.095 25.312 1.00 52.72 355 ARG A N 1
ATOM 2249 C CA . ARG A 1 355 ? -30.610 -4.070 26.268 1.00 52.72 355 ARG A CA 1
ATOM 2250 C C . ARG A 1 355 ? -29.715 -4.902 27.224 1.00 52.72 355 ARG A C 1
ATOM 2252 O O . ARG A 1 355 ? -30.318 -5.602 28.035 1.00 52.72 355 ARG A O 1
ATOM 2259 N N . PHE A 1 356 ? -28.378 -4.916 27.138 1.00 51.91 356 PHE A N 1
ATOM 2260 C CA . PHE A 1 356 ? -27.541 -5.881 27.898 1.00 51.91 356 PHE A CA 1
ATOM 2261 C C . PHE A 1 356 ? -26.146 -5.344 28.272 1.00 51.91 356 PHE A C 1
ATOM 2263 O O . PHE A 1 356 ? -25.450 -4.850 27.388 1.00 51.91 356 PHE A O 1
ATOM 2270 N N . THR A 1 357 ? -25.711 -5.545 29.522 1.00 62.38 357 THR A N 1
ATOM 2271 C CA . THR A 1 357 ? -24.339 -5.273 30.013 1.00 62.38 357 THR A CA 1
ATOM 2272 C C . THR A 1 357 ? -23.811 -6.480 30.803 1.00 62.38 357 THR A C 1
ATOM 2274 O O . THR A 1 357 ? -24.544 -7.028 31.629 1.00 62.38 357 THR A O 1
ATOM 2277 N N . GLU A 1 358 ? -22.561 -6.892 30.559 1.00 65.38 358 GLU A N 1
ATOM 2278 C CA . GLU A 1 358 ? -21.894 -8.023 31.233 1.00 65.38 358 GLU A CA 1
ATOM 2279 C C . GLU A 1 358 ? -20.568 -7.565 31.864 1.00 65.38 358 GLU A C 1
ATOM 2281 O O . GLU A 1 358 ? -19.713 -6.988 31.183 1.00 65.38 358 GLU A O 1
ATOM 2286 N N . VAL A 1 359 ? -20.412 -7.807 33.167 1.00 62.12 359 VAL A N 1
ATOM 2287 C CA . VAL A 1 359 ? -19.250 -7.407 33.975 1.00 62.12 359 VAL A CA 1
ATOM 2288 C C . VAL A 1 359 ? -18.742 -8.615 34.756 1.00 62.12 359 VAL A C 1
ATOM 2290 O O . VAL A 1 359 ? -19.486 -9.227 35.516 1.00 62.12 359 VAL A O 1
ATOM 2293 N N . ASN A 1 360 ? -17.471 -8.969 34.584 1.00 66.12 360 ASN A N 1
ATOM 2294 C CA . ASN A 1 360 ? -16.914 -10.189 35.177 1.00 66.12 360 ASN A CA 1
ATOM 2295 C C . ASN A 1 360 ? -16.377 -10.026 36.607 1.00 66.12 360 ASN A C 1
ATOM 2297 O O . ASN A 1 360 ? -16.088 -11.045 37.225 1.00 66.12 360 ASN A O 1
ATOM 2301 N N . SER A 1 361 ? -16.227 -8.802 37.113 1.00 74.06 361 SER A N 1
ATOM 2302 C CA . SER A 1 361 ? -15.872 -8.518 38.509 1.00 74.06 361 SER A CA 1
ATOM 2303 C C . SER A 1 361 ? -16.990 -7.686 39.138 1.00 74.06 361 SER A C 1
ATOM 2305 O O . SER A 1 361 ? -18.096 -8.203 39.306 1.00 74.06 361 SER A O 1
ATOM 2307 N N . SER A 1 362 ? -16.755 -6.405 39.423 1.00 65.50 362 SER A N 1
ATOM 2308 C CA . SER A 1 362 ? -17.643 -5.554 40.217 1.00 65.50 362 SER A CA 1
ATOM 2309 C C . SER A 1 362 ? -18.041 -4.248 39.525 1.00 65.50 362 SER A C 1
ATOM 2311 O O . SER A 1 362 ? -17.387 -3.761 38.598 1.00 65.50 362 SER A O 1
ATOM 2313 N N . VAL A 1 363 ? -19.141 -3.659 40.000 1.00 67.56 363 VAL A N 1
ATOM 2314 C CA . VAL A 1 363 ? -19.605 -2.323 39.600 1.00 67.56 363 VAL A CA 1
ATOM 2315 C C . VAL A 1 363 ? -19.649 -1.425 40.833 1.00 67.56 363 VAL A C 1
ATOM 2317 O O . VAL A 1 363 ? -20.386 -1.709 41.775 1.00 67.56 363 VAL A O 1
ATOM 2320 N N . LEU A 1 364 ? -18.883 -0.333 40.810 1.00 71.00 364 LEU A N 1
ATOM 2321 C CA . LEU A 1 364 ? -18.837 0.689 41.854 1.00 71.00 364 LEU A CA 1
ATOM 2322 C C . LEU A 1 364 ? -19.338 2.026 41.303 1.00 71.00 364 LEU A C 1
ATOM 2324 O O . LEU A 1 364 ? -18.825 2.538 40.306 1.00 71.00 364 LEU A O 1
ATOM 2328 N N . VAL A 1 365 ? -20.307 2.618 41.989 1.00 69.81 365 VAL A N 1
ATOM 2329 C CA . VAL A 1 365 ? -20.816 3.955 41.693 1.00 69.81 365 VAL A CA 1
ATOM 2330 C C . VAL A 1 365 ? -20.769 4.789 42.963 1.00 69.81 365 VAL A C 1
ATOM 2332 O O . VAL A 1 365 ? -21.377 4.411 43.963 1.00 69.81 365 VAL A O 1
ATOM 2335 N N . ASN A 1 366 ? -20.100 5.936 42.895 1.00 69.31 366 ASN A N 1
ATOM 2336 C CA . ASN A 1 366 ? -20.086 6.940 43.948 1.00 69.31 366 ASN A CA 1
ATOM 2337 C C . ASN A 1 366 ? -20.471 8.315 43.383 1.00 69.31 366 ASN A C 1
ATOM 2339 O O . ASN A 1 366 ? -20.159 8.615 42.230 1.00 69.31 366 ASN A O 1
ATOM 2343 N N . GLU A 1 367 ? -21.129 9.156 44.179 1.00 69.50 367 GLU A N 1
ATOM 2344 C CA . GLU A 1 367 ? -21.339 10.581 43.875 1.00 69.50 367 GLU A CA 1
ATOM 2345 C C . GLU A 1 367 ? -21.940 10.838 42.476 1.00 69.50 367 GLU A C 1
ATOM 2347 O O . GLU A 1 367 ? -21.375 11.550 41.639 1.00 69.50 367 GLU A O 1
ATOM 2352 N N . SER A 1 368 ? -23.096 10.232 42.186 1.00 65.25 368 SER A N 1
ATOM 2353 C CA . SER A 1 368 ? -23.744 10.350 40.870 1.00 65.25 368 SER A CA 1
ATOM 2354 C C . SER A 1 368 ? -25.181 10.867 40.955 1.00 65.25 368 SER A C 1
ATOM 2356 O O . SER A 1 368 ? -25.963 10.483 41.824 1.00 65.25 368 SER A O 1
ATOM 2358 N N . ILE A 1 369 ? -25.561 11.766 40.041 1.00 61.09 369 ILE A N 1
ATOM 2359 C CA . ILE A 1 369 ? -26.869 12.443 40.126 1.00 61.09 369 ILE A CA 1
ATOM 2360 C C . ILE A 1 369 ? -27.985 11.582 39.506 1.00 61.09 369 ILE A C 1
ATOM 2362 O O . ILE A 1 369 ? -29.033 11.379 40.127 1.00 61.09 369 ILE A O 1
ATOM 2366 N N . THR A 1 370 ? -27.787 11.050 38.296 1.00 61.44 370 THR A N 1
ATOM 2367 C CA . THR A 1 370 ? -28.794 10.209 37.625 1.00 61.44 370 THR A CA 1
ATOM 2368 C C . THR A 1 370 ? -28.167 9.034 36.878 1.00 61.44 370 THR A C 1
ATOM 2370 O O . THR A 1 370 ? -27.312 9.222 36.011 1.00 61.44 370 THR A O 1
ATOM 2373 N N . ILE A 1 371 ? -28.663 7.821 37.141 1.00 58.97 371 ILE A N 1
ATOM 2374 C CA . ILE A 1 371 ? -28.269 6.595 36.429 1.00 58.97 371 ILE A CA 1
ATOM 2375 C C . ILE A 1 371 ? -29.507 5.884 35.881 1.00 58.97 371 ILE A C 1
ATOM 2377 O O . ILE A 1 371 ? -30.393 5.503 36.646 1.00 58.97 371 ILE A O 1
ATOM 2381 N N . SER A 1 372 ? -29.527 5.641 34.568 1.00 59.50 372 SER A N 1
ATOM 2382 C CA . SER A 1 372 ? -30.570 4.865 33.885 1.00 59.50 372 SER A CA 1
ATOM 2383 C C . SER A 1 372 ? -29.944 3.714 33.091 1.00 59.50 372 SER A C 1
ATOM 2385 O O . SER A 1 372 ? -29.188 3.936 32.138 1.00 59.50 372 SER A O 1
ATOM 2387 N N . VAL A 1 373 ? -30.241 2.476 33.503 1.00 55.44 373 VAL A N 1
ATOM 2388 C CA . VAL A 1 373 ? -29.706 1.232 32.919 1.00 55.44 373 VAL A CA 1
ATOM 2389 C C . VAL A 1 373 ? -30.865 0.374 32.380 1.00 55.44 373 VAL A C 1
ATOM 2391 O O . VAL A 1 373 ? -31.863 0.193 33.074 1.00 55.44 373 VAL A O 1
ATOM 2394 N N . PRO A 1 374 ? -30.793 -0.179 31.156 1.00 53.50 374 PRO A N 1
ATOM 2395 C CA . PRO A 1 374 ? -31.870 -0.953 30.561 1.00 53.50 374 PRO A CA 1
ATOM 2396 C C . PRO A 1 374 ? -31.881 -2.409 31.041 1.00 53.50 374 PRO A C 1
ATOM 2398 O O . PRO A 1 374 ? -30.843 -3.018 31.249 1.00 53.50 374 PRO A O 1
ATOM 2401 N N . ILE A 1 375 ? -33.096 -2.958 31.114 1.00 49.28 375 ILE A N 1
ATOM 2402 C CA . ILE A 1 375 ? -33.580 -4.357 31.085 1.00 49.28 375 ILE A CA 1
ATOM 2403 C C . ILE A 1 375 ? -32.756 -5.489 31.756 1.00 49.28 375 ILE A C 1
ATOM 2405 O O . ILE A 1 375 ? -33.404 -6.292 32.410 1.00 49.28 375 ILE A O 1
ATOM 2409 N N . GLN A 1 376 ? -31.432 -5.645 31.614 1.00 56.97 376 GLN A N 1
ATOM 2410 C CA . GLN A 1 376 ? -30.651 -6.741 32.238 1.00 56.97 376 GLN A CA 1
ATOM 2411 C C . GLN A 1 376 ? -29.173 -6.358 32.490 1.00 56.97 376 GLN A C 1
ATOM 2413 O O . GLN A 1 376 ? -28.474 -5.970 31.550 1.00 56.97 376 GLN A O 1
ATOM 2418 N N . LEU A 1 377 ? -28.681 -6.561 33.719 1.00 63.50 377 LEU A N 1
ATOM 2419 C CA . LEU A 1 377 ? -27.272 -6.422 34.122 1.00 63.50 377 LEU A CA 1
ATOM 2420 C C . LEU A 1 377 ? -26.763 -7.743 34.733 1.00 63.50 377 LEU A C 1
ATOM 2422 O O . LEU A 1 377 ? -27.332 -8.231 35.712 1.00 63.50 377 LEU A O 1
ATOM 2426 N N . PHE A 1 378 ? -25.684 -8.298 34.174 1.00 65.19 378 PHE A N 1
ATOM 2427 C CA . PHE A 1 378 ? -24.993 -9.477 34.711 1.00 65.19 378 PHE A CA 1
ATOM 2428 C C . PHE A 1 378 ? -23.649 -9.056 35.301 1.00 65.19 378 PHE A C 1
ATOM 2430 O O . PHE A 1 378 ? -22.816 -8.498 34.586 1.00 65.19 378 PHE A O 1
ATOM 2437 N N . VAL A 1 379 ? -23.448 -9.320 36.589 1.00 64.69 379 VAL A N 1
ATOM 2438 C CA . VAL A 1 379 ? -22.205 -9.035 37.314 1.00 64.69 379 VAL A CA 1
ATOM 2439 C C . VAL A 1 379 ? -21.742 -10.331 37.965 1.00 64.69 379 VAL A C 1
ATOM 2441 O O . VAL A 1 379 ? -22.560 -11.034 38.546 1.00 64.69 379 VAL A O 1
ATOM 2444 N N . SER A 1 380 ? -20.469 -10.702 37.878 1.00 68.25 380 SER A N 1
ATOM 2445 C CA . SER A 1 380 ? -20.027 -11.913 38.580 1.00 68.25 380 SER A CA 1
ATOM 2446 C C . SER A 1 380 ? -19.884 -11.665 40.075 1.00 68.25 380 SER A C 1
ATOM 2448 O O . SER A 1 380 ? -20.387 -12.465 40.841 1.00 68.25 380 SER A O 1
ATOM 2450 N N . GLU A 1 381 ? -19.254 -10.584 40.526 1.00 74.00 381 GLU A N 1
ATOM 2451 C CA . GLU A 1 381 ? -19.005 -10.368 41.958 1.00 74.00 381 GLU A CA 1
ATOM 2452 C C . GLU A 1 381 ? -20.104 -9.496 42.578 1.00 74.00 381 GLU A C 1
ATOM 2454 O O . GLU A 1 381 ? -21.214 -9.974 42.836 1.00 74.00 381 GLU A O 1
ATOM 2459 N N . SER A 1 382 ? -19.811 -8.211 42.791 1.00 71.12 382 SER A N 1
ATOM 2460 C CA . SER A 1 382 ? -20.613 -7.321 43.631 1.00 71.12 382 SER A CA 1
ATOM 2461 C C . SER A 1 382 ? -20.987 -6.002 42.943 1.00 71.12 382 SER A C 1
ATOM 2463 O O . SER A 1 382 ? -20.283 -5.507 42.058 1.00 71.12 382 SER A O 1
ATOM 2465 N N . VAL A 1 383 ? -22.102 -5.409 43.375 1.00 71.62 383 VAL A N 1
ATOM 2466 C CA . VAL A 1 383 ? -22.582 -4.082 42.956 1.00 71.62 383 VAL A CA 1
ATOM 2467 C C . VAL A 1 383 ? -22.670 -3.178 44.181 1.00 71.62 383 VAL A C 1
ATOM 2469 O O . VAL A 1 383 ? -23.387 -3.496 45.126 1.00 71.62 383 VAL A O 1
ATOM 2472 N N . HIS A 1 384 ? -21.970 -2.045 44.148 1.00 74.06 384 HIS A N 1
ATOM 2473 C CA . HIS A 1 384 ? -21.942 -1.051 45.221 1.00 74.06 384 HIS A CA 1
ATOM 2474 C C . HIS A 1 384 ? -22.391 0.318 44.704 1.00 74.06 384 HIS A C 1
ATOM 2476 O O . HIS A 1 384 ? -21.811 0.849 43.754 1.00 74.06 384 HIS A O 1
ATOM 2482 N N . LEU A 1 385 ? -23.403 0.895 45.350 1.00 73.50 385 LEU A N 1
ATOM 2483 C CA . LEU A 1 385 ? -23.951 2.217 45.044 1.00 73.50 385 LEU A CA 1
ATOM 2484 C C . LEU A 1 385 ? -23.847 3.115 46.285 1.00 73.50 385 LEU A C 1
ATOM 2486 O O . LEU A 1 385 ? -24.311 2.729 47.353 1.00 73.50 385 LEU A O 1
ATOM 2490 N N . SER A 1 386 ? -23.266 4.305 46.153 1.00 73.00 386 SER A N 1
ATOM 2491 C CA . SER A 1 386 ? -23.163 5.289 47.239 1.00 73.00 386 SER A CA 1
ATOM 2492 C C . SER A 1 386 ? -23.465 6.692 46.722 1.00 73.00 386 SER A C 1
ATOM 2494 O O . SER A 1 386 ? -23.054 7.039 45.613 1.00 73.00 386 SER A O 1
ATOM 2496 N N . GLU A 1 387 ? -24.185 7.492 47.510 1.00 71.50 387 GLU A N 1
ATOM 2497 C CA . GLU A 1 387 ? -24.479 8.904 47.214 1.00 71.50 387 GLU A CA 1
ATOM 2498 C C . GLU A 1 387 ? -25.149 9.114 45.837 1.00 71.50 387 GLU A C 1
ATOM 2500 O O . GLU A 1 387 ? -24.684 9.878 44.982 1.00 71.50 387 GLU A O 1
ATOM 2505 N N . VAL A 1 388 ? -26.257 8.399 45.596 1.00 64.50 388 VAL A N 1
ATOM 2506 C CA . VAL A 1 388 ? -26.983 8.410 44.311 1.00 64.50 388 VAL A CA 1
ATOM 2507 C C . VAL A 1 388 ? -28.344 9.101 44.448 1.00 64.50 388 VAL A C 1
ATOM 2509 O O . VAL A 1 388 ? -29.170 8.694 45.261 1.00 64.50 388 VAL A O 1
ATOM 2512 N N . ILE A 1 389 ? -28.623 10.127 43.629 1.00 61.88 389 ILE A N 1
ATOM 2513 C CA . ILE A 1 389 ? -29.840 10.964 43.778 1.00 61.88 389 ILE A CA 1
ATOM 2514 C C . ILE A 1 389 ? -31.083 10.404 43.063 1.00 61.88 389 ILE A C 1
ATOM 2516 O O . ILE A 1 389 ? -32.211 10.727 43.432 1.00 61.88 389 ILE A O 1
ATOM 2520 N N . SER A 1 390 ? -30.912 9.648 41.978 1.00 58.19 390 SER A N 1
ATOM 2521 C CA . SER A 1 390 ? -32.028 9.048 41.238 1.00 58.19 390 SER A CA 1
ATOM 2522 C C . SER A 1 390 ? -31.555 7.857 40.410 1.00 58.19 390 SER A C 1
ATOM 2524 O O . SER A 1 390 ? -30.641 7.980 39.588 1.00 58.19 390 SER A O 1
ATOM 2526 N N . HIS A 1 391 ? -32.186 6.702 40.615 1.00 60.12 391 HIS A N 1
ATOM 2527 C CA . HIS A 1 391 ? -31.818 5.466 39.933 1.00 60.12 391 HIS A CA 1
ATOM 2528 C C . HIS A 1 391 ? -33.051 4.653 39.521 1.00 60.12 391 HIS A C 1
ATOM 2530 O O . HIS A 1 391 ? -33.953 4.434 40.331 1.00 60.12 391 HIS A O 1
ATOM 2536 N N . GLU A 1 392 ? -33.064 4.190 38.268 1.00 55.44 392 GLU A N 1
ATOM 2537 C CA . GLU A 1 392 ? -33.923 3.094 37.804 1.00 55.44 392 GLU A CA 1
ATOM 2538 C C . GLU A 1 392 ? -33.057 1.832 37.689 1.00 55.44 392 GLU A C 1
ATOM 2540 O O . GLU A 1 392 ? -32.206 1.738 36.796 1.00 55.44 392 GLU A O 1
ATOM 2545 N N . VAL A 1 393 ? -33.252 0.874 38.602 1.00 49.91 393 VAL A N 1
ATOM 2546 C CA . VAL A 1 393 ? -32.561 -0.427 38.545 1.00 49.91 393 VAL A CA 1
ATOM 2547 C C . VAL A 1 393 ? -33.133 -1.234 37.372 1.00 49.91 393 VAL A C 1
ATOM 2549 O O . VAL A 1 393 ? -34.358 -1.316 37.232 1.00 49.91 393 VAL A O 1
ATOM 2552 N N . PRO A 1 394 ? -32.289 -1.847 36.520 1.00 52.09 394 PRO A N 1
ATOM 2553 C CA . PRO A 1 394 ? -32.731 -2.583 35.336 1.00 52.09 394 PRO A CA 1
ATOM 2554 C C . PRO A 1 394 ? -33.610 -3.767 35.718 1.00 52.09 394 PRO A C 1
ATOM 2556 O O . PRO A 1 394 ? -33.366 -4.355 36.762 1.00 52.09 394 PRO A O 1
ATOM 2559 N N . ILE A 1 395 ? -34.533 -4.169 34.829 1.00 43.66 395 ILE A N 1
ATOM 2560 C CA . ILE A 1 395 ? -35.456 -5.331 34.900 1.00 43.66 395 ILE A CA 1
ATOM 2561 C C . ILE A 1 395 ? -34.712 -6.691 34.956 1.00 43.66 395 ILE A C 1
ATOM 2563 O O . ILE A 1 395 ? -35.054 -7.598 34.219 1.00 43.66 395 ILE A O 1
ATOM 2567 N N . GLY A 1 396 ? -33.686 -6.868 35.784 1.00 52.69 396 GLY A N 1
ATOM 2568 C CA . GLY A 1 396 ? -32.986 -8.125 36.025 1.00 52.69 396 GLY A CA 1
ATOM 2569 C C . GLY A 1 396 ? -31.540 -7.864 36.415 1.00 52.69 396 GLY A C 1
ATOM 2570 O O . GLY A 1 396 ? -30.740 -7.519 35.546 1.00 52.69 396 GLY A O 1
ATOM 2571 N N . VAL A 1 397 ? -31.205 -8.016 37.695 1.00 56.88 397 VAL A N 1
ATOM 2572 C CA . VAL A 1 397 ? -29.814 -7.997 38.170 1.00 56.88 397 VAL A CA 1
ATOM 2573 C C . VAL A 1 397 ? -29.468 -9.408 38.624 1.00 56.88 397 VAL A C 1
ATOM 2575 O O . VAL A 1 397 ? -30.146 -9.977 39.482 1.00 56.88 397 VAL A O 1
ATOM 2578 N N . SER A 1 398 ? -28.426 -9.984 38.034 1.00 58.50 398 SER A N 1
ATOM 2579 C CA . SER A 1 398 ? -27.835 -11.228 38.521 1.00 58.50 398 SER A CA 1
ATOM 2580 C C . SER A 1 398 ? -26.408 -10.935 38.951 1.00 58.50 398 SER A C 1
ATOM 2582 O O . SER A 1 398 ? -25.587 -10.554 38.117 1.00 58.50 398 SER A O 1
ATOM 2584 N N . THR A 1 399 ? -26.159 -11.056 40.253 1.00 61.69 399 THR A N 1
ATOM 2585 C CA . THR A 1 399 ? -24.821 -11.039 40.856 1.00 61.69 399 THR A CA 1
ATOM 2586 C C . THR A 1 399 ? -24.540 -12.405 41.471 1.00 61.69 399 THR A C 1
ATOM 2588 O O . THR A 1 399 ? -25.506 -13.113 41.753 1.00 61.69 399 THR A O 1
ATOM 2591 N N . SER A 1 400 ? -23.277 -12.810 41.658 1.00 62.62 400 SER A N 1
ATOM 2592 C CA . SER A 1 400 ? -22.972 -14.021 42.445 1.00 62.62 400 SER A CA 1
ATOM 2593 C C . SER A 1 400 ? -22.585 -13.732 43.894 1.00 62.62 400 SER A C 1
ATOM 2595 O O . SER A 1 400 ? -22.595 -14.656 44.693 1.00 62.62 400 SER A O 1
ATOM 2597 N N . GLU A 1 401 ? -22.330 -12.468 44.259 1.00 72.19 401 GLU A N 1
ATOM 2598 C CA . GLU A 1 401 ? -22.010 -12.077 45.637 1.00 72.19 401 GLU A CA 1
ATOM 2599 C C . GLU A 1 401 ? -23.001 -11.034 46.188 1.00 72.19 401 GLU A C 1
ATOM 2601 O O . GLU A 1 401 ? -24.135 -11.369 46.528 1.00 72.19 401 GLU A O 1
ATOM 2606 N N . THR A 1 402 ? -22.608 -9.760 46.300 1.00 70.38 402 THR A N 1
ATOM 2607 C CA . THR A 1 402 ? -23.317 -8.774 47.131 1.00 70.38 402 THR A CA 1
ATOM 2608 C C . THR A 1 402 ? -23.878 -7.610 46.322 1.00 70.38 402 THR A C 1
ATOM 2610 O O . THR A 1 402 ? -23.234 -7.095 45.409 1.00 70.38 402 THR A O 1
ATOM 2613 N N . ILE A 1 403 ? -25.074 -7.150 46.690 1.00 71.50 403 ILE A N 1
ATOM 2614 C CA . ILE A 1 403 ? -25.622 -5.857 46.266 1.00 71.50 403 ILE A CA 1
ATOM 2615 C C . ILE A 1 403 ? -25.687 -4.953 47.499 1.00 71.50 403 ILE A C 1
ATOM 2617 O O . ILE A 1 403 ? -26.397 -5.264 48.455 1.00 71.50 403 ILE A O 1
ATOM 2621 N N . ALA A 1 404 ? -24.959 -3.837 47.486 1.00 71.75 404 ALA A N 1
ATOM 2622 C CA . ALA A 1 404 ? -24.955 -2.860 48.570 1.00 71.75 404 ALA A CA 1
ATOM 2623 C C . ALA A 1 404 ? -25.319 -1.461 48.061 1.00 71.75 404 ALA A C 1
ATOM 2625 O O . ALA A 1 404 ? -24.775 -1.010 47.051 1.00 71.75 404 ALA A O 1
ATOM 2626 N N . ALA A 1 405 ? -26.203 -0.763 48.775 1.00 70.81 405 ALA A N 1
ATOM 2627 C CA . ALA A 1 405 ? -26.508 0.634 48.495 1.00 70.81 405 ALA A CA 1
ATOM 2628 C C . ALA A 1 405 ? -26.570 1.490 49.766 1.00 70.81 405 ALA A C 1
ATOM 2630 O O . ALA A 1 405 ? -27.171 1.082 50.759 1.00 70.81 405 ALA A O 1
ATOM 2631 N N . GLN A 1 406 ? -25.972 2.678 49.709 1.00 72.88 406 GLN A N 1
ATOM 2632 C CA . GLN A 1 406 ? -25.882 3.638 50.808 1.00 72.88 406 GLN A CA 1
ATOM 2633 C C . GLN A 1 406 ? -26.212 5.053 50.309 1.00 72.88 406 GLN A C 1
ATOM 2635 O O . GLN A 1 406 ? -25.934 5.377 49.153 1.00 72.88 406 GLN A O 1
ATOM 2640 N N . ASP A 1 407 ? -26.817 5.891 51.157 1.00 71.50 407 ASP A N 1
ATOM 2641 C CA . ASP A 1 407 ? -27.107 7.303 50.851 1.00 71.50 407 ASP A CA 1
ATOM 2642 C C . ASP A 1 407 ? -27.862 7.506 49.519 1.00 71.50 407 ASP A C 1
ATOM 2644 O O . ASP A 1 407 ? -27.550 8.378 48.700 1.00 71.50 407 ASP A O 1
ATOM 2648 N N . MET A 1 4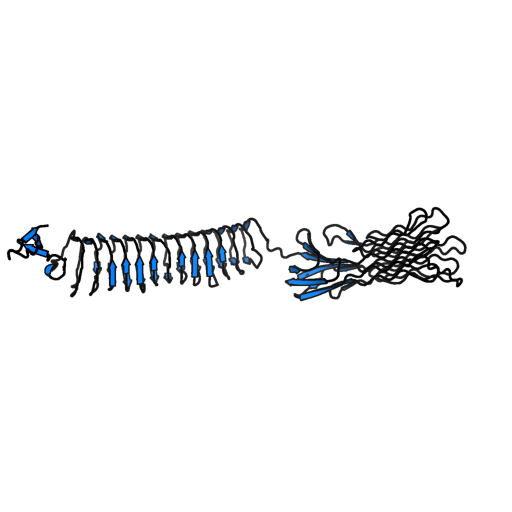08 ? -28.874 6.669 49.261 1.00 66.06 408 MET A N 1
ATOM 2649 C CA . MET A 1 408 ? -29.692 6.787 48.052 1.00 66.06 408 MET A CA 1
ATOM 2650 C C . MET A 1 408 ? -30.916 7.683 48.265 1.00 66.06 408 MET A C 1
ATOM 2652 O O . MET A 1 408 ? -31.688 7.518 49.214 1.00 66.06 408 MET A O 1
ATOM 2656 N N . PHE A 1 409 ? -31.170 8.588 47.320 1.00 64.25 409 PHE A N 1
ATOM 2657 C CA . PHE A 1 409 ? -32.395 9.385 47.262 1.00 64.25 409 PHE A CA 1
ATOM 2658 C C . PHE A 1 409 ? -33.320 8.860 46.156 1.00 64.25 409 PHE A C 1
ATOM 2660 O O . PHE A 1 409 ? -32.908 8.684 45.017 1.00 64.25 409 PHE A O 1
ATOM 2667 N N . ASN A 1 410 ? -34.580 8.569 46.488 1.00 60.94 410 ASN A N 1
ATOM 2668 C CA . ASN A 1 410 ? -35.623 8.138 45.549 1.00 60.94 410 ASN A CA 1
ATOM 2669 C C . ASN A 1 410 ? -35.246 6.985 44.567 1.00 60.94 410 ASN A C 1
ATOM 2671 O O . ASN A 1 410 ? -35.514 7.107 43.362 1.00 60.94 410 ASN A O 1
ATOM 2675 N N . PRO A 1 411 ? -34.623 5.877 45.022 1.00 57.84 411 PRO A N 1
ATOM 2676 C CA . PRO A 1 411 ? -34.365 4.703 44.191 1.00 57.84 411 PRO A CA 1
ATOM 2677 C C . PRO A 1 411 ? -35.665 3.978 43.805 1.00 57.84 411 PRO A C 1
ATOM 2679 O O . PRO A 1 411 ? -36.413 3.496 44.653 1.00 57.84 411 PRO A O 1
ATOM 2682 N N . ASN A 1 412 ? -35.913 3.828 42.504 1.00 54.25 412 ASN A N 1
ATOM 2683 C CA . ASN A 1 412 ? -36.983 2.970 42.000 1.00 54.25 412 ASN A CA 1
ATOM 2684 C C . ASN A 1 412 ? -36.370 1.633 41.551 1.00 54.25 412 ASN A C 1
ATOM 2686 O O . ASN A 1 412 ? -35.839 1.521 40.441 1.00 54.25 412 ASN A O 1
ATOM 2690 N N . MET A 1 413 ? -36.381 0.627 42.433 1.00 55.00 413 MET A N 1
ATOM 2691 C CA . MET A 1 413 ? -35.815 -0.694 42.147 1.00 55.00 413 MET A CA 1
ATOM 2692 C C . MET A 1 413 ? -36.892 -1.613 41.561 1.00 55.00 413 MET A C 1
ATOM 2694 O O . MET A 1 413 ? -37.586 -2.338 42.273 1.00 55.00 413 MET A O 1
ATOM 2698 N N . GLN A 1 414 ? -37.068 -1.567 40.241 1.00 52.41 414 GLN A N 1
ATOM 2699 C CA . GLN A 1 414 ? -38.160 -2.267 39.567 1.00 52.41 414 GLN A CA 1
ATOM 2700 C C . GLN A 1 414 ? -37.676 -3.543 38.847 1.00 52.41 414 GLN A C 1
ATOM 2702 O O . GLN A 1 414 ? -37.651 -3.552 37.615 1.00 52.41 414 GLN A O 1
ATOM 2707 N N . SER A 1 415 ? -37.273 -4.622 39.554 1.00 51.69 415 SER A N 1
ATOM 2708 C CA . SER A 1 415 ? -36.728 -5.818 38.869 1.00 51.69 415 SER A CA 1
ATOM 2709 C C . SER A 1 415 ? -36.380 -7.110 39.641 1.00 51.69 415 SER A C 1
ATOM 2711 O O . SER A 1 415 ? -36.110 -7.111 40.835 1.00 51.69 415 SER A O 1
ATOM 2713 N N . ASP A 1 416 ? -36.357 -8.230 38.890 1.00 51.75 416 ASP A N 1
ATOM 2714 C CA . ASP A 1 416 ? -35.988 -9.612 39.279 1.00 51.75 416 ASP A CA 1
ATOM 2715 C C . ASP A 1 416 ? -34.504 -9.688 39.717 1.00 51.75 416 ASP A C 1
ATOM 2717 O O . ASP A 1 416 ? -33.606 -9.736 38.873 1.00 51.75 416 ASP A O 1
ATOM 2721 N N . VAL A 1 417 ? -34.226 -9.722 41.023 1.00 55.44 417 VAL A N 1
ATOM 2722 C CA . VAL A 1 417 ? -32.879 -10.007 41.555 1.00 55.44 417 VAL A CA 1
ATOM 2723 C C . VAL A 1 417 ? -32.721 -11.521 41.692 1.00 55.44 417 VAL A C 1
ATOM 2725 O O . VAL A 1 417 ? -33.425 -12.160 42.480 1.00 55.44 417 VAL A O 1
ATOM 2728 N N . ARG A 1 418 ? -31.820 -12.127 40.908 1.00 53.50 418 ARG A N 1
ATOM 2729 C CA . ARG A 1 418 ? -31.606 -13.586 40.908 1.00 53.50 418 ARG A CA 1
ATOM 2730 C C . ARG A 1 418 ? -30.145 -13.951 41.139 1.00 53.50 418 ARG A C 1
ATOM 2732 O O . ARG A 1 418 ? -29.300 -13.662 40.294 1.00 53.50 418 ARG A O 1
ATOM 2739 N N . GLY A 1 419 ? -29.894 -14.708 42.207 1.00 50.97 419 GLY A N 1
ATOM 2740 C CA . GLY A 1 419 ? -28.630 -15.421 42.414 1.00 50.97 419 GLY A CA 1
ATOM 2741 C C . GLY A 1 419 ? -27.580 -14.696 43.251 1.00 50.97 419 GLY A C 1
ATOM 2742 O O . GLY A 1 419 ? -26.490 -15.235 43.380 1.00 50.97 419 GLY A O 1
ATOM 2743 N N . SER A 1 420 ? -27.908 -13.540 43.832 1.00 59.00 420 SER A N 1
ATOM 2744 C CA . SER A 1 420 ? -27.029 -12.838 44.770 1.00 59.00 420 SER A CA 1
ATOM 2745 C C . SER A 1 420 ? -26.963 -13.567 46.117 1.00 59.00 420 SER A C 1
ATOM 2747 O O . SER A 1 420 ? -27.983 -14.064 46.608 1.00 59.00 420 SER A O 1
ATOM 2749 N N . ASP A 1 421 ? -25.794 -13.574 46.749 1.00 67.94 421 ASP A N 1
ATOM 2750 C CA . ASP A 1 421 ? -25.613 -14.079 48.109 1.00 67.94 421 ASP A CA 1
ATOM 2751 C C . ASP A 1 421 ? -26.242 -13.131 49.135 1.00 67.94 421 ASP A C 1
ATOM 2753 O O . ASP A 1 421 ? -27.014 -13.583 49.982 1.00 67.94 421 ASP A O 1
ATOM 2757 N N . SER A 1 422 ? -25.998 -11.817 49.041 1.00 69.06 422 SER A N 1
ATOM 2758 C CA . SER A 1 422 ? -26.522 -10.862 50.029 1.00 69.06 422 SER A CA 1
ATOM 2759 C C . SER A 1 422 ? -26.984 -9.511 49.465 1.00 69.06 422 SER A C 1
ATOM 2761 O O . SER A 1 422 ? -26.522 -9.053 48.419 1.00 69.06 422 SER A O 1
ATOM 2763 N N . LEU A 1 423 ? -27.919 -8.870 50.177 1.00 72.62 423 LEU A N 1
ATOM 2764 C CA . LEU A 1 423 ? -28.433 -7.522 49.908 1.00 72.62 423 LEU A CA 1
ATOM 2765 C C . LEU A 1 423 ? -28.280 -6.647 51.163 1.00 72.62 423 LEU A C 1
ATOM 2767 O O . LEU A 1 423 ? -28.748 -7.026 52.235 1.00 72.62 423 LEU A O 1
ATOM 2771 N N . SER A 1 424 ? -27.668 -5.469 51.037 1.00 73.75 424 SER A N 1
ATOM 2772 C CA . SER A 1 424 ? -27.510 -4.502 52.133 1.00 73.75 424 SER A CA 1
ATOM 2773 C C . SER A 1 424 ? -27.930 -3.101 51.694 1.00 73.75 424 SER A C 1
ATOM 2775 O O . SER A 1 424 ? -27.353 -2.567 50.752 1.00 73.75 424 SER A O 1
ATOM 2777 N N . LEU A 1 425 ? -28.891 -2.478 52.377 1.00 72.31 425 LEU A N 1
ATOM 2778 C CA . LEU A 1 425 ? -29.291 -1.087 52.131 1.00 72.31 425 LEU A CA 1
ATOM 2779 C C . LEU A 1 425 ? -29.183 -0.271 53.425 1.00 72.31 425 LEU A C 1
ATOM 2781 O O . LEU A 1 425 ? -29.715 -0.692 54.453 1.00 72.31 425 LEU A O 1
ATOM 2785 N N . SER A 1 426 ? -28.536 0.893 53.372 1.00 72.25 426 SER A N 1
ATOM 2786 C CA . SER A 1 426 ? -28.452 1.839 54.494 1.00 72.25 426 SER A CA 1
ATOM 2787 C C . SER A 1 426 ? -28.736 3.281 54.061 1.00 72.25 426 SER A C 1
ATOM 2789 O O . SER A 1 426 ? -28.547 3.626 52.893 1.00 72.25 426 SER A O 1
ATOM 2791 N N . GLU A 1 427 ? -29.221 4.120 54.980 1.00 71.69 427 GLU A N 1
ATOM 2792 C CA . GLU A 1 427 ? -29.343 5.584 54.805 1.00 71.69 427 GLU A CA 1
ATOM 2793 C C . GLU A 1 427 ? -30.111 5.997 53.525 1.00 71.69 427 GLU A C 1
ATOM 2795 O O . GLU A 1 427 ? -29.801 6.980 52.856 1.00 71.69 427 GLU A O 1
ATOM 2800 N N . SER A 1 428 ? -31.122 5.217 53.127 1.00 65.12 428 SER A N 1
ATOM 2801 C CA . SER A 1 428 ? -31.787 5.356 51.821 1.00 65.12 428 SER A CA 1
ATOM 2802 C C . SER A 1 428 ? -33.242 5.826 51.946 1.00 65.12 428 SER A C 1
ATOM 2804 O O . SER A 1 428 ? -34.037 5.308 52.733 1.00 65.12 428 SER A O 1
ATOM 2806 N N . SER A 1 429 ? -33.646 6.806 51.136 1.00 60.28 429 SER A N 1
ATOM 2807 C CA . SER A 1 429 ? -34.981 7.419 51.192 1.00 60.28 429 SER A CA 1
ATOM 2808 C C . SER A 1 429 ? -35.873 6.984 50.026 1.00 60.28 429 SER A C 1
ATOM 2810 O O . SER A 1 429 ? -35.565 7.280 48.880 1.00 60.28 429 SER A O 1
ATOM 2812 N N . ILE A 1 430 ? -37.016 6.347 50.333 1.00 52.22 430 ILE A N 1
ATOM 2813 C CA . ILE A 1 430 ? -38.013 5.813 49.376 1.00 52.22 430 ILE A CA 1
ATOM 2814 C C . ILE A 1 430 ? -37.452 4.663 48.531 1.00 52.22 430 ILE A C 1
ATOM 2816 O O . ILE A 1 430 ? -36.905 4.877 47.461 1.00 52.22 430 ILE A O 1
ATOM 2820 N N . VAL A 1 431 ? -37.631 3.431 49.002 1.00 55.53 431 VAL A N 1
ATOM 2821 C CA . VAL A 1 431 ? -37.247 2.203 48.305 1.00 55.53 431 VAL A CA 1
ATOM 2822 C C . VAL A 1 431 ? -38.514 1.438 47.917 1.00 55.53 431 VAL A C 1
ATOM 2824 O O . VAL A 1 431 ? -39.125 0.763 48.748 1.00 55.53 431 VAL A O 1
ATOM 2827 N N . ASP A 1 432 ? -38.901 1.523 46.646 1.00 53.91 432 ASP A N 1
ATOM 2828 C CA . ASP A 1 432 ? -39.854 0.579 46.056 1.00 53.91 432 ASP A CA 1
ATOM 2829 C C . ASP A 1 432 ? -39.057 -0.615 45.520 1.00 53.91 432 ASP A C 1
ATOM 2831 O O . ASP A 1 432 ? -38.348 -0.492 44.521 1.00 53.91 432 ASP A O 1
ATOM 2835 N N . VAL A 1 433 ? -39.157 -1.767 46.194 1.00 54.69 433 VAL A N 1
ATOM 2836 C CA . VAL A 1 433 ? -38.637 -3.047 45.692 1.00 54.69 433 VAL A CA 1
ATOM 2837 C C . VAL A 1 433 ? -39.810 -3.815 45.100 1.00 54.69 433 VAL A C 1
ATOM 2839 O O . VAL A 1 433 ? -40.616 -4.426 45.809 1.00 54.69 433 VAL A O 1
ATOM 2842 N N . LEU A 1 434 ? -39.931 -3.758 43.780 1.00 50.12 434 LEU A N 1
ATOM 2843 C CA . LEU A 1 434 ? -40.872 -4.571 43.016 1.00 50.12 434 LEU A CA 1
ATOM 2844 C C . LEU A 1 434 ? -40.100 -5.773 42.453 1.00 50.12 434 LEU A C 1
ATOM 2846 O O . LEU A 1 434 ? -39.055 -5.551 41.850 1.00 50.12 434 LEU A O 1
ATOM 2850 N N . VAL A 1 435 ? -40.674 -6.989 42.540 1.00 51.47 435 VAL A N 1
ATOM 2851 C CA . VAL A 1 435 ? -40.266 -8.262 41.862 1.00 51.47 435 VAL A CA 1
ATOM 2852 C C . VAL A 1 435 ? -39.542 -9.329 42.737 1.00 51.47 435 VAL A C 1
ATOM 2854 O O . VAL A 1 435 ? -38.997 -9.038 43.790 1.00 51.47 435 VAL A O 1
ATOM 2857 N N . SER A 1 436 ? -39.653 -10.612 42.350 1.00 53.72 436 SER A N 1
ATOM 2858 C CA . SER A 1 436 ? -39.191 -11.824 43.053 1.00 53.72 436 SER A CA 1
ATOM 2859 C C . SER A 1 436 ? -37.689 -11.844 43.377 1.00 53.72 436 SER A C 1
ATOM 2861 O O . SER A 1 436 ? -36.861 -11.776 42.473 1.00 53.72 436 SER A O 1
ATOM 2863 N N . LEU A 1 437 ? -37.343 -12.027 44.656 1.00 57.88 437 LEU A N 1
ATOM 2864 C CA . LEU A 1 437 ? -35.957 -12.166 45.122 1.00 57.88 437 LEU A CA 1
ATOM 2865 C C . LEU A 1 437 ? -35.664 -13.607 45.562 1.00 57.88 437 LEU A C 1
ATOM 2867 O O . LEU A 1 437 ? -36.383 -14.178 46.388 1.00 57.88 437 LEU A O 1
ATOM 2871 N N . LEU A 1 438 ? -34.572 -14.162 45.036 1.00 59.34 438 LEU A N 1
ATOM 2872 C CA . LEU A 1 438 ? -33.972 -15.432 45.457 1.00 59.34 438 LEU A CA 1
ATOM 2873 C C . LEU A 1 438 ? -32.537 -15.157 45.922 1.00 59.34 438 LEU A C 1
ATOM 2875 O O . LEU A 1 438 ? -31.672 -14.920 45.077 1.00 59.34 438 LEU A O 1
ATOM 2879 N N . LEU A 1 439 ? -32.311 -15.183 47.238 1.00 63.66 439 LEU A N 1
ATOM 2880 C CA . LEU A 1 439 ? -31.020 -14.897 47.879 1.00 63.66 439 LEU A CA 1
ATOM 2881 C C . LEU A 1 439 ? -30.494 -16.114 48.651 1.00 63.66 439 LEU A C 1
ATOM 2883 O O . LEU A 1 439 ? -31.274 -16.804 49.316 1.00 63.66 439 LEU A O 1
ATOM 2887 N N . SER A 1 440 ? -29.179 -16.342 48.586 1.00 60.38 440 SER A N 1
ATOM 2888 C CA . SER A 1 440 ? -28.515 -17.488 49.228 1.00 60.38 440 SER A CA 1
ATOM 2889 C C . SER A 1 440 ? -28.150 -17.247 50.698 1.00 60.38 440 SER A C 1
ATOM 2891 O O . SER A 1 440 ? -28.127 -18.198 51.478 1.00 60.38 440 SER A O 1
ATOM 2893 N N . GLU A 1 441 ? -27.894 -16.008 51.111 1.00 70.38 441 GLU A N 1
ATOM 2894 C CA . GLU A 1 441 ? -27.497 -15.688 52.483 1.00 70.38 441 GLU A CA 1
ATOM 2895 C C . GLU A 1 441 ? -28.441 -14.653 53.101 1.00 70.38 441 GLU A C 1
ATOM 2897 O O . GLU A 1 441 ? -29.496 -15.033 53.609 1.00 70.38 441 GLU A O 1
ATOM 2902 N N . HIS A 1 442 ? -28.092 -13.365 53.073 1.00 70.50 442 HIS A N 1
ATOM 2903 C CA . HIS A 1 442 ? -28.619 -12.381 54.021 1.00 70.50 442 HIS A CA 1
ATOM 2904 C C . HIS A 1 442 ? -29.224 -11.117 53.376 1.00 70.50 442 HIS A C 1
ATOM 2906 O O . HIS A 1 442 ? -28.762 -10.652 52.335 1.00 70.50 442 HIS A O 1
ATOM 2912 N N . ILE A 1 443 ? -30.213 -10.516 54.050 1.00 71.56 443 ILE A N 1
ATOM 2913 C CA . ILE A 1 443 ? -30.730 -9.162 53.783 1.00 71.56 443 ILE A CA 1
ATOM 2914 C C . ILE A 1 443 ? -30.513 -8.279 55.021 1.00 71.56 443 ILE A C 1
ATOM 2916 O O . ILE A 1 443 ? -31.006 -8.643 56.085 1.00 71.56 443 ILE A O 1
ATOM 2920 N N . SER A 1 444 ? -29.884 -7.106 54.878 1.00 73.81 444 SER A N 1
ATOM 2921 C CA . SER A 1 444 ? -29.849 -6.043 55.905 1.00 73.81 444 SER A CA 1
ATOM 2922 C C . SER A 1 444 ? -30.441 -4.758 55.354 1.00 73.81 444 SER A C 1
ATOM 2924 O O . SER A 1 444 ? -29.991 -4.273 54.316 1.00 73.81 444 SER A O 1
ATOM 2926 N N . LEU A 1 445 ? -31.411 -4.186 56.060 1.00 73.69 445 LEU A N 1
ATOM 2927 C CA . LEU A 1 445 ? -31.952 -2.856 55.793 1.00 73.69 445 LEU A CA 1
ATOM 2928 C C . LEU A 1 445 ? -31.826 -2.011 57.064 1.00 73.69 445 LEU A C 1
ATOM 2930 O O . LEU A 1 445 ? -32.377 -2.406 58.090 1.00 73.69 445 LEU A O 1
ATOM 2934 N N . SER A 1 446 ? -31.152 -0.861 56.983 1.00 71.62 446 SER A N 1
ATOM 2935 C CA . SER A 1 446 ? -30.994 0.083 58.099 1.00 71.62 446 SER A CA 1
ATOM 2936 C C . SER A 1 446 ? -31.315 1.518 57.680 1.00 71.62 446 SER A C 1
ATOM 2938 O O . SER A 1 446 ? -30.993 1.912 56.563 1.00 71.62 446 SER A O 1
ATOM 2940 N N . GLU A 1 447 ? -31.906 2.321 58.566 1.00 68.88 447 GLU A N 1
ATOM 2941 C CA . GLU A 1 447 ? -32.061 3.778 58.383 1.00 68.88 447 GLU A CA 1
ATOM 2942 C C . GLU A 1 447 ? -32.776 4.177 57.070 1.00 68.88 447 GLU A C 1
ATOM 2944 O O . GLU A 1 447 ? -32.281 4.992 56.286 1.00 68.88 447 GLU A O 1
ATOM 2949 N N . ALA A 1 448 ? -33.954 3.596 56.797 1.00 63.47 448 ALA A N 1
ATOM 2950 C CA . ALA A 1 448 ? -34.713 3.858 55.564 1.00 63.47 448 ALA A CA 1
ATOM 2951 C C . ALA A 1 448 ? -36.132 4.417 55.800 1.00 63.47 448 ALA A C 1
ATOM 2953 O O . ALA A 1 448 ? -36.859 4.005 56.709 1.00 63.47 448 ALA A O 1
ATOM 2954 N N . ILE A 1 449 ? -36.544 5.366 54.941 1.00 56.31 449 ILE A N 1
ATOM 2955 C CA . ILE A 1 449 ? -37.744 6.208 55.168 1.00 56.31 449 ILE A CA 1
ATOM 2956 C C . ILE A 1 449 ? -39.075 5.551 54.744 1.00 56.31 449 ILE A C 1
ATOM 2958 O O . ILE A 1 449 ? -40.111 5.730 55.381 1.00 56.31 449 ILE A O 1
ATOM 2962 N N . LEU A 1 450 ? -39.095 4.824 53.629 1.00 51.88 450 LEU A N 1
ATOM 2963 C CA . LEU A 1 450 ? -40.300 4.183 53.092 1.00 51.88 450 LEU A CA 1
ATOM 2964 C C . LEU A 1 450 ? -39.851 2.964 52.301 1.00 51.88 450 LEU A C 1
ATOM 2966 O O . LEU A 1 450 ? -39.219 3.136 51.264 1.00 51.88 450 LEU A O 1
ATOM 2970 N N . THR A 1 451 ? -40.156 1.760 52.774 1.00 55.44 451 THR A N 1
ATOM 2971 C CA . THR A 1 451 ? -39.781 0.521 52.088 1.00 55.44 451 THR A CA 1
ATOM 2972 C C . THR A 1 451 ? -41.052 -0.234 51.716 1.00 55.44 451 THR A C 1
ATOM 2974 O O . THR A 1 451 ? -41.737 -0.790 52.576 1.00 55.44 451 THR A O 1
ATOM 2977 N N . VAL A 1 452 ? -41.404 -0.257 50.431 1.00 50.78 452 VAL A N 1
ATOM 2978 C CA . VAL A 1 452 ? -42.492 -1.111 49.933 1.00 50.78 452 VAL A CA 1
ATOM 2979 C C . VAL A 1 452 ? -41.857 -2.302 49.233 1.00 50.78 452 VAL A C 1
ATOM 2981 O O . VAL A 1 452 ? -41.301 -2.183 48.144 1.00 50.78 452 VAL A O 1
ATOM 2984 N N . ILE A 1 453 ? -41.951 -3.472 49.860 1.00 55.38 453 ILE A N 1
ATOM 2985 C CA . ILE A 1 453 ? -41.551 -4.743 49.258 1.00 55.38 453 ILE A CA 1
ATOM 2986 C C . ILE A 1 453 ? -42.814 -5.334 48.633 1.00 55.38 453 ILE A C 1
ATOM 2988 O O . ILE A 1 453 ? -43.589 -6.049 49.272 1.00 55.38 453 ILE A O 1
ATOM 2992 N N . SER A 1 454 ? -43.058 -5.002 47.369 1.00 50.75 454 SER A N 1
ATOM 2993 C CA . SER A 1 454 ? -44.193 -5.529 46.606 1.00 50.75 454 SER A CA 1
ATOM 2994 C C . SER A 1 454 ? -43.704 -6.628 45.670 1.00 50.75 454 SER A C 1
ATOM 2996 O O . SER A 1 454 ? -43.486 -6.446 44.473 1.00 50.75 454 SER A O 1
ATOM 2998 N N . THR A 1 455 ? -43.458 -7.800 46.247 1.00 52.19 455 THR A N 1
ATOM 2999 C CA . THR A 1 455 ? -42.879 -8.939 45.524 1.00 52.19 455 THR A CA 1
ATOM 3000 C C . THR A 1 455 ? -43.932 -10.018 45.327 1.00 52.19 455 THR A C 1
ATOM 3002 O O . THR A 1 455 ? -44.872 -10.130 46.098 1.00 52.19 455 THR A O 1
ATOM 3005 N N . ALA A 1 456 ? -43.821 -10.818 44.268 1.00 49.22 456 ALA A N 1
ATOM 3006 C CA . ALA A 1 456 ? -44.706 -11.972 44.120 1.00 49.22 456 ALA A CA 1
ATOM 3007 C C . ALA A 1 456 ? -44.320 -13.113 45.084 1.00 49.22 456 ALA A C 1
ATOM 3009 O O . ALA A 1 456 ? -45.197 -13.892 45.454 1.00 49.22 456 ALA A O 1
ATOM 3010 N N . GLN A 1 457 ? -43.018 -13.227 45.418 1.00 56.28 457 GLN A N 1
ATOM 3011 C CA . GLN A 1 457 ? -42.389 -14.188 46.343 1.00 56.28 457 GLN A CA 1
ATOM 3012 C C . GLN A 1 457 ? -40.988 -13.677 46.763 1.00 56.28 457 GLN A C 1
ATOM 3014 O O . GLN A 1 457 ? -40.211 -13.290 45.888 1.00 56.28 457 GLN A O 1
ATOM 3019 N N . LEU A 1 458 ? -40.639 -13.738 48.054 1.00 62.41 458 LEU A N 1
ATOM 3020 C CA . LEU A 1 458 ? -39.289 -13.488 48.598 1.00 62.41 458 LEU A CA 1
ATOM 3021 C C . LEU A 1 458 ? -38.784 -14.748 49.323 1.00 62.41 458 LEU A C 1
ATOM 3023 O O . LEU A 1 458 ? -39.460 -15.237 50.231 1.00 62.41 458 LEU A O 1
ATOM 3027 N N . SER A 1 459 ? -37.618 -15.280 48.937 1.00 63.38 459 SER A N 1
ATOM 3028 C CA . SER A 1 459 ? -36.985 -16.436 49.594 1.00 63.38 459 SER A CA 1
ATOM 3029 C C . SER A 1 459 ? -35.523 -16.173 49.959 1.00 63.38 459 SER A C 1
ATOM 3031 O O . SER A 1 459 ? -34.732 -15.830 49.079 1.00 63.38 459 SER A O 1
ATOM 3033 N N . VAL A 1 460 ? -35.174 -16.391 51.228 1.00 65.75 460 VAL A N 1
ATOM 3034 C CA . VAL A 1 460 ? -33.836 -16.174 51.802 1.00 65.75 460 VAL A CA 1
ATOM 3035 C C . VAL A 1 460 ? -33.408 -17.423 52.579 1.00 65.75 460 VAL A C 1
ATOM 3037 O O . VAL A 1 460 ? -34.197 -17.953 53.370 1.00 65.75 460 VAL A O 1
ATOM 3040 N N . SER A 1 461 ? -32.190 -17.930 52.368 1.00 63.88 461 SER A N 1
ATOM 3041 C CA . SER A 1 461 ? -31.707 -19.112 53.107 1.00 63.88 461 SER A CA 1
ATOM 3042 C C . SER A 1 461 ? -31.100 -18.823 54.474 1.00 63.88 461 SER A C 1
ATOM 3044 O O . SER A 1 461 ? -31.164 -19.724 55.295 1.00 63.88 461 SER A O 1
ATOM 3046 N N . SER A 1 462 ? -30.577 -17.627 54.767 1.00 72.00 462 SER A N 1
ATOM 3047 C CA . SER A 1 462 ? -30.093 -17.312 56.119 1.00 72.00 462 SER A CA 1
ATOM 3048 C C . SER A 1 462 ? -30.959 -16.258 56.812 1.00 72.00 462 SER A C 1
ATOM 3050 O O . SER A 1 462 ? -32.084 -16.558 57.225 1.00 72.00 462 SER A O 1
ATOM 3052 N N . THR A 1 463 ? -30.462 -15.030 56.949 1.00 69.56 463 THR A N 1
ATOM 3053 C CA . THR A 1 463 ? -30.980 -14.019 57.877 1.00 69.56 463 THR A CA 1
ATOM 3054 C C . THR A 1 463 ? -31.551 -12.794 57.163 1.00 69.56 463 THR A C 1
ATOM 3056 O O . THR A 1 463 ? -30.958 -12.273 56.224 1.00 69.56 463 THR A O 1
ATOM 3059 N N . VAL A 1 464 ? -32.672 -12.273 57.661 1.00 71.75 464 VAL A N 1
ATOM 3060 C CA . VAL A 1 464 ? -33.229 -10.966 57.291 1.00 71.75 464 VAL A CA 1
ATOM 3061 C C . VAL A 1 464 ? -33.191 -10.048 58.514 1.00 71.75 464 VAL A C 1
ATOM 3063 O O . VAL A 1 464 ? -33.848 -10.334 59.513 1.00 71.75 464 VAL A O 1
ATOM 3066 N N . ALA A 1 465 ? -32.439 -8.951 58.435 1.00 71.12 465 ALA A N 1
ATOM 3067 C CA . ALA A 1 465 ? -32.291 -7.934 59.470 1.00 71.12 465 ALA A CA 1
ATOM 3068 C C . ALA A 1 465 ? -32.872 -6.586 59.017 1.00 71.12 465 ALA A C 1
ATOM 3070 O O . ALA A 1 465 ? -32.539 -6.082 57.948 1.00 71.12 465 ALA A O 1
ATOM 3071 N N . LEU A 1 466 ? -33.758 -6.020 59.835 1.00 73.38 466 LEU A N 1
ATOM 3072 C CA . LEU A 1 466 ? -34.505 -4.795 59.558 1.00 73.38 466 LEU A CA 1
ATOM 3073 C C . LEU A 1 466 ? -34.381 -3.850 60.762 1.00 73.38 466 LEU A C 1
ATOM 3075 O O . LEU A 1 466 ? -34.900 -4.181 61.829 1.00 73.38 466 LEU A O 1
ATOM 3079 N N . THR A 1 467 ? -33.705 -2.710 60.614 1.00 68.38 467 THR A N 1
ATOM 3080 C CA . THR A 1 467 ? -33.406 -1.765 61.707 1.00 68.38 467 THR A CA 1
ATOM 3081 C C . THR A 1 467 ? -33.770 -0.326 61.334 1.00 68.38 467 THR A C 1
ATOM 3083 O O . THR A 1 467 ? -33.508 0.112 60.219 1.00 68.38 467 THR A O 1
ATOM 3086 N N . GLU A 1 468 ? -34.373 0.431 62.255 1.00 68.12 468 GLU A N 1
ATOM 3087 C CA . GLU A 1 468 ? -34.638 1.876 62.090 1.00 68.12 468 GLU A CA 1
ATOM 3088 C C . GLU A 1 468 ? -35.447 2.229 60.816 1.00 68.12 468 GLU A C 1
ATOM 3090 O O . GLU A 1 468 ? -35.053 3.058 59.991 1.00 68.12 468 GLU A O 1
ATOM 3095 N N . LEU A 1 469 ? -36.601 1.575 60.629 1.00 65.38 469 LEU A N 1
ATOM 3096 C CA . LEU A 1 469 ? -37.442 1.715 59.429 1.00 65.38 469 LEU A CA 1
ATOM 3097 C C . LEU A 1 469 ? -38.745 2.470 59.721 1.00 65.38 469 LEU A C 1
ATOM 3099 O O . LEU A 1 469 ? -39.432 2.196 60.706 1.00 65.38 469 LEU A O 1
ATOM 3103 N N . THR A 1 470 ? -39.151 3.396 58.843 1.00 61.56 470 THR A N 1
ATOM 3104 C CA . THR A 1 470 ? -40.345 4.233 59.106 1.00 61.56 470 THR A CA 1
ATOM 3105 C C . THR A 1 470 ? -41.671 3.592 58.669 1.00 61.56 470 THR A C 1
ATOM 3107 O O . THR A 1 470 ? -42.675 3.759 59.357 1.00 61.56 470 THR A O 1
ATOM 3110 N N . ILE A 1 471 ? -41.717 2.860 57.549 1.00 56.38 471 ILE A N 1
ATOM 3111 C CA . ILE A 1 471 ? -42.903 2.114 57.071 1.00 56.38 471 ILE A CA 1
ATOM 3112 C C . ILE A 1 471 ? -42.436 0.896 56.266 1.00 56.38 471 ILE A C 1
ATOM 3114 O O . ILE A 1 471 ? -41.645 1.059 55.336 1.00 56.38 471 ILE A O 1
ATOM 3118 N N . ILE A 1 472 ? -42.980 -0.291 56.563 1.00 57.66 472 ILE A N 1
ATOM 3119 C CA . ILE A 1 472 ? -42.719 -1.529 55.820 1.00 57.66 472 ILE A CA 1
ATOM 3120 C C . ILE A 1 472 ? -44.044 -2.156 55.369 1.00 57.66 472 ILE A C 1
ATOM 3122 O O . ILE A 1 472 ? -44.847 -2.587 56.195 1.00 57.66 472 ILE A O 1
ATOM 3126 N N . ASN A 1 473 ? -44.231 -2.274 54.053 1.00 58.22 473 ASN A N 1
ATOM 3127 C CA . ASN A 1 473 ? -45.319 -3.052 53.452 1.00 58.22 473 ASN A CA 1
ATOM 3128 C C . ASN A 1 473 ? -44.746 -4.272 52.723 1.00 58.22 473 ASN A C 1
ATOM 3130 O O . ASN A 1 473 ? -44.162 -4.113 51.650 1.00 58.22 473 ASN A O 1
ATOM 3134 N N . LEU A 1 474 ? -44.937 -5.480 53.266 1.00 59.00 474 LEU A N 1
ATOM 3135 C CA . LEU A 1 474 ? -44.622 -6.737 52.577 1.00 59.00 474 LEU A CA 1
ATOM 3136 C C . LEU A 1 474 ? -45.882 -7.311 51.921 1.00 59.00 474 LEU A C 1
ATOM 3138 O O . LEU A 1 474 ? -46.726 -7.933 52.568 1.00 59.00 474 LEU A O 1
ATOM 3142 N N . LEU A 1 475 ? -46.013 -7.146 50.609 1.00 53.06 475 LEU A N 1
ATOM 3143 C CA . LEU A 1 475 ? -47.180 -7.626 49.873 1.00 53.06 475 LEU A CA 1
ATOM 3144 C C . LEU A 1 475 ? -46.893 -9.007 49.266 1.00 53.06 475 LEU A C 1
ATOM 3146 O O . LEU A 1 475 ? -46.285 -9.094 48.217 1.00 53.06 475 LEU A O 1
ATOM 3150 N N . MET A 1 476 ? -47.401 -10.053 49.934 1.00 56.12 476 MET A N 1
ATOM 3151 C CA . MET A 1 476 ? -47.639 -11.436 49.465 1.00 56.12 476 MET A CA 1
ATOM 3152 C C . MET A 1 476 ? -46.412 -12.367 49.240 1.00 56.12 476 MET A C 1
ATOM 3154 O O . MET A 1 476 ? -45.861 -12.466 48.157 1.00 56.12 476 MET A O 1
ATOM 3158 N N . GLN A 1 477 ? -46.143 -13.189 50.272 1.00 58.06 477 GLN A N 1
ATOM 3159 C CA . GLN A 1 477 ? -45.271 -14.384 50.370 1.00 58.06 477 GLN A CA 1
ATOM 3160 C C . GLN A 1 477 ? -43.776 -14.161 50.715 1.00 58.06 477 GLN A C 1
ATOM 3162 O O . GLN A 1 477 ? -42.966 -13.834 49.853 1.00 58.06 477 GLN A O 1
ATOM 3167 N N . LEU A 1 478 ? -43.406 -14.454 51.974 1.00 64.38 478 LEU A N 1
ATOM 3168 C CA . LEU A 1 478 ? -42.032 -14.423 52.510 1.00 64.38 478 LEU A CA 1
ATOM 3169 C C . LEU A 1 478 ? -41.621 -15.819 53.020 1.00 64.38 478 LEU A C 1
ATOM 3171 O O . LEU A 1 478 ? -42.360 -16.438 53.784 1.00 64.38 478 LEU A O 1
ATOM 3175 N N . SER A 1 479 ? -40.447 -16.306 52.620 1.00 64.06 479 SER A N 1
ATOM 3176 C CA . SER A 1 479 ? -39.823 -17.539 53.113 1.00 64.06 479 SER A CA 1
ATOM 3177 C C . SER A 1 479 ? -38.400 -17.254 53.590 1.00 64.06 479 SER A C 1
ATOM 3179 O O . SER A 1 479 ? -37.573 -16.823 52.793 1.00 64.06 479 SER A O 1
ATOM 3181 N N . VAL A 1 480 ? -38.086 -17.522 54.854 1.00 66.25 480 VAL A N 1
ATOM 3182 C CA . VAL A 1 480 ? -36.741 -17.320 55.423 1.00 66.25 480 VAL A CA 1
ATOM 3183 C C . VAL A 1 480 ? -36.311 -18.595 56.136 1.00 66.25 480 VAL A C 1
ATOM 3185 O O . VAL A 1 480 ? -37.086 -19.128 56.927 1.00 66.25 480 VAL A O 1
ATOM 3188 N N . SER A 1 481 ? -35.118 -19.121 55.847 1.00 66.19 481 SER A N 1
ATOM 3189 C CA . SER A 1 481 ? -34.750 -20.440 56.380 1.00 66.19 481 SER A CA 1
ATOM 3190 C C . SER A 1 481 ? -34.096 -20.398 57.768 1.00 66.19 481 SER A C 1
ATOM 3192 O O . SER A 1 481 ? -34.319 -21.322 58.542 1.00 66.19 481 SER A O 1
ATOM 3194 N N . GLU A 1 482 ? -33.393 -19.331 58.148 1.00 68.06 482 GLU A N 1
ATOM 3195 C CA . GLU A 1 482 ? -32.813 -19.220 59.497 1.00 68.06 482 GLU A CA 1
ATOM 3196 C C . GLU A 1 482 ? -33.567 -18.171 60.331 1.00 68.06 482 GLU A C 1
ATOM 3198 O O . GLU A 1 482 ? -34.469 -18.514 61.100 1.00 68.06 482 GLU A O 1
ATOM 3203 N N . GLN A 1 483 ? -33.277 -16.879 60.150 1.00 71.00 483 GLN A N 1
ATOM 3204 C CA . GLN A 1 483 ? -33.691 -15.844 61.105 1.00 71.00 483 GLN A CA 1
ATOM 3205 C C . GLN A 1 483 ? -34.348 -14.623 60.449 1.00 71.00 483 GLN A C 1
ATOM 3207 O O . GLN A 1 483 ? -33.838 -14.069 59.481 1.00 71.00 483 GLN A O 1
ATOM 3212 N N . LEU A 1 484 ? -35.429 -14.121 61.051 1.00 70.31 484 LEU A N 1
ATOM 3213 C CA . LEU A 1 484 ? -35.966 -12.778 60.803 1.00 70.31 484 LEU A CA 1
ATOM 3214 C C . LEU A 1 484 ? -35.824 -11.915 62.070 1.00 70.31 484 LEU A C 1
ATOM 3216 O O . LEU A 1 484 ? -36.424 -12.229 63.100 1.00 70.31 484 LEU A O 1
ATOM 3220 N N . SER A 1 485 ? -35.061 -10.822 62.005 1.00 69.81 485 SER A N 1
ATOM 3221 C CA . SER A 1 485 ? -34.917 -9.846 63.094 1.00 69.81 485 SER A CA 1
ATOM 3222 C C . SER A 1 485 ? -35.398 -8.461 62.677 1.00 69.81 485 SER A C 1
ATOM 3224 O O . SER A 1 485 ? -34.906 -7.905 61.696 1.00 69.81 485 SER A O 1
ATOM 3226 N N . VAL A 1 486 ? -36.315 -7.891 63.456 1.00 68.44 486 VAL A N 1
ATOM 3227 C CA . VAL A 1 486 ? -36.846 -6.537 63.265 1.00 68.44 486 VAL A CA 1
ATOM 3228 C C . VAL A 1 486 ? -36.600 -5.720 64.529 1.00 68.44 486 VAL A C 1
ATOM 3230 O O . VAL A 1 486 ? -36.969 -6.155 65.621 1.00 68.44 486 VAL A O 1
ATOM 3233 N N . ALA A 1 487 ? -35.994 -4.545 64.400 1.00 62.78 487 ALA A N 1
ATOM 3234 C CA . ALA A 1 487 ? -35.812 -3.605 65.496 1.00 62.78 487 ALA A CA 1
ATOM 3235 C C . ALA A 1 487 ? -36.186 -2.183 65.063 1.00 62.78 487 ALA A C 1
ATOM 3237 O O . ALA A 1 487 ? -35.880 -1.776 63.945 1.00 62.78 487 ALA A O 1
ATOM 3238 N N . GLU A 1 488 ? -36.840 -1.427 65.947 1.00 64.31 488 GLU A N 1
ATOM 3239 C CA . GLU A 1 488 ? -37.101 0.010 65.751 1.00 64.31 488 GLU A CA 1
ATOM 3240 C C . GLU A 1 488 ? -37.886 0.333 64.459 1.00 64.31 488 GLU A C 1
ATOM 3242 O O . GLU A 1 488 ? -37.675 1.356 63.806 1.00 64.31 488 GLU A O 1
ATOM 3247 N N . ALA A 1 489 ? -38.810 -0.553 64.066 1.00 60.44 489 ALA A N 1
ATOM 3248 C CA . ALA A 1 489 ? -39.691 -0.348 62.917 1.00 60.44 489 ALA A CA 1
ATOM 3249 C C . ALA A 1 489 ? -41.007 0.323 63.346 1.00 60.44 489 ALA A C 1
ATOM 3251 O O . ALA A 1 489 ? -41.745 -0.211 64.175 1.00 60.44 489 ALA A O 1
ATOM 3252 N N . LEU A 1 490 ? -41.339 1.475 62.756 1.00 57.03 490 LEU A N 1
ATOM 3253 C CA . LEU A 1 490 ? -42.488 2.292 63.173 1.00 57.03 490 LEU A CA 1
ATOM 3254 C C . LEU A 1 490 ? -43.848 1.728 62.713 1.00 57.03 490 LEU A C 1
ATOM 3256 O O . LEU A 1 490 ? -44.846 1.931 63.407 1.00 57.03 490 LEU A O 1
ATOM 3260 N N . ASN A 1 491 ? -43.903 1.003 61.587 1.00 57.91 491 ASN A N 1
ATOM 3261 C CA . ASN A 1 491 ? -45.093 0.270 61.138 1.00 57.91 491 ASN A CA 1
ATOM 3262 C C . ASN A 1 491 ? -44.704 -0.953 60.279 1.00 57.91 491 ASN A C 1
ATOM 3264 O O . ASN A 1 491 ? -44.043 -0.777 59.251 1.00 57.91 491 ASN A O 1
ATOM 3268 N N . LEU A 1 492 ? -45.105 -2.165 60.685 1.00 57.31 492 LEU A N 1
ATOM 3269 C CA . LEU A 1 492 ? -44.799 -3.427 59.993 1.00 57.31 492 LEU A CA 1
ATOM 3270 C C . LEU A 1 492 ? -46.084 -4.190 59.627 1.00 57.31 492 LEU A C 1
ATOM 3272 O O . LEU A 1 492 ? -46.744 -4.747 60.507 1.00 57.31 492 LEU A O 1
ATOM 3276 N N . ASP A 1 493 ? -46.371 -4.301 58.326 1.00 58.41 493 ASP A N 1
ATOM 3277 C CA . ASP A 1 493 ? -47.414 -5.187 57.787 1.00 58.41 493 ASP A CA 1
ATOM 3278 C C . ASP A 1 493 ? -46.797 -6.500 57.264 1.00 58.41 493 ASP A C 1
ATOM 3280 O O . ASP A 1 493 ? -46.081 -6.518 56.257 1.00 58.41 493 ASP A O 1
ATOM 3284 N N . ILE A 1 494 ? -47.072 -7.619 57.953 1.00 57.38 494 ILE A N 1
ATOM 3285 C CA . ILE A 1 494 ? -46.544 -8.959 57.623 1.00 57.38 494 ILE A CA 1
ATOM 3286 C C . ILE A 1 494 ? -47.473 -9.660 56.605 1.00 57.38 494 ILE A C 1
ATOM 3288 O O . ILE A 1 494 ? -48.695 -9.656 56.782 1.00 57.38 494 ILE A O 1
ATOM 3292 N N . PRO A 1 495 ? -46.945 -10.325 55.554 1.00 57.16 495 PRO A N 1
ATOM 3293 C CA . PRO A 1 495 ? -47.771 -10.930 54.512 1.00 57.16 495 PRO A CA 1
ATOM 3294 C C . PRO A 1 495 ? -48.548 -12.153 55.021 1.00 57.16 495 PRO A C 1
ATOM 3296 O O . PRO A 1 495 ? -48.073 -12.904 55.868 1.00 57.16 495 PRO A O 1
ATOM 3299 N N . THR A 1 496 ? -49.695 -12.443 54.397 1.00 50.84 496 THR A N 1
ATOM 3300 C CA . THR A 1 496 ? -50.603 -13.567 54.724 1.00 50.84 496 THR A CA 1
ATOM 3301 C C . THR A 1 496 ? -50.025 -14.979 54.578 1.00 50.84 496 THR A C 1
ATOM 3303 O O . THR A 1 496 ? -50.687 -15.941 54.941 1.00 50.84 496 THR A O 1
ATOM 3306 N N . ASN A 1 497 ? -48.806 -15.134 54.056 1.00 52.62 497 ASN A N 1
ATOM 3307 C CA . ASN A 1 497 ? -48.108 -16.414 53.920 1.00 52.62 497 ASN A CA 1
ATOM 3308 C C . ASN A 1 497 ? -46.621 -16.214 54.255 1.00 52.62 497 ASN A C 1
ATOM 3310 O O . ASN A 1 497 ? -45.821 -15.898 53.373 1.00 52.62 497 ASN A O 1
ATOM 3314 N N . LEU A 1 498 ? -46.268 -16.373 55.530 1.00 57.34 498 LEU A N 1
ATOM 3315 C CA . LEU A 1 498 ? -44.897 -16.340 56.042 1.00 57.34 498 LEU A CA 1
ATOM 3316 C C . LEU A 1 498 ? -44.441 -17.767 56.375 1.00 57.34 498 LEU A C 1
ATOM 3318 O O . LEU A 1 498 ? -45.100 -18.435 57.166 1.00 57.34 498 LEU A O 1
ATOM 3322 N N . SER A 1 499 ? -43.327 -18.223 55.800 1.00 57.00 499 SER A N 1
ATOM 3323 C CA . SER A 1 499 ? -42.684 -19.507 56.113 1.00 57.00 499 SER A CA 1
ATOM 3324 C C . SER A 1 499 ? -41.313 -19.260 56.736 1.00 57.00 499 SER A C 1
ATOM 3326 O O . SER A 1 499 ? -40.489 -18.563 56.153 1.00 57.00 499 SER A O 1
ATOM 3328 N N . LEU A 1 500 ? -41.062 -19.847 57.902 1.00 58.97 500 LEU A N 1
ATOM 3329 C CA . LEU A 1 500 ? -39.817 -19.711 58.660 1.00 58.97 500 LEU A CA 1
ATOM 3330 C C . LEU A 1 500 ? -39.391 -21.073 59.193 1.00 58.97 500 LEU A C 1
ATOM 3332 O O . LEU A 1 500 ? -40.277 -21.822 59.605 1.00 58.97 500 LEU A O 1
ATOM 3336 N N . SER A 1 501 ? -38.089 -21.372 59.232 1.00 53.28 501 SER A N 1
ATOM 3337 C CA . SER A 1 501 ? -37.596 -22.630 59.824 1.00 53.28 501 SER A CA 1
ATOM 3338 C C . SER A 1 501 ? -36.911 -22.516 61.185 1.00 53.28 501 SER A C 1
ATOM 3340 O O . SER A 1 501 ? -36.942 -23.522 61.884 1.00 53.28 501 SER A O 1
ATOM 3342 N N . GLU A 1 502 ? -36.386 -21.362 61.628 1.00 59.69 502 GLU A N 1
ATOM 3343 C CA . GLU A 1 502 ? -35.728 -21.295 62.952 1.00 59.69 502 GLU A CA 1
ATOM 3344 C C . GLU A 1 502 ? -36.233 -20.178 63.888 1.00 59.69 502 GLU A C 1
ATOM 3346 O O . GLU A 1 502 ? -36.838 -20.514 64.910 1.00 59.69 502 GLU A O 1
ATOM 3351 N N . PHE A 1 503 ? -36.037 -18.882 63.581 1.00 58.47 503 PHE A N 1
ATOM 3352 C CA . PHE A 1 503 ? -36.233 -17.789 64.562 1.00 58.47 503 PHE A CA 1
ATOM 3353 C C . PHE A 1 503 ? -36.968 -16.538 64.034 1.00 58.47 503 PHE A C 1
ATOM 3355 O O . PHE A 1 503 ? -36.734 -16.081 62.914 1.00 58.47 503 PHE A O 1
ATOM 3362 N N . ILE A 1 504 ? -37.785 -15.907 64.896 1.00 61.25 504 ILE A N 1
ATOM 3363 C CA . ILE A 1 504 ? -38.256 -14.511 64.742 1.00 61.25 504 ILE A CA 1
ATOM 3364 C C . ILE A 1 504 ? -37.933 -13.712 66.007 1.00 61.25 504 ILE A C 1
ATOM 3366 O O . ILE A 1 504 ? -38.266 -14.154 67.109 1.00 61.25 504 ILE A O 1
ATOM 3370 N N . THR A 1 505 ? -37.364 -12.513 65.847 1.00 63.06 505 THR A N 1
ATOM 3371 C CA . THR A 1 505 ? -37.166 -11.544 66.938 1.00 63.06 505 THR A CA 1
ATOM 3372 C C . THR A 1 505 ? -37.693 -10.164 66.545 1.00 63.06 505 THR A C 1
ATOM 3374 O O . THR A 1 505 ? -37.287 -9.634 65.514 1.00 63.06 505 THR A O 1
ATOM 3377 N N . THR A 1 506 ? -38.556 -9.559 67.369 1.00 58.66 506 THR A N 1
ATOM 3378 C CA . THR A 1 506 ? -38.994 -8.159 67.205 1.00 58.66 506 THR A CA 1
ATOM 3379 C C . THR A 1 506 ? -38.690 -7.336 68.460 1.00 58.66 506 THR A C 1
ATOM 3381 O O . THR A 1 506 ? -39.080 -7.737 69.558 1.00 58.66 506 THR A O 1
ATOM 3384 N N . ILE A 1 507 ? -38.018 -6.190 68.322 1.00 58.78 507 ILE A N 1
ATOM 3385 C CA . ILE A 1 507 ? -37.628 -5.303 69.435 1.00 58.78 507 ILE A CA 1
ATOM 3386 C C . ILE A 1 507 ? -38.101 -3.871 69.130 1.00 58.78 507 ILE A C 1
ATOM 3388 O O . ILE A 1 507 ? -37.922 -3.388 68.018 1.00 58.78 507 ILE A O 1
ATOM 3392 N N . ASP A 1 508 ? -38.729 -3.208 70.105 1.00 56.72 508 ASP A N 1
ATOM 3393 C CA . ASP A 1 508 ? -39.091 -1.776 70.053 1.00 56.72 508 ASP A CA 1
ATOM 3394 C C . ASP A 1 508 ? -39.831 -1.337 68.766 1.00 56.72 508 ASP A C 1
ATOM 3396 O O . ASP A 1 508 ? -39.461 -0.385 68.085 1.00 56.72 508 ASP A O 1
ATOM 3400 N N . SER A 1 509 ? -40.852 -2.102 68.363 1.00 57.34 509 SER A N 1
ATOM 3401 C CA . SER A 1 509 ? -41.632 -1.862 67.137 1.00 57.34 509 SER A CA 1
ATOM 3402 C C . SER A 1 509 ? -43.104 -1.597 67.503 1.00 57.34 509 SER A C 1
ATOM 3404 O O . SER A 1 509 ? -43.840 -2.549 67.770 1.00 57.34 509 SER A O 1
ATOM 3406 N N . PRO A 1 510 ? -43.559 -0.328 67.570 1.00 47.19 510 PRO A N 1
ATOM 3407 C CA . PRO A 1 510 ? -44.815 0.049 68.233 1.00 47.19 510 PRO A CA 1
ATOM 3408 C C . PRO A 1 510 ? -46.104 -0.420 67.534 1.00 47.19 510 PRO A C 1
ATOM 3410 O O . PRO A 1 510 ? -47.158 -0.440 68.171 1.00 47.19 510 PRO A O 1
ATOM 3413 N N . LEU A 1 511 ? -46.062 -0.791 66.249 1.00 48.97 511 LEU A N 1
ATOM 3414 C CA . LEU A 1 511 ? -47.241 -1.216 65.486 1.00 48.97 511 LEU A CA 1
ATOM 3415 C C . LEU A 1 511 ? -46.880 -2.375 64.542 1.00 48.97 511 LEU A C 1
ATOM 3417 O O . LEU A 1 511 ? -46.204 -2.184 63.532 1.00 48.97 511 LEU A O 1
ATOM 3421 N N . VAL A 1 512 ? -47.322 -3.585 64.896 1.00 50.81 512 VAL A N 1
ATOM 3422 C CA . VAL A 1 512 ? -47.158 -4.802 64.086 1.00 50.81 512 VAL A CA 1
ATOM 3423 C C . VAL A 1 512 ? -48.540 -5.357 63.762 1.00 50.81 512 VAL A C 1
ATOM 3425 O O . VAL A 1 512 ? -49.267 -5.768 64.669 1.00 50.81 512 VAL A O 1
ATOM 3428 N N . THR A 1 513 ? -48.893 -5.412 62.481 1.00 49.69 513 THR A N 1
ATOM 3429 C CA . THR A 1 513 ? -50.157 -5.997 62.016 1.00 49.69 513 THR A CA 1
ATOM 3430 C C . THR A 1 513 ? -49.899 -7.413 61.502 1.00 49.69 513 THR A C 1
ATOM 3432 O O . THR A 1 513 ? -49.151 -7.628 60.545 1.00 49.69 513 THR A O 1
ATOM 3435 N N . LEU A 1 514 ? -50.499 -8.408 62.164 1.00 50.56 514 LEU A N 1
ATOM 3436 C CA . LEU A 1 514 ? -50.399 -9.821 61.787 1.00 50.56 514 LEU A CA 1
ATOM 3437 C C . LEU A 1 514 ? -51.558 -10.222 60.855 1.00 50.56 514 LEU A C 1
ATOM 3439 O O . LEU A 1 514 ? -52.673 -9.733 61.031 1.00 50.56 514 LEU A O 1
ATOM 3443 N N . PRO A 1 515 ? -51.337 -11.133 59.891 1.00 46.38 515 PRO A N 1
ATOM 3444 C CA . PRO A 1 515 ? -52.383 -11.588 58.976 1.00 46.38 515 PRO A CA 1
ATOM 3445 C C . PRO A 1 515 ? -53.404 -12.543 59.622 1.00 46.38 515 PRO A C 1
ATOM 3447 O O . PRO A 1 515 ? -53.083 -13.288 60.547 1.00 46.38 515 PRO A O 1
ATOM 3450 N N . ASP A 1 516 ? -54.602 -12.617 59.026 1.00 39.09 516 ASP A N 1
ATOM 3451 C CA . ASP A 1 516 ? -55.731 -13.479 59.437 1.00 39.09 516 ASP A CA 1
ATOM 3452 C C . ASP A 1 516 ? -55.436 -14.995 59.435 1.00 39.09 516 ASP A C 1
ATOM 3454 O O . ASP A 1 516 ? -56.181 -15.775 60.029 1.00 39.09 516 ASP A O 1
ATOM 3458 N N . ALA A 1 517 ? -54.380 -15.433 58.742 1.00 39.56 517 ALA A N 1
ATOM 3459 C CA . ALA A 1 517 ? -53.944 -16.825 58.677 1.00 39.56 517 ALA A CA 1
ATOM 3460 C C . ALA A 1 517 ? -52.414 -16.891 58.582 1.00 39.56 517 ALA A C 1
ATOM 3462 O O . ALA A 1 517 ? -51.835 -16.681 57.523 1.00 39.56 517 ALA A O 1
ATOM 3463 N N . LEU A 1 518 ? -51.752 -17.199 59.693 1.00 43.47 518 LEU A N 1
ATOM 3464 C CA . LEU A 1 518 ? -50.306 -17.399 59.767 1.00 43.47 518 LEU A CA 1
ATOM 3465 C C . LEU A 1 518 ? -50.018 -18.912 59.761 1.00 43.47 518 LEU A C 1
ATOM 3467 O O . LEU A 1 518 ? -50.492 -19.612 60.651 1.00 43.47 518 LEU A O 1
ATOM 3471 N N . ILE A 1 519 ? -49.293 -19.440 58.765 1.00 42.69 519 ILE A N 1
ATOM 3472 C CA . ILE A 1 519 ? -48.865 -20.856 58.722 1.00 42.69 519 ILE A CA 1
ATOM 3473 C C . ILE A 1 519 ? -47.368 -20.923 59.033 1.00 42.69 519 ILE A C 1
ATOM 3475 O O . ILE A 1 519 ? -46.540 -20.871 58.132 1.00 42.69 519 ILE A O 1
ATOM 3479 N N . ILE A 1 520 ? -47.023 -21.068 60.310 1.00 46.78 520 ILE A N 1
ATOM 3480 C CA . ILE A 1 520 ? -45.640 -21.294 60.750 1.00 46.78 520 ILE A CA 1
ATOM 3481 C C . ILE A 1 520 ? -45.392 -22.803 60.835 1.00 46.78 520 ILE A C 1
ATOM 3483 O O . ILE A 1 520 ? -46.069 -23.488 61.599 1.00 46.78 520 ILE A O 1
ATOM 3487 N N . ASN A 1 521 ? -44.430 -23.328 60.074 1.00 41.25 521 ASN A N 1
ATOM 3488 C CA . ASN A 1 521 ? -44.030 -24.736 60.121 1.00 41.25 521 ASN A CA 1
ATOM 3489 C C . ASN A 1 521 ? -42.588 -24.850 60.641 1.00 41.25 521 ASN A C 1
ATOM 3491 O O . ASN A 1 521 ? -41.680 -24.401 59.964 1.00 41.25 521 ASN A O 1
ATOM 3495 N N . GLN A 1 522 ? -42.384 -25.541 61.770 1.00 42.88 522 GLN A N 1
ATOM 3496 C CA . GLN A 1 522 ? -41.071 -25.953 62.315 1.00 42.88 522 GLN A CA 1
ATOM 3497 C C . GLN A 1 522 ? -40.186 -24.889 62.999 1.00 42.88 522 GLN A C 1
ATOM 3499 O O . GLN A 1 522 ? -39.052 -25.211 63.324 1.00 42.88 522 GLN A O 1
ATOM 3504 N N . VAL A 1 523 ? -40.684 -23.697 63.335 1.00 46.09 523 VAL A N 1
ATOM 3505 C CA . VAL A 1 523 ? -39.896 -22.674 64.066 1.00 46.09 523 VAL A CA 1
ATOM 3506 C C . VAL A 1 523 ? -39.418 -23.178 65.436 1.00 46.09 523 VAL A C 1
ATOM 3508 O O . VAL A 1 523 ? -40.226 -23.675 66.226 1.00 46.09 523 VAL A O 1
ATOM 3511 N N . GLU A 1 524 ? -38.123 -23.031 65.732 1.00 42.78 524 GLU A N 1
ATOM 3512 C CA . GLU A 1 524 ? -37.532 -23.367 67.034 1.00 42.78 524 GLU A CA 1
ATOM 3513 C C . GLU A 1 524 ? -37.991 -22.379 68.114 1.00 42.78 524 GLU A C 1
ATOM 3515 O O . GLU A 1 524 ? -38.519 -22.812 69.142 1.00 42.78 524 GLU A O 1
ATOM 3520 N N . SER A 1 525 ? -37.901 -21.060 67.885 1.00 46.81 525 SER A N 1
ATOM 3521 C CA . SER A 1 525 ? -38.428 -20.089 68.857 1.00 46.81 525 SER A CA 1
ATOM 3522 C C . SER A 1 525 ? -38.901 -18.744 68.296 1.00 46.81 525 SER A C 1
ATOM 3524 O O . SER A 1 525 ? -38.470 -18.287 67.238 1.00 46.81 525 SER A O 1
ATOM 3526 N N . VAL A 1 526 ? -39.815 -18.100 69.031 1.00 51.47 526 VAL A N 1
ATOM 3527 C CA . VAL A 1 526 ? -40.362 -16.764 68.729 1.00 51.47 526 VAL A CA 1
ATOM 3528 C C . VAL A 1 526 ? -40.173 -15.850 69.940 1.00 51.47 526 VAL A C 1
ATOM 3530 O O . VAL A 1 526 ? -40.644 -16.185 71.030 1.00 51.47 526 VAL A O 1
ATOM 3533 N N . SER A 1 527 ? -39.540 -14.687 69.745 1.00 47.81 527 SER A N 1
ATOM 3534 C CA . SER A 1 527 ? -39.398 -13.645 70.770 1.00 47.81 527 SER A CA 1
ATOM 3535 C C . SER A 1 527 ? -40.044 -12.334 70.323 1.00 47.81 527 SER A C 1
ATOM 3537 O O . SER A 1 527 ? -39.625 -11.734 69.332 1.00 47.81 527 SER A O 1
ATOM 3539 N N . VAL A 1 528 ? -41.059 -11.884 71.065 1.00 49.91 528 VAL A N 1
ATOM 3540 C CA . VAL A 1 528 ? -41.785 -10.635 70.789 1.00 49.91 528 VAL A CA 1
ATOM 3541 C C . VAL A 1 528 ? -41.544 -9.636 71.927 1.00 49.91 528 VAL A C 1
ATOM 3543 O O . VAL A 1 528 ? -41.791 -9.947 73.097 1.00 49.91 528 VAL A O 1
ATOM 3546 N N . GLY A 1 529 ? -41.026 -8.454 71.582 1.00 46.84 529 GLY A N 1
ATOM 3547 C CA . GLY A 1 529 ? -40.885 -7.291 72.465 1.00 46.84 529 GLY A CA 1
ATOM 3548 C C . GLY A 1 529 ? -42.193 -6.516 72.695 1.00 46.84 529 GLY A C 1
ATOM 3549 O O . GLY A 1 529 ? -43.279 -7.055 72.495 1.00 46.84 529 GLY A O 1
ATOM 3550 N N . GLU A 1 530 ? -42.082 -5.257 73.136 1.00 42.72 530 GLU A N 1
ATOM 3551 C CA . GLU A 1 530 ? -43.214 -4.408 73.551 1.00 42.72 530 GLU A CA 1
ATOM 3552 C C . GLU A 1 530 ? -44.330 -4.318 72.485 1.00 42.72 530 GLU A C 1
ATOM 3554 O O . GLU A 1 530 ? -44.112 -3.864 71.364 1.00 42.72 530 GLU A O 1
ATOM 3559 N N . LEU A 1 531 ? -45.548 -4.738 72.849 1.00 39.88 531 LEU A N 1
ATOM 3560 C CA . LEU A 1 531 ? -46.752 -4.724 72.001 1.00 39.88 531 LEU A CA 1
ATOM 3561 C C . LEU A 1 531 ? -47.713 -3.615 72.463 1.00 39.88 531 LEU A C 1
ATOM 3563 O O . LEU A 1 531 ? -48.278 -3.707 73.557 1.00 39.88 531 LEU A O 1
ATOM 3567 N N . PHE A 1 532 ? -47.936 -2.588 71.632 1.00 36.72 532 PHE A N 1
ATOM 3568 C CA . PHE A 1 532 ? -48.737 -1.410 72.011 1.00 36.72 532 PHE A CA 1
ATOM 3569 C C . PHE A 1 532 ? -50.224 -1.456 71.608 1.00 36.72 532 PHE A C 1
ATOM 3571 O O . PHE A 1 532 ? -51.019 -0.735 72.210 1.00 36.72 532 PHE A O 1
ATOM 3578 N N . SER A 1 533 ? -50.649 -2.299 70.658 1.00 38.59 533 SER A N 1
ATOM 3579 C CA . SER A 1 533 ? -52.074 -2.481 70.319 1.00 38.59 533 SER A CA 1
ATOM 3580 C C . SER A 1 533 ? -52.287 -3.710 69.431 1.00 38.59 533 SER A C 1
ATOM 3582 O O . SER A 1 533 ? -51.714 -3.780 68.350 1.00 38.59 533 SER A O 1
ATOM 3584 N N . ALA A 1 534 ? -53.129 -4.657 69.854 1.00 39.47 534 ALA A N 1
ATOM 3585 C CA . ALA A 1 534 ? -53.576 -5.773 69.022 1.00 39.47 534 ALA A CA 1
ATOM 3586 C C . ALA A 1 534 ? -55.061 -5.581 68.686 1.00 39.47 534 ALA A C 1
ATOM 3588 O O . ALA A 1 534 ? -55.920 -5.816 69.538 1.00 39.47 534 ALA A O 1
ATOM 3589 N N . ASP A 1 535 ? -55.368 -5.157 67.459 1.00 37.34 535 ASP A N 1
ATOM 3590 C CA . ASP A 1 535 ? -56.705 -5.383 66.910 1.00 37.34 535 ASP A CA 1
ATOM 3591 C C . ASP A 1 535 ? -56.846 -6.877 66.565 1.00 37.34 535 ASP A C 1
ATOM 3593 O O . ASP A 1 535 ? -55.913 -7.546 66.125 1.00 37.34 535 ASP A O 1
ATOM 3597 N N . ILE A 1 536 ? -58.010 -7.420 66.905 1.00 33.16 536 ILE A N 1
ATOM 3598 C CA . ILE A 1 536 ? -58.270 -8.837 67.186 1.00 33.16 536 ILE A CA 1
ATOM 3599 C C . ILE A 1 536 ? -58.170 -9.704 65.916 1.00 33.16 536 ILE A C 1
ATOM 3601 O O . ILE A 1 536 ? -58.985 -9.561 65.008 1.00 33.16 536 ILE A O 1
ATOM 3605 N N . VAL A 1 537 ? -57.224 -10.653 65.892 1.00 36.47 537 VAL A N 1
ATOM 3606 C CA . VAL A 1 537 ? -57.069 -11.689 64.848 1.00 36.47 537 VAL A CA 1
ATOM 3607 C C . VAL A 1 537 ? -57.898 -12.924 65.221 1.00 36.47 537 VAL A C 1
ATOM 3609 O O . VAL A 1 537 ? -57.663 -13.542 66.259 1.00 36.47 537 VAL A O 1
ATOM 3612 N N . GLU A 1 538 ? -58.869 -13.306 64.386 1.00 34.19 538 GLU A N 1
ATOM 3613 C CA . GLU A 1 538 ? -59.842 -14.368 64.704 1.00 34.19 538 GLU A CA 1
ATOM 3614 C C . GLU A 1 538 ? -59.318 -15.808 64.466 1.00 34.19 538 GLU A C 1
ATOM 3616 O O . GLU A 1 538 ? -59.960 -16.754 64.910 1.00 34.19 538 GLU A O 1
ATOM 3621 N N . PHE A 1 539 ? -58.145 -16.029 63.844 1.00 33.22 539 PHE A N 1
ATOM 3622 C CA . PHE A 1 539 ? -57.587 -17.381 63.622 1.00 33.22 539 PHE A CA 1
ATOM 3623 C C . PHE A 1 539 ? -56.044 -17.424 63.529 1.00 33.22 539 PHE A C 1
ATOM 3625 O O . PHE A 1 539 ? -55.470 -17.610 62.458 1.00 33.22 539 PHE A O 1
ATOM 3632 N N . LEU A 1 540 ? -55.338 -17.345 64.662 1.00 37.38 540 LEU A N 1
ATOM 3633 C CA . LEU A 1 540 ? -53.884 -17.567 64.704 1.00 37.38 540 LEU A CA 1
ATOM 3634 C C . LEU A 1 540 ? -53.567 -19.065 64.922 1.00 37.38 540 LEU A C 1
ATOM 3636 O O . LEU A 1 540 ? -53.922 -19.627 65.957 1.00 37.38 540 LEU A O 1
ATOM 3640 N N . LYS A 1 541 ? -52.903 -19.733 63.965 1.00 39.66 541 LYS A N 1
ATOM 3641 C CA . LYS A 1 541 ? -52.393 -21.116 64.107 1.00 39.66 541 LYS A CA 1
ATOM 3642 C C . LYS A 1 541 ? -50.865 -21.126 64.138 1.00 39.66 541 LYS A C 1
ATOM 3644 O O . LYS A 1 541 ? -50.223 -21.183 63.096 1.00 39.66 541 LYS A O 1
ATOM 3649 N N . ILE A 1 542 ? -50.272 -21.122 65.328 1.00 44.16 542 ILE A N 1
ATOM 3650 C CA . ILE A 1 542 ? -48.815 -21.232 65.483 1.00 44.16 542 ILE A CA 1
ATOM 3651 C C . ILE A 1 542 ? -48.442 -22.691 65.806 1.00 44.16 542 ILE A C 1
ATOM 3653 O O . ILE A 1 542 ? -48.914 -23.240 66.800 1.00 44.16 542 ILE A O 1
ATOM 3657 N N . SER A 1 543 ? -47.584 -23.321 64.994 1.00 41.81 543 SER A N 1
ATOM 3658 C CA . SER A 1 543 ? -46.897 -24.581 65.333 1.00 41.81 543 SER A CA 1
ATOM 3659 C C . SER A 1 543 ? -45.427 -24.288 65.648 1.00 41.81 543 SER A C 1
ATOM 3661 O O . SER A 1 543 ? -44.649 -24.018 64.737 1.00 41.81 543 SER A O 1
ATOM 3663 N N . VAL A 1 544 ? -45.055 -24.327 66.934 1.00 46.59 544 VAL A N 1
ATOM 3664 C CA . VAL A 1 544 ? -43.675 -24.097 67.416 1.00 46.59 544 VAL A CA 1
ATOM 3665 C C . VAL A 1 544 ? -43.057 -25.409 67.891 1.00 46.59 544 VAL A C 1
ATOM 3667 O O . VAL A 1 544 ? -43.724 -26.208 68.556 1.00 46.59 544 VAL A O 1
ATOM 3670 N N . SER A 1 545 ? -41.787 -25.619 67.553 1.00 42.62 545 SER A N 1
ATOM 3671 C CA . SER A 1 545 ? -40.995 -26.799 67.906 1.00 42.62 545 SER A CA 1
ATOM 3672 C C . SER A 1 545 ? -40.470 -26.751 69.347 1.00 42.62 545 SER A C 1
ATOM 3674 O O . SER A 1 545 ? -40.448 -27.801 69.993 1.00 42.62 545 SER A O 1
ATOM 3676 N N . ASP A 1 546 ? -40.079 -25.565 69.848 1.00 48.28 546 ASP A N 1
ATOM 3677 C CA . ASP A 1 546 ? -39.377 -25.414 71.135 1.00 48.28 546 ASP A CA 1
ATOM 3678 C C . ASP A 1 546 ? -40.013 -24.382 72.100 1.00 48.28 546 ASP A C 1
ATOM 3680 O O . ASP A 1 546 ? -40.636 -24.784 73.088 1.00 48.28 546 ASP A O 1
ATOM 3684 N N . SER A 1 547 ? -39.909 -23.062 71.856 1.00 46.94 547 SER A N 1
ATOM 3685 C CA . SER A 1 547 ? -40.311 -22.043 72.855 1.00 46.94 547 SER A CA 1
ATOM 3686 C C . SER A 1 547 ? -40.888 -20.726 72.299 1.00 46.94 547 SER A C 1
ATOM 3688 O O . SER A 1 547 ? -40.587 -20.307 71.187 1.00 46.94 547 SER A O 1
ATOM 3690 N N . ILE A 1 548 ? -41.738 -20.055 73.089 1.00 49.47 548 ILE A N 1
ATOM 3691 C CA . ILE A 1 548 ? -42.272 -18.705 72.820 1.00 49.47 548 ILE A CA 1
ATOM 3692 C C . ILE A 1 548 ? -41.953 -17.825 74.036 1.00 49.47 548 ILE A C 1
ATOM 3694 O O . ILE A 1 548 ? -42.291 -18.211 75.158 1.00 49.47 548 ILE A O 1
ATOM 3698 N N . SER A 1 549 ? -41.354 -16.648 73.829 1.00 46.88 549 SER A N 1
ATOM 3699 C CA . SER A 1 549 ? -41.101 -15.650 74.879 1.00 46.88 549 SER A CA 1
ATOM 3700 C C . SER A 1 549 ? -41.705 -14.289 74.530 1.00 46.88 549 SER A C 1
ATOM 3702 O O . SER A 1 549 ? -41.472 -13.752 73.451 1.00 46.88 549 SER A O 1
ATOM 3704 N N . VAL A 1 550 ? -42.455 -13.711 75.470 1.00 49.69 550 VAL A N 1
ATOM 3705 C CA . VAL A 1 550 ? -42.993 -12.343 75.389 1.00 49.69 550 VAL A CA 1
ATOM 3706 C C . VAL A 1 550 ? -42.346 -11.538 76.512 1.00 49.69 550 VAL A C 1
ATOM 3708 O O . VAL A 1 550 ? -42.446 -11.941 77.672 1.00 49.69 550 VAL A O 1
ATOM 3711 N N . LEU A 1 551 ? -41.628 -10.464 76.170 1.00 42.12 551 LEU A N 1
ATOM 3712 C CA . LEU A 1 551 ? -40.808 -9.706 77.127 1.00 42.12 551 LEU A CA 1
ATOM 3713 C C . LEU A 1 551 ? -41.589 -8.619 77.880 1.00 42.12 551 LEU A C 1
ATOM 3715 O O . LEU A 1 551 ? -41.321 -8.426 79.063 1.00 42.12 551 LEU A O 1
ATOM 3719 N N . ASP A 1 552 ? -42.567 -7.966 77.242 1.00 44.69 552 ASP A N 1
ATOM 3720 C CA . ASP A 1 552 ? -43.475 -7.023 77.908 1.00 44.69 552 ASP A CA 1
ATOM 3721 C C . ASP A 1 552 ? -44.790 -6.876 77.113 1.00 44.69 552 ASP A C 1
ATOM 3723 O O . ASP A 1 552 ? -44.768 -6.714 75.892 1.00 44.69 552 ASP A O 1
ATOM 3727 N N . SER A 1 553 ? -45.951 -6.965 77.774 1.00 39.88 553 SER A N 1
ATOM 3728 C CA . SER A 1 553 ? -47.263 -6.826 77.116 1.00 39.88 553 SER A CA 1
ATOM 3729 C C . SER A 1 553 ? -48.192 -5.921 77.917 1.00 39.88 553 SER A C 1
ATOM 3731 O O . SER A 1 553 ? -48.459 -6.191 79.089 1.00 39.88 553 SER A O 1
ATOM 3733 N N . ILE A 1 554 ? -48.751 -4.894 77.274 1.00 37.59 554 ILE A N 1
ATOM 3734 C CA . ILE A 1 554 ? -49.648 -3.924 77.924 1.00 37.59 554 ILE A CA 1
ATOM 3735 C C . ILE A 1 554 ? -51.137 -4.336 77.808 1.00 37.59 554 ILE A C 1
ATOM 3737 O O . ILE A 1 554 ? -51.984 -3.795 78.520 1.00 37.59 554 ILE A O 1
ATOM 3741 N N . ALA A 1 555 ? -51.477 -5.335 76.980 1.00 41.22 555 ALA A N 1
ATOM 3742 C CA . ALA A 1 555 ? -52.851 -5.806 76.764 1.00 41.22 555 ALA A CA 1
ATOM 3743 C C . ALA A 1 555 ? -53.081 -7.245 77.267 1.00 41.22 555 ALA A C 1
ATOM 3745 O O . ALA A 1 555 ? -52.203 -8.095 77.165 1.00 41.22 555 ALA A O 1
ATOM 3746 N N . ASP A 1 556 ? -54.280 -7.514 77.795 1.00 38.38 556 ASP A N 1
ATOM 3747 C CA . ASP A 1 556 ? -54.734 -8.813 78.317 1.00 38.38 556 ASP A CA 1
ATOM 3748 C C . ASP A 1 556 ? -54.916 -9.807 77.146 1.00 38.38 556 ASP A C 1
ATOM 3750 O O . ASP A 1 556 ? -55.978 -9.894 76.526 1.00 38.38 556 ASP A O 1
ATOM 3754 N N . ILE A 1 557 ? -53.837 -10.492 76.754 1.00 43.91 557 ILE A N 1
ATOM 3755 C CA . ILE A 1 557 ? -53.840 -11.410 75.608 1.00 43.91 557 ILE A CA 1
ATOM 3756 C C . ILE A 1 557 ? -54.570 -12.696 76.018 1.00 43.91 557 ILE A C 1
ATOM 3758 O O . ILE A 1 557 ? -54.113 -13.435 76.892 1.00 43.91 557 ILE A O 1
ATOM 3762 N N . GLY A 1 558 ? -55.693 -13.005 75.366 1.00 41.53 558 GLY A N 1
ATOM 3763 C CA . GLY A 1 558 ? -56.390 -14.291 75.479 1.00 41.53 558 GLY A CA 1
ATOM 3764 C C . GLY A 1 558 ? -55.561 -15.448 74.901 1.00 41.53 558 GLY A C 1
ATOM 3765 O O . GLY A 1 558 ? -55.893 -15.999 73.860 1.00 41.53 558 GLY A O 1
ATOM 3766 N N . LEU A 1 559 ? -54.473 -15.826 75.576 1.00 40.22 559 LEU A N 1
ATOM 3767 C CA . LEU A 1 559 ? -53.456 -16.798 75.139 1.00 40.22 559 LEU A CA 1
ATOM 3768 C C . LEU A 1 559 ? -53.953 -18.256 75.033 1.00 40.22 559 LEU A C 1
ATOM 3770 O O . LEU A 1 559 ? -53.211 -19.129 74.587 1.00 40.22 559 LEU A O 1
ATOM 3774 N N . ALA A 1 560 ? -55.183 -18.550 75.466 1.00 39.25 560 ALA A N 1
ATOM 3775 C CA . ALA A 1 560 ? -55.670 -19.921 75.636 1.00 39.25 560 ALA A CA 1
ATOM 3776 C C . ALA A 1 560 ? -56.121 -20.615 74.336 1.00 39.25 560 ALA A C 1
ATOM 3778 O O . ALA A 1 560 ? -56.122 -21.845 74.299 1.00 39.25 560 ALA A O 1
ATOM 3779 N N . ASP A 1 561 ? -56.451 -19.867 73.280 1.00 36.03 561 ASP A N 1
ATOM 3780 C CA . ASP A 1 561 ? -57.012 -20.429 72.037 1.00 36.03 561 ASP A CA 1
ATOM 3781 C C . ASP A 1 561 ? -55.994 -20.540 70.882 1.00 36.03 561 ASP A C 1
ATOM 3783 O O . ASP A 1 561 ? -56.344 -20.967 69.785 1.00 36.03 561 ASP A O 1
ATOM 3787 N N . ILE A 1 562 ? -54.723 -20.189 71.120 1.00 40.41 562 ILE A N 1
ATOM 3788 C CA . ILE A 1 562 ? -53.755 -19.869 70.049 1.00 40.41 562 ILE A CA 1
ATOM 3789 C C . ILE A 1 562 ? -52.582 -20.869 69.936 1.00 40.41 562 ILE A C 1
ATOM 3791 O O . ILE A 1 562 ? -51.860 -20.874 68.938 1.00 40.41 562 ILE A O 1
ATOM 3795 N N . ILE A 1 563 ? -52.380 -21.759 70.915 1.00 39.50 563 ILE A N 1
ATOM 3796 C CA . ILE A 1 563 ? -51.144 -22.555 71.007 1.00 39.50 563 ILE A CA 1
ATOM 3797 C C . ILE A 1 563 ? -51.430 -24.066 70.957 1.00 39.50 563 ILE A C 1
ATOM 3799 O O . ILE A 1 563 ? -51.838 -24.669 71.951 1.00 39.50 563 ILE A O 1
ATOM 3803 N N . GLU A 1 564 ? -51.126 -24.711 69.827 1.00 38.62 564 GLU A N 1
ATOM 3804 C CA . GLU A 1 564 ? -51.062 -26.175 69.716 1.00 38.62 564 GLU A CA 1
ATOM 3805 C C . GLU A 1 564 ? -49.592 -26.634 69.802 1.00 38.62 564 GLU A C 1
ATOM 3807 O O . GLU A 1 564 ? -48.979 -27.039 68.821 1.00 38.62 564 GLU A O 1
ATOM 3812 N N . VAL A 1 565 ? -48.987 -26.560 70.997 1.00 40.66 565 VAL A N 1
ATOM 3813 C CA . VAL A 1 565 ? -47.719 -27.271 71.250 1.00 40.66 565 VAL A CA 1
ATOM 3814 C C . VAL A 1 565 ? -48.039 -28.767 71.297 1.00 40.66 565 VAL A C 1
ATOM 3816 O O . VAL A 1 565 ? -49.038 -29.168 71.901 1.00 40.66 565 VAL A O 1
ATOM 3819 N N . GLY A 1 566 ? -47.167 -29.627 70.757 1.00 39.03 566 GLY A N 1
ATOM 3820 C CA . GLY A 1 566 ? -47.282 -31.097 70.845 1.00 39.03 566 GLY A CA 1
ATOM 3821 C C . GLY A 1 566 ? -47.430 -31.669 72.274 1.00 39.03 566 GLY A C 1
ATOM 3822 O O . GLY A 1 566 ? -47.618 -32.874 72.455 1.00 39.03 566 GLY A O 1
ATOM 3823 N N . LYS A 1 567 ? -47.384 -30.809 73.300 1.00 45.19 567 LYS A N 1
ATOM 3824 C CA . LYS A 1 567 ? -47.887 -31.019 74.660 1.00 45.19 567 LYS A CA 1
ATOM 3825 C C . LYS A 1 567 ? -48.777 -29.833 75.045 1.00 45.19 567 LYS A C 1
ATOM 3827 O O . LYS A 1 567 ? -48.318 -28.701 75.029 1.00 45.19 567 LYS A O 1
ATOM 3832 N N . LYS A 1 568 ? -50.026 -30.092 75.442 1.00 45.28 568 LYS A N 1
ATOM 3833 C CA . LYS A 1 568 ? -51.000 -29.054 75.824 1.00 45.28 568 LYS A CA 1
ATOM 3834 C C . LYS A 1 568 ? -50.429 -28.150 76.934 1.00 45.28 568 LYS A C 1
ATOM 3836 O O . LYS A 1 568 ? -50.192 -28.633 78.042 1.00 45.28 568 LYS A O 1
ATOM 3841 N N . LEU A 1 569 ? -50.209 -26.866 76.646 1.00 45.41 569 LEU A N 1
ATOM 3842 C CA . LEU A 1 569 ? -49.910 -25.857 77.665 1.00 45.41 569 LEU A CA 1
ATOM 3843 C C . LEU A 1 569 ? -51.188 -25.540 78.449 1.00 45.41 569 LEU A C 1
ATOM 3845 O O . LEU A 1 569 ? -52.272 -25.453 77.874 1.00 45.41 569 LEU A O 1
ATOM 3849 N N . VAL A 1 570 ? -51.079 -25.395 79.765 1.00 50.59 570 VAL A N 1
ATOM 3850 C CA . VAL A 1 570 ? -52.217 -25.117 80.649 1.00 50.59 570 VAL A CA 1
ATOM 3851 C C . VAL A 1 570 ? -51.771 -24.249 81.816 1.00 50.59 570 VAL A C 1
ATOM 3853 O O . VAL A 1 570 ? -50.695 -24.440 82.378 1.00 50.59 570 VAL A O 1
ATOM 3856 N N . MET A 1 571 ? -52.629 -23.305 82.196 1.00 47.78 571 MET A N 1
ATOM 3857 C CA . MET A 1 571 ? -52.462 -22.509 83.408 1.00 47.78 571 MET A CA 1
ATOM 3858 C C . MET A 1 571 ? -52.916 -23.318 84.622 1.00 47.78 571 MET A C 1
ATOM 3860 O O . MET A 1 571 ? -54.073 -23.738 84.697 1.00 47.78 571 MET A O 1
ATOM 3864 N N . VAL A 1 572 ? -52.010 -23.517 85.581 1.00 50.03 572 VAL A N 1
ATOM 3865 C CA . VAL A 1 572 ? -52.299 -24.163 86.868 1.00 50.03 572 VAL A CA 1
ATOM 3866 C C . VAL A 1 572 ? -51.823 -23.227 87.973 1.00 50.03 572 VAL A C 1
ATOM 3868 O O . VAL A 1 572 ? -50.645 -22.887 88.040 1.00 50.03 572 VAL A O 1
ATOM 3871 N N . ASP A 1 573 ? -52.753 -22.764 88.810 1.00 53.91 573 ASP A N 1
ATOM 3872 C CA . ASP A 1 573 ? -52.488 -21.859 89.940 1.00 53.91 573 ASP A CA 1
ATOM 3873 C C . ASP A 1 573 ? -51.709 -20.578 89.571 1.00 53.91 573 ASP A C 1
ATOM 3875 O O . ASP A 1 573 ? -50.825 -20.126 90.298 1.00 53.91 573 ASP A O 1
ATOM 3879 N N . GLY A 1 574 ? -52.035 -19.979 88.421 1.00 50.53 574 GLY A N 1
ATOM 3880 C CA . GLY A 1 574 ? -51.415 -18.727 87.971 1.00 50.53 574 GLY A CA 1
ATOM 3881 C C . GLY A 1 574 ? -50.000 -18.882 87.406 1.00 50.53 574 GLY A C 1
ATOM 3882 O O . GLY A 1 574 ? -49.325 -17.878 87.200 1.00 50.53 574 GLY A O 1
ATOM 3883 N N . ARG A 1 575 ? -49.539 -20.117 87.164 1.00 44.47 575 ARG A N 1
ATOM 3884 C CA . ARG A 1 575 ? -48.235 -20.422 86.563 1.00 44.47 575 ARG A CA 1
ATOM 3885 C C . ARG A 1 575 ? -48.404 -21.267 85.305 1.00 44.47 575 ARG A C 1
ATOM 3887 O O . ARG A 1 575 ? -49.283 -22.129 85.233 1.00 44.47 575 ARG A O 1
ATOM 3894 N N . LEU A 1 576 ? -47.542 -21.013 84.325 1.00 51.19 576 LEU A N 1
ATOM 3895 C CA . LEU A 1 576 ? -47.531 -21.706 83.043 1.00 51.19 576 LEU A CA 1
ATOM 3896 C C . LEU A 1 576 ? -46.937 -23.114 83.222 1.00 51.19 576 LEU A C 1
ATOM 3898 O O . LEU A 1 576 ? -45.878 -23.268 83.834 1.00 51.19 576 LEU A O 1
ATOM 3902 N N . ALA A 1 577 ? -47.617 -24.150 82.727 1.00 53.91 577 ALA A N 1
ATOM 3903 C CA . ALA A 1 577 ? -47.141 -25.526 82.836 1.00 53.91 577 ALA A CA 1
ATOM 3904 C C . ALA A 1 577 ? -47.457 -26.371 81.593 1.00 53.91 577 ALA A C 1
ATOM 3906 O O . ALA A 1 577 ? -48.490 -26.205 80.941 1.00 53.91 577 ALA A O 1
ATOM 3907 N N . PHE A 1 578 ? -46.595 -27.349 81.307 1.00 55.84 578 PHE A N 1
ATOM 3908 C CA . PHE A 1 578 ? -46.835 -28.383 80.301 1.00 55.84 578 PHE A CA 1
ATOM 3909 C C . PHE A 1 578 ? -47.656 -29.538 80.884 1.00 55.84 578 PHE A C 1
ATOM 3911 O O . PHE A 1 578 ? -47.244 -30.158 81.869 1.00 55.84 578 PHE A O 1
ATOM 3918 N N . LEU A 1 579 ? -48.773 -29.895 80.241 1.00 50.81 579 LEU A N 1
ATOM 3919 C CA . LEU A 1 579 ? -49.518 -31.119 80.537 1.00 50.81 579 LEU A CA 1
ATOM 3920 C C . LEU A 1 579 ? -48.820 -32.327 79.899 1.00 50.81 579 LEU A C 1
ATOM 3922 O O . LEU A 1 579 ? -48.836 -32.509 78.680 1.00 50.81 579 LEU A O 1
ATOM 3926 N N . ILE A 1 580 ? -48.261 -33.207 80.724 1.00 54.78 580 ILE A N 1
ATOM 3927 C CA . ILE A 1 580 ? -47.707 -34.486 80.281 1.00 54.78 580 ILE A CA 1
ATOM 3928 C C . ILE A 1 580 ? -48.768 -35.566 80.498 1.00 54.78 580 ILE A C 1
ATOM 3930 O O . ILE A 1 580 ? -49.092 -35.937 81.629 1.00 54.78 580 ILE A O 1
ATOM 3934 N N . ALA A 1 581 ? -49.325 -36.089 79.405 1.00 50.00 581 ALA A N 1
ATOM 3935 C CA . ALA A 1 581 ? -50.279 -37.190 79.471 1.00 50.00 581 ALA A CA 1
ATOM 3936 C C . ALA A 1 581 ? -49.578 -38.479 79.942 1.00 50.00 581 ALA A C 1
ATOM 3938 O O . ALA A 1 581 ? -48.854 -39.124 79.182 1.00 50.00 581 ALA A O 1
ATOM 3939 N N . ASN A 1 582 ? -49.810 -38.891 81.190 1.00 43.31 582 ASN A N 1
ATOM 3940 C CA . ASN A 1 582 ? -49.399 -40.207 81.669 1.00 43.31 582 ASN A CA 1
ATOM 3941 C C . ASN A 1 582 ? -50.438 -41.250 81.225 1.00 43.31 582 ASN A C 1
ATOM 3943 O O . ASN A 1 582 ? -51.523 -41.339 81.802 1.00 43.31 582 ASN A O 1
ATOM 3947 N N . LYS A 1 583 ? -50.111 -42.049 80.197 1.00 40.69 583 LYS A N 1
ATOM 3948 C CA . LYS A 1 583 ? -51.020 -43.058 79.614 1.00 40.69 583 LYS A CA 1
ATOM 3949 C C . LYS A 1 583 ? -51.511 -44.130 80.604 1.00 40.69 583 LYS A C 1
ATOM 3951 O O . LYS A 1 583 ? -52.461 -44.827 80.267 1.00 40.69 583 LYS A O 1
ATOM 3956 N N . ASN A 1 584 ? -50.932 -44.245 81.807 1.00 43.88 584 ASN A N 1
ATOM 3957 C CA . ASN A 1 584 ? -51.212 -45.357 82.723 1.00 43.88 584 ASN A CA 1
ATOM 3958 C C . ASN A 1 584 ? -51.838 -44.982 84.081 1.00 43.88 584 ASN A C 1
ATOM 3960 O O . ASN A 1 584 ? -52.172 -45.899 84.828 1.00 43.88 584 ASN A O 1
ATOM 3964 N N . SER A 1 585 ? -52.017 -43.700 84.436 1.00 48.19 585 SER A N 1
ATOM 3965 C CA . SER A 1 585 ? -52.496 -43.327 85.788 1.00 48.19 585 SER A CA 1
ATOM 3966 C C . SER A 1 585 ? -53.757 -42.461 85.850 1.00 48.19 585 SER A C 1
ATOM 3968 O O . SER A 1 585 ? -54.309 -42.309 86.935 1.00 48.19 585 SER A O 1
ATOM 3970 N N . GLY A 1 586 ? -54.225 -41.878 84.741 1.00 44.62 586 GLY A N 1
ATOM 3971 C CA . GLY A 1 586 ? -55.410 -41.002 84.735 1.00 44.62 586 GLY A CA 1
ATOM 3972 C C . GLY A 1 586 ? -55.263 -39.692 85.530 1.00 44.62 586 GLY A C 1
ATOM 3973 O O . GLY A 1 586 ? -56.202 -38.902 85.564 1.00 44.62 586 GLY A O 1
ATOM 3974 N N . ILE A 1 587 ? -54.100 -39.440 86.143 1.00 50.94 587 ILE A N 1
ATOM 3975 C CA . ILE A 1 587 ? -53.782 -38.205 86.867 1.00 50.94 587 ILE A CA 1
ATOM 3976 C C . ILE A 1 587 ? -52.909 -37.338 85.948 1.00 50.94 587 ILE A C 1
ATOM 3978 O O . ILE A 1 587 ? -51.837 -37.799 85.539 1.00 50.94 587 ILE A O 1
ATOM 3982 N N . PRO A 1 588 ? -53.340 -36.111 85.601 1.00 53.94 588 PRO A N 1
ATOM 3983 C CA . PRO A 1 588 ? -52.546 -35.203 84.782 1.00 53.94 588 PRO A CA 1
ATOM 3984 C C . PRO A 1 588 ? -51.275 -34.790 85.533 1.00 53.94 588 PRO A C 1
ATOM 3986 O O . PRO A 1 588 ? -51.333 -34.430 86.708 1.00 53.94 588 PRO A O 1
ATOM 3989 N N . MET A 1 589 ? -50.123 -34.870 84.865 1.00 52.53 589 MET A N 1
ATOM 3990 C CA . MET A 1 589 ? -48.837 -34.451 85.421 1.00 52.53 589 MET A CA 1
ATOM 3991 C C . MET A 1 589 ? -48.439 -33.127 84.770 1.00 52.53 589 MET A C 1
ATOM 3993 O O . MET A 1 589 ? -48.476 -33.018 83.544 1.00 52.53 589 MET A O 1
ATOM 3997 N N . TYR A 1 590 ? -48.084 -32.136 85.585 1.00 59.56 590 TYR A N 1
ATOM 3998 C CA . TYR A 1 590 ? -47.740 -30.790 85.131 1.00 59.56 590 TYR A CA 1
ATOM 3999 C C . TYR A 1 590 ? -46.257 -30.527 85.381 1.00 59.56 590 TYR A C 1
ATOM 4001 O O . TYR A 1 590 ? -45.767 -30.774 86.484 1.00 59.56 590 TYR A O 1
ATOM 4009 N N . VAL A 1 591 ? -45.550 -30.034 84.367 1.00 53.97 591 VAL A N 1
ATOM 4010 C CA . VAL A 1 591 ? -44.191 -29.498 84.521 1.00 53.97 591 VAL A CA 1
ATOM 4011 C C . VAL A 1 591 ? -44.291 -27.990 84.395 1.00 53.97 591 VAL A C 1
ATOM 4013 O O . VAL A 1 591 ? -44.609 -27.489 83.321 1.00 53.97 591 VAL A O 1
ATOM 4016 N N . PHE A 1 592 ? -44.096 -27.295 85.511 1.00 55.19 592 PHE A N 1
ATOM 4017 C CA . PHE A 1 592 ? -44.096 -25.837 85.557 1.00 55.19 592 PHE A CA 1
ATOM 4018 C C . PHE A 1 592 ? -42.838 -25.307 84.875 1.00 55.19 592 PHE A C 1
ATOM 4020 O O . PHE A 1 592 ? -41.763 -25.883 85.063 1.00 55.19 592 PHE A O 1
ATOM 4027 N N . ILE A 1 593 ? -43.017 -24.261 84.072 1.00 52.78 593 ILE A N 1
ATOM 4028 C CA . ILE A 1 593 ? -41.929 -23.518 83.428 1.00 52.78 593 ILE A CA 1
ATOM 4029 C C . ILE A 1 593 ? -41.225 -22.654 84.475 1.00 52.78 593 ILE A C 1
ATOM 4031 O O . ILE A 1 593 ? -41.936 -22.080 85.339 1.00 52.78 593 ILE A O 1
#

Sequence (593 aa):
MLATGGTLTTNGNKNVHTFTSSGTFSVTEAGSVESLVVAGGGGGGSNHAGGGGAGGLVYTASTSLSVGDYTVTIGTGGTGAPSGTYKTVKGGNGGNSVFGSITATGGGGGGNRRDDGTSGIESGANGGSGGGEGGQDSSPGSPGTGTTEGSNGGSSNNNSGAPCAGGGGGGASATGGNASNYIGGTGGAGASYSISGSSVAYAGGGGGGAHSSSPGNSGAGGTGGGGRGGSFTTGAPVAGTANSGGGGGGGFGGAGAGANGGSGIVIISYIANNLPSVSDSLSVTESVTTMLESHVNKSESVSVSESSNVSLSVTPVVNDSLGVSENSQVSVGTTLQVQDSISVSESVSIFFTERFTEVNSSVLVNESITISVPIQLFVSESVHLSEVISHEVPIGVSTSETIAAQDMFNPNMQSDVRGSDSLSLSESSIVDVLVSLLLSEHISLSEAILTVISTAQLSVSSTVALTELTIINLLMQLSVSEQLSVAEALNLDIPTNLSLSEFITTIDSPLVTLPDALIINQVESVSVGELFSADIVEFLKISVSDSISVLDSIADIGLADIIEVGKKLVMVDGRLAFLIANKNSGIPMYVFI

Radius of gyration: 46.86 Å; chains: 1; bounding box: 96×64×137 Å

pLDDT: mean 72.19, std 19.68, range [33.16, 98.81]

Secondary structure (DSSP, 8-state):
-EEE-SEEEEETTEEEEEESS-EEEEEEE-EEEEEEEEPPPPPP-SSSPPPPPPPPEEEEEEEEE-SEEEEEEPPPPPPPPPTT--S--PPPPPPPEEETTEEEPPPPPPP-B--SSS--BPPPPPSSSPPPPPP-SSS---PPPP-TTS-PPPP----TTS---PPPPP-SSSPPPPPBTTBPPPPPP-EEE-TTSS-EEE-PPPPPPPPTTS-PPPPPPPTTTPPPPPBTTTBSPPPPPTTTTPPPPPPPTTTPPPPPPPP-EEEEEEE-------SSEEEE-S-S-EEE-S--EEESEEEEES-S-EEE-S--EESS-EEEES-S-EEE-S-EEESS-EEEESEEEEEE-SS-EEESS-EEEEEEEEEE--S-EEESS-EEEEEES-EEE-S-EE-SSEEEEEEEBSEEEES-EES-SEEEEES-B-EEEES-EEESS-EEEEEES-EEEE-S-EEESSEEEEEEES-EEE-S-EEESSEEEEES-S-EE--S-EEESSEEEEES-S-EEPPS--EEEEEEEEEE--B---PPPS--EEEEEEEEEES-BSS---GGGSB--SS-EEEETTEEEEEE--TTTSS-EEEE-